Protein AF-0000000073276297 (afdb_homodimer)

Structure (mmCIF, N/CA/C/O backbone):
data_AF-0000000073276297-model_v1
#
loop_
_entity.id
_entity.type
_entity.pdbx_description
1 polymer 'DJ-1/PfpI-family protein'
#
loop_
_atom_site.group_PDB
_atom_site.id
_atom_site.type_symbol
_atom_site.label_atom_id
_atom_site.label_alt_id
_atom_site.label_comp_id
_atom_site.label_asym_id
_atom_site.label_entity_id
_atom_site.label_seq_id
_atom_site.pdbx_PDB_ins_code
_atom_site.Cartn_x
_atom_site.Cartn_y
_atom_site.Cartn_z
_atom_site.occupancy
_atom_site.B_iso_or_equiv
_atom_site.auth_seq_id
_atom_site.auth_comp_id
_atom_site.auth_asym_id
_atom_site.auth_atom_id
_atom_site.pdbx_PDB_model_num
ATOM 1 N N . MET A 1 1 ? -25.844 -15.508 1.403 1 91.19 1 MET A N 1
ATOM 2 C CA . MET A 1 1 ? -24.656 -14.656 1.511 1 91.19 1 MET A CA 1
ATOM 3 C C . MET A 1 1 ? -23.438 -15.359 0.937 1 91.19 1 MET A C 1
ATOM 5 O O . MET A 1 1 ? -23.188 -16.531 1.24 1 91.19 1 MET A O 1
ATOM 9 N N . LYS A 1 2 ? -22.75 -14.711 -0.073 1 98.44 2 LYS A N 1
ATOM 10 C CA . LYS A 1 2 ? -21.578 -15.297 -0.715 1 98.44 2 LYS A CA 1
ATOM 11 C C . LYS A 1 2 ? -20.406 -15.391 0.26 1 98.44 2 LYS A C 1
ATOM 13 O O . LYS A 1 2 ? -20.266 -14.562 1.163 1 98.44 2 LYS A O 1
ATOM 18 N N . GLN A 1 3 ? -19.656 -16.516 0.171 1 98.81 3 GLN A N 1
ATOM 19 C CA . GLN A 1 3 ? -18.516 -16.734 1.05 1 98.81 3 GLN A CA 1
ATOM 20 C C . GLN A 1 3 ? -17.234 -16.969 0.246 1 98.81 3 GLN A C 1
ATOM 22 O O . GLN A 1 3 ? -17.234 -17.719 -0.725 1 98.81 3 GLN A O 1
ATOM 27 N N . VAL A 1 4 ? -16.219 -16.297 0.746 1 98.94 4 VAL A N 1
ATOM 28 C CA . VAL A 1 4 ? -14.922 -16.391 0.088 1 98.94 4 VAL A CA 1
ATOM 29 C C . VAL A 1 4 ? -13.859 -16.844 1.092 1 98.94 4 VAL A C 1
ATOM 31 O O . VAL A 1 4 ? -13.844 -16.375 2.234 1 98.94 4 VAL A O 1
ATOM 34 N N . ALA A 1 5 ? -13.062 -17.781 0.685 1 99 5 ALA A N 1
ATOM 35 C CA . ALA A 1 5 ? -11.859 -18.125 1.434 1 99 5 ALA A CA 1
ATOM 36 C C . ALA A 1 5 ? -10.641 -17.406 0.861 1 99 5 ALA A C 1
ATOM 38 O O . ALA A 1 5 ? -10.398 -17.438 -0.347 1 99 5 ALA A O 1
ATOM 39 N N . VAL A 1 6 ? -9.922 -16.766 1.747 1 99 6 VAL A N 1
ATOM 40 C CA . VAL A 1 6 ? -8.641 -16.172 1.383 1 99 6 VAL A CA 1
ATOM 41 C C . VAL A 1 6 ? 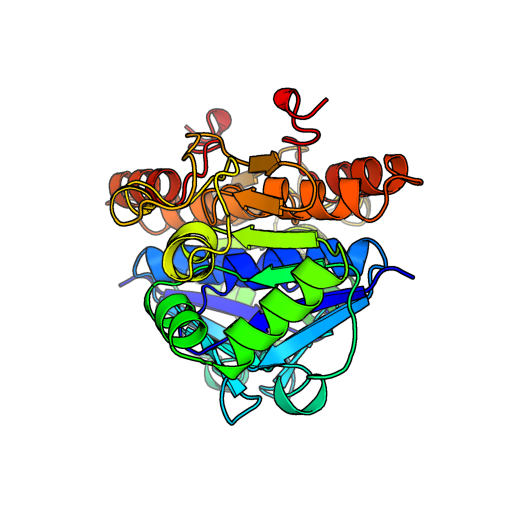-7.508 -16.984 2.004 1 99 6 VAL A C 1
ATOM 43 O O . VAL A 1 6 ? -7.414 -17.094 3.229 1 99 6 VAL A O 1
ATOM 46 N N . LEU A 1 7 ? -6.695 -17.562 1.124 1 98.94 7 LEU A N 1
ATOM 47 C CA . LEU A 1 7 ? -5.609 -18.438 1.578 1 98.94 7 LEU A CA 1
ATOM 48 C C . LEU A 1 7 ? -4.324 -17.641 1.758 1 98.94 7 LEU A C 1
ATOM 50 O O . LEU A 1 7 ? -3.793 -17.078 0.794 1 98.94 7 LEU A O 1
ATOM 54 N N . LEU A 1 8 ? -3.812 -17.672 3.033 1 98.94 8 LEU A N 1
ATOM 55 C CA . LEU A 1 8 ? -2.609 -16.906 3.334 1 98.94 8 LEU A CA 1
ATOM 56 C C . LEU A 1 8 ? -1.508 -17.812 3.873 1 98.94 8 LEU A C 1
ATOM 58 O O . LEU A 1 8 ? -1.775 -18.719 4.664 1 98.94 8 LEU A O 1
ATOM 62 N N . ALA A 1 9 ? -0.357 -17.578 3.393 1 98.88 9 ALA A N 1
ATOM 63 C CA . ALA A 1 9 ? 0.871 -18.156 3.936 1 98.88 9 ALA A CA 1
ATOM 64 C C . ALA A 1 9 ? 1.931 -17.094 4.16 1 98.88 9 ALA A C 1
ATOM 66 O O . ALA A 1 9 ? 1.867 -16.016 3.561 1 98.88 9 ALA A O 1
ATOM 67 N N . ASP A 1 10 ? 2.934 -17.375 5.07 1 98.75 10 ASP A N 1
ATOM 68 C CA . ASP A 1 10 ? 3.992 -16.406 5.352 1 98.75 10 ASP A CA 1
ATOM 69 C C . ASP A 1 10 ? 4.625 -15.898 4.062 1 98.75 10 ASP A C 1
ATOM 71 O O . ASP A 1 10 ? 4.977 -16.688 3.182 1 98.75 10 ASP A O 1
ATOM 75 N N . GLY A 1 11 ? 4.691 -14.609 4.055 1 98.69 11 GLY A N 1
ATOM 76 C CA . GLY A 1 11 ? 5.301 -13.977 2.896 1 98.69 11 GLY A CA 1
ATOM 77 C C . GLY A 1 11 ? 4.289 -13.484 1.88 1 98.69 11 GLY A C 1
ATOM 78 O O . GLY A 1 11 ? 4.66 -13 0.809 1 98.69 11 GLY A O 1
ATOM 79 N N . PHE A 1 12 ? 2.979 -13.625 2.236 1 98.88 12 PHE A N 1
ATOM 80 C CA . PHE A 1 12 ? 1.974 -13.109 1.312 1 98.88 12 PHE A CA 1
ATOM 81 C C . PHE A 1 12 ? 2.031 -11.586 1.24 1 98.88 12 PHE A C 1
ATOM 83 O O . PHE A 1 12 ? 2.488 -10.93 2.18 1 98.88 12 PHE A O 1
ATOM 90 N N . GLU A 1 13 ? 1.655 -11.086 0.125 1 98.69 13 GLU A N 1
ATOM 91 C CA . GLU A 1 13 ? 1.605 -9.633 -0.042 1 98.69 13 GLU A CA 1
ATOM 92 C C . GLU A 1 13 ? 0.388 -9.039 0.661 1 98.69 13 GLU A C 1
ATOM 94 O O . GLU A 1 13 ? -0.747 -9.234 0.22 1 98.69 13 GLU A O 1
ATOM 99 N N . GLU A 1 14 ? 0.586 -8.328 1.678 1 98.75 14 GLU A N 1
ATOM 100 C CA . GLU A 1 14 ? -0.474 -7.859 2.566 1 98.75 14 GLU A CA 1
ATOM 101 C C . GLU A 1 14 ? -1.425 -6.91 1.845 1 98.75 14 GLU A C 1
ATOM 103 O O . GLU A 1 14 ? -2.635 -6.938 2.082 1 98.75 14 GLU A O 1
ATOM 108 N N . GLY A 1 15 ? -0.887 -5.941 0.96 1 98.81 15 GLY A N 1
ATOM 109 C CA . GLY A 1 15 ? -1.763 -5.039 0.23 1 98.81 15 GLY A CA 1
ATOM 110 C C . GLY A 1 15 ? -2.762 -5.762 -0.655 1 98.81 15 GLY A C 1
ATOM 111 O O . GLY A 1 15 ? -3.932 -5.379 -0.721 1 98.81 15 GLY A O 1
ATOM 112 N N . GLU A 1 16 ? -2.277 -6.84 -1.239 1 98.94 16 GLU A N 1
ATOM 113 C CA . G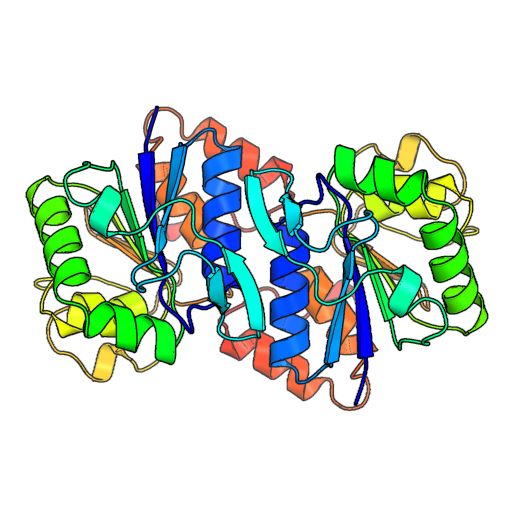LU A 1 16 ? -3.145 -7.602 -2.129 1 98.94 16 GLU A CA 1
ATOM 114 C C . GLU A 1 16 ? -4.25 -8.312 -1.349 1 98.94 16 GLU A C 1
ATOM 116 O O . GLU A 1 16 ? -5.422 -8.25 -1.728 1 98.94 16 GLU A O 1
ATOM 121 N N . ALA A 1 17 ? -3.902 -8.922 -0.271 1 98.94 17 ALA A N 1
ATOM 122 C CA . ALA A 1 17 ? -4.875 -9.656 0.531 1 98.94 17 ALA A CA 1
ATOM 123 C C . ALA A 1 17 ? -5.879 -8.711 1.185 1 98.94 17 ALA A C 1
ATOM 125 O O . ALA A 1 17 ? -7.09 -8.938 1.115 1 98.94 17 ALA A O 1
ATOM 126 N N . VAL A 1 18 ? -5.406 -7.629 1.769 1 98.88 18 VAL A N 1
ATOM 127 C CA . VAL A 1 18 ? -6.246 -6.781 2.607 1 98.88 18 VAL A CA 1
ATOM 128 C C . VAL A 1 18 ? -7.176 -5.945 1.73 1 98.88 18 VAL A C 1
ATOM 130 O O . VAL A 1 18 ? -8.328 -5.691 2.1 1 98.88 18 VAL A O 1
ATOM 133 N N . VAL A 1 19 ? -6.738 -5.473 0.52 1 98.94 19 VAL A N 1
ATOM 134 C CA . VAL A 1 19 ? -7.637 -4.773 -0.398 1 98.94 19 VAL A CA 1
ATOM 135 C C . VAL A 1 19 ? -8.789 -5.691 -0.791 1 98.94 19 VAL A C 1
ATOM 137 O O . VAL A 1 19 ? -9.953 -5.285 -0.761 1 98.94 19 VAL A O 1
ATOM 140 N N . PHE A 1 20 ? -8.438 -6.961 -1.079 1 98.94 20 PHE A N 1
ATOM 141 C CA . PHE A 1 20 ? -9.469 -7.906 -1.48 1 98.94 20 PHE A CA 1
ATOM 142 C C . PHE A 1 20 ? -10.445 -8.164 -0.335 1 98.94 20 PHE A C 1
ATOM 144 O O . PHE A 1 20 ? -11.656 -8.078 -0.518 1 98.94 20 PHE A O 1
ATOM 151 N N . ILE A 1 21 ? -9.945 -8.391 0.846 1 98.94 21 ILE A N 1
ATOM 152 C CA . ILE A 1 21 ? -10.781 -8.688 2.008 1 98.94 21 ILE A CA 1
ATOM 153 C C . ILE A 1 21 ? -11.68 -7.5 2.32 1 98.94 21 ILE A C 1
ATOM 155 O O . ILE A 1 21 ? -12.883 -7.664 2.545 1 98.94 21 ILE A O 1
ATOM 159 N N . ASP A 1 22 ? -11.164 -6.367 2.287 1 98.88 22 ASP A N 1
ATOM 160 C CA . ASP A 1 22 ? -11.914 -5.145 2.561 1 98.88 22 ASP A CA 1
ATOM 161 C C . ASP A 1 22 ? -13.078 -4.988 1.591 1 98.88 22 ASP A C 1
ATOM 163 O O . ASP A 1 22 ? -14.227 -4.816 2.014 1 98.88 22 ASP A O 1
ATOM 167 N N . ILE A 1 23 ? -12.797 -5.113 0.287 1 98.88 23 ILE A N 1
ATOM 168 C CA . ILE A 1 23 ? -13.82 -4.906 -0.734 1 98.88 23 ILE A CA 1
ATOM 169 C C . ILE A 1 23 ? -14.906 -5.977 -0.603 1 98.88 23 ILE A C 1
ATOM 171 O O . ILE A 1 23 ? -16.094 -5.672 -0.688 1 98.88 23 ILE A O 1
ATOM 175 N N . MET A 1 24 ? -14.5 -7.211 -0.324 1 98.94 24 MET A N 1
ATOM 176 C CA . MET A 1 24 ? -15.508 -8.258 -0.145 1 98.94 24 MET A CA 1
ATOM 177 C C . MET A 1 24 ? -16.406 -7.945 1.045 1 98.94 24 MET A C 1
ATOM 179 O O . MET A 1 24 ? -17.625 -7.977 0.926 1 98.94 24 MET A O 1
ATOM 183 N N . ARG A 1 25 ? -15.789 -7.609 2.09 1 98.62 25 ARG A N 1
ATOM 184 C CA . ARG A 1 25 ? -16.562 -7.438 3.312 1 98.62 25 ARG A CA 1
ATOM 185 C C . ARG A 1 25 ? -17.438 -6.195 3.232 1 98.62 25 ARG A C 1
ATOM 187 O O . ARG A 1 25 ? -18.562 -6.188 3.752 1 98.62 25 ARG A O 1
ATOM 194 N N . ARG A 1 26 ? -17.062 -5.086 2.535 1 97.56 26 ARG A N 1
ATOM 195 C CA . ARG A 1 26 ? -17.906 -3.904 2.342 1 97.56 26 ARG A CA 1
ATOM 196 C C . ARG A 1 26 ? -19.141 -4.234 1.507 1 97.56 26 ARG A C 1
ATOM 198 O O . ARG A 1 26 ? -20.156 -3.541 1.592 1 97.56 26 ARG A O 1
ATOM 205 N N . LEU A 1 27 ? -18.969 -5.281 0.769 1 98.69 27 LEU A N 1
ATOM 206 C CA . LEU A 1 27 ? -20.062 -5.699 -0.107 1 98.69 27 LEU A CA 1
ATOM 207 C C . LEU A 1 27 ? -20.875 -6.812 0.538 1 98.69 27 LEU A C 1
ATOM 209 O O . LEU A 1 27 ? -21.656 -7.496 -0.14 1 98.69 27 LEU A O 1
ATOM 213 N N . ASP A 1 28 ? -20.672 -6.996 1.771 1 98.31 28 ASP A N 1
ATOM 214 C CA . ASP A 1 28 ? -21.391 -7.977 2.582 1 98.31 28 ASP A CA 1
ATOM 215 C C . ASP A 1 28 ? -21.141 -9.391 2.08 1 98.31 28 ASP A C 1
ATOM 217 O O . ASP A 1 28 ? -22.031 -10.242 2.123 1 98.31 28 ASP A O 1
ATOM 221 N N . ILE A 1 29 ? -20.047 -9.617 1.523 1 98.88 29 ILE A N 1
ATOM 222 C CA . ILE A 1 29 ? -19.578 -10.969 1.235 1 98.88 29 ILE A CA 1
ATOM 223 C C . ILE A 1 29 ? -18.734 -11.484 2.404 1 98.88 29 ILE A C 1
ATOM 225 O O . ILE A 1 29 ? -17.844 -10.789 2.896 1 98.88 29 ILE A O 1
ATOM 229 N N . HIS A 1 30 ? -19.141 -12.656 2.85 1 98.81 30 HIS A N 1
ATOM 230 C CA . HIS A 1 30 ? -18.422 -13.25 3.971 1 98.81 30 HIS A CA 1
ATOM 231 C C . HIS A 1 30 ? -17.031 -13.703 3.553 1 98.81 30 HIS A C 1
ATOM 233 O O . HIS A 1 30 ? -16.875 -14.344 2.51 1 98.81 30 HIS A O 1
ATOM 239 N N . VAL A 1 31 ? -16.047 -13.406 4.363 1 98.94 31 VAL A N 1
ATOM 240 C CA . VAL A 1 31 ? -14.672 -13.797 4.078 1 98.94 31 VAL A CA 1
ATOM 241 C C . VAL A 1 31 ? -14.094 -14.555 5.273 1 98.94 31 VAL A C 1
ATOM 243 O O . VAL A 1 31 ? -14.102 -14.055 6.398 1 98.94 31 VAL A O 1
ATOM 246 N N . ASP A 1 32 ? -13.695 -15.664 5.031 1 98.94 32 ASP A N 1
ATOM 247 C CA . ASP A 1 32 ? -12.812 -16.359 5.957 1 98.94 32 ASP A CA 1
ATOM 248 C C . ASP A 1 32 ? -11.359 -16.266 5.492 1 98.94 32 ASP A C 1
ATOM 250 O O . ASP A 1 32 ? -11.016 -16.734 4.402 1 98.94 32 ASP A O 1
ATOM 254 N N . VAL A 1 33 ? -10.562 -15.711 6.34 1 98.94 33 VAL A N 1
ATOM 255 C CA . VAL A 1 33 ? -9.125 -15.672 6.098 1 98.94 33 VAL A CA 1
ATOM 256 C C . VAL A 1 33 ? -8.469 -16.922 6.703 1 98.94 33 VAL A C 1
ATOM 258 O O . VAL A 1 33 ? -8.508 -17.125 7.918 1 98.94 33 VAL A O 1
ATOM 261 N N . LEU A 1 34 ? -7.863 -17.703 5.832 1 98.94 34 LEU A N 1
ATOM 262 C CA . LEU A 1 34 ? -7.344 -19 6.254 1 98.94 34 LEU A CA 1
ATOM 263 C C . LEU A 1 34 ? -5.82 -19.016 6.219 1 98.94 34 LEU A C 1
ATOM 265 O O . LEU A 1 34 ? -5.219 -18.734 5.18 1 98.94 34 LEU A O 1
ATOM 269 N N . SER A 1 35 ? -5.281 -19.328 7.344 1 98.94 35 SER A N 1
ATOM 270 C CA . SER A 1 35 ? -3.836 -19.531 7.398 1 98.94 35 SER A CA 1
ATOM 271 C C . SER A 1 35 ? -3.443 -20.906 6.863 1 98.94 35 SER A C 1
ATOM 273 O O . SER A 1 35 ? -3.934 -21.922 7.348 1 98.94 35 SER A O 1
ATOM 275 N N . CYS A 1 36 ? -2.564 -20.812 5.953 1 98.88 36 CYS A N 1
ATOM 276 C CA . CYS A 1 36 ? -2.02 -22.062 5.418 1 98.88 36 CYS A CA 1
ATOM 277 C C . CYS A 1 36 ? -0.713 -22.422 6.109 1 98.88 36 CYS A C 1
ATOM 279 O O . CYS A 1 36 ? 0.095 -23.172 5.559 1 98.88 36 CYS A O 1
ATOM 281 N N . MET A 1 37 ? -0.42 -21.75 7.207 1 98.56 37 MET A N 1
ATOM 282 C CA . MET A 1 37 ? 0.655 -22.078 8.133 1 98.56 37 MET A CA 1
ATOM 283 C C . MET A 1 37 ? 0.112 -22.812 9.359 1 98.56 37 MET A C 1
ATOM 285 O O . MET A 1 37 ? -1.082 -23.109 9.43 1 98.56 37 MET A O 1
ATOM 289 N N . ASP A 1 38 ? 1.005 -23.203 10.305 1 98 38 ASP A N 1
ATOM 290 C CA . ASP A 1 38 ? 0.571 -23.875 11.523 1 98 38 ASP A CA 1
ATOM 291 C C . ASP A 1 38 ? 0.249 -22.875 12.633 1 98 38 ASP A C 1
ATOM 293 O O . ASP A 1 38 ? 0.187 -23.234 13.805 1 98 38 ASP A O 1
ATOM 297 N N . THR A 1 39 ? 0.095 -21.594 12.336 1 98.5 39 THR A N 1
ATOM 298 C CA . THR A 1 39 ? -0.236 -20.5 13.25 1 98.5 39 THR A CA 1
ATOM 299 C C . THR A 1 39 ? -1.189 -19.516 12.578 1 98.5 39 THR A C 1
ATOM 301 O O . THR A 1 39 ? -1.222 -19.406 11.352 1 98.5 39 THR A O 1
ATOM 304 N N . LEU A 1 40 ? -1.994 -18.859 13.375 1 98.5 40 LEU A N 1
ATOM 305 C CA . LEU A 1 40 ? -2.895 -17.844 12.852 1 98.5 40 LEU A CA 1
ATOM 306 C C . LEU A 1 40 ? -2.15 -16.531 12.609 1 98.5 40 LEU A C 1
ATOM 308 O O . LEU A 1 40 ? -2.611 -15.68 11.844 1 98.5 40 LEU A O 1
ATOM 312 N N . VAL A 1 41 ? -1.021 -16.266 13.406 1 97.75 41 VAL A N 1
ATOM 313 C CA . VAL A 1 41 ? -0.221 -15.062 13.258 1 97.75 41 VAL A CA 1
ATOM 314 C C . VAL A 1 41 ? 0.737 -15.219 12.078 1 97.75 41 VAL A C 1
ATOM 316 O O . VAL A 1 41 ? 1.562 -16.141 12.055 1 97.75 41 VAL A O 1
ATOM 319 N N . LEU A 1 42 ? 0.538 -14.328 11.109 1 97.94 42 LEU A N 1
ATOM 320 C CA . LEU A 1 42 ? 1.288 -14.484 9.867 1 97.94 42 LEU A CA 1
ATOM 321 C C . LEU A 1 42 ? 2.25 -13.32 9.664 1 97.94 42 LEU A C 1
ATOM 323 O O . LEU A 1 42 ? 1.994 -12.203 10.133 1 97.94 42 LEU A O 1
ATOM 327 N N . ASN A 1 43 ? 3.381 -13.68 8.969 1 95.81 43 ASN A N 1
ATOM 328 C CA . ASN A 1 43 ? 4.336 -12.68 8.5 1 95.81 43 ASN A CA 1
ATOM 329 C C . ASN A 1 43 ? 4.113 -12.336 7.027 1 95.81 43 ASN A C 1
ATOM 331 O O . ASN A 1 43 ? 4.188 -13.219 6.168 1 95.81 43 ASN A O 1
ATOM 335 N N . THR A 1 44 ? 3.838 -11.016 6.848 1 98.12 44 THR A N 1
ATOM 336 C CA . THR A 1 44 ? 3.531 -10.602 5.484 1 98.12 44 THR A CA 1
ATOM 337 C C . THR A 1 44 ? 4.805 -10.203 4.742 1 98.12 44 THR A C 1
ATOM 339 O O . THR A 1 44 ? 5.891 -10.18 5.324 1 98.12 44 THR A O 1
ATOM 342 N N . TYR A 1 45 ? 4.711 -10.016 3.441 1 98 45 TYR A N 1
ATOM 343 C CA . TYR A 1 45 ? 5.797 -9.68 2.533 1 98 45 TYR A CA 1
ATOM 344 C C . TYR A 1 45 ? 6.52 -8.422 2.996 1 98 45 TYR A C 1
ATOM 346 O O . TYR A 1 45 ? 7.754 -8.359 2.982 1 98 45 TYR A O 1
ATOM 354 N N . PHE A 1 46 ? 5.789 -7.422 3.59 1 97.5 46 PHE A N 1
ATOM 355 C CA . PHE A 1 46 ? 6.395 -6.176 4.043 1 97.5 46 PHE A CA 1
ATOM 356 C C . PHE A 1 46 ? 6.09 -5.93 5.516 1 97.5 46 PHE A C 1
ATOM 358 O O . PHE A 1 46 ? 5.883 -4.785 5.93 1 97.5 46 PHE A O 1
ATOM 365 N N . ASN A 1 47 ? 5.969 -7.012 6.211 1 97.19 47 ASN A N 1
ATOM 366 C CA . ASN A 1 47 ? 6.102 -7.098 7.66 1 97.19 47 ASN A CA 1
ATOM 367 C C . ASN A 1 47 ? 4.934 -6.422 8.367 1 97.19 47 ASN A C 1
ATOM 369 O O . ASN A 1 47 ? 5.066 -5.984 9.516 1 97.19 47 ASN A O 1
ATOM 373 N N . THR A 1 48 ? 3.877 -6.207 7.656 1 98.12 48 THR A N 1
ATOM 374 C CA . THR A 1 48 ? 2.648 -5.891 8.375 1 98.12 48 THR A CA 1
ATOM 375 C C . THR A 1 48 ? 2.15 -7.102 9.156 1 98.12 48 THR A C 1
ATOM 377 O O . THR A 1 48 ? 2.137 -8.219 8.641 1 98.12 48 THR A O 1
ATOM 380 N N . LYS A 1 49 ? 1.778 -6.941 10.359 1 97.81 49 LYS A N 1
ATOM 381 C CA . LYS A 1 49 ? 1.358 -8.031 11.234 1 97.81 49 LYS A CA 1
ATOM 382 C C . LYS A 1 49 ? -0.128 -8.328 11.062 1 97.81 49 LYS A C 1
ATOM 384 O O . LYS A 1 49 ? -0.977 -7.551 11.492 1 97.81 49 LYS A O 1
ATOM 389 N N . ILE A 1 50 ? -0.381 -9.438 10.461 1 98.38 50 ILE A N 1
ATOM 390 C CA . ILE A 1 50 ? -1.749 -9.836 10.148 1 98.38 50 ILE A CA 1
ATOM 391 C C . ILE A 1 50 ? -2.006 -11.25 10.656 1 98.38 50 ILE A C 1
ATOM 393 O O . ILE A 1 50 ? -1.128 -12.117 10.578 1 98.38 50 ILE A O 1
ATOM 397 N N . SER A 1 51 ? -3.227 -11.445 11.258 1 98.5 51 SER A N 1
ATOM 398 C CA . SER A 1 51 ? -3.629 -12.773 11.695 1 98.5 51 SER A CA 1
ATOM 399 C C . SER A 1 51 ? -4.812 -13.289 10.883 1 98.5 51 SER A C 1
ATOM 401 O O . SER A 1 51 ? -5.695 -12.516 10.508 1 98.5 51 SER A O 1
ATOM 403 N N . ALA A 1 52 ? -4.711 -14.602 10.633 1 98.69 52 ALA A N 1
ATOM 404 C CA . ALA A 1 52 ? -5.82 -15.25 9.938 1 98.69 52 ALA A CA 1
ATOM 405 C C . ALA A 1 52 ? -6.973 -15.539 10.898 1 98.69 52 ALA A C 1
ATOM 407 O O . ALA A 1 52 ? -6.805 -15.461 12.117 1 98.69 52 ALA A O 1
ATOM 408 N N . ASP A 1 53 ? -8.188 -15.805 10.336 1 98.62 53 ASP A N 1
ATOM 409 C CA . ASP A 1 53 ? -9.359 -16.188 11.117 1 98.62 53 ASP A CA 1
ATOM 410 C C . ASP A 1 53 ? -9.273 -17.641 11.586 1 98.62 53 ASP A C 1
ATOM 412 O O . ASP A 1 53 ? -9.625 -17.953 12.719 1 98.62 53 ASP A O 1
ATOM 416 N N . TYR A 1 54 ? -8.852 -18.516 10.664 1 98.81 54 TYR A N 1
ATOM 417 C CA . TYR A 1 54 ? -8.797 -19.953 10.883 1 98.81 54 TYR A CA 1
ATOM 418 C C . TYR A 1 54 ? -7.559 -20.562 10.242 1 98.81 54 TYR A C 1
ATOM 420 O O . TYR A 1 54 ? -6.953 -19.969 9.352 1 98.81 54 TYR A O 1
ATOM 428 N N . LEU A 1 55 ? -7.238 -21.578 10.844 1 98.81 55 LEU A N 1
ATOM 429 C CA . LEU A 1 55 ? -6.344 -22.438 10.078 1 98.81 55 LEU A CA 1
ATOM 430 C C . LEU A 1 55 ? -7.074 -23.062 8.898 1 98.81 55 LEU A C 1
ATOM 432 O O . LEU A 1 55 ? -8.258 -23.391 9 1 98.81 55 LEU A O 1
ATOM 436 N N . LEU A 1 56 ? -6.203 -23.281 7.758 1 98.88 56 LEU A N 1
ATOM 437 C CA . LEU A 1 56 ? -6.781 -23.984 6.613 1 98.88 56 LEU A CA 1
ATOM 438 C C . LEU A 1 56 ? -7.344 -25.344 7.035 1 98.88 56 LEU A C 1
ATOM 440 O O . LEU A 1 56 ? -8.43 -25.734 6.598 1 98.88 56 LEU A O 1
ATOM 444 N N . THR A 1 57 ? -6.734 -25.953 7.973 1 98.69 57 THR A N 1
ATOM 445 C CA . THR A 1 57 ? -7.125 -27.281 8.398 1 98.69 57 THR A CA 1
ATOM 446 C C . THR A 1 57 ? -8.484 -27.266 9.094 1 98.69 57 THR A C 1
ATOM 448 O O . THR A 1 57 ? -9.234 -28.234 9.047 1 98.69 57 THR A O 1
ATOM 451 N N . GLU A 1 58 ? -8.766 -26.203 9.641 1 98.75 58 GLU A N 1
ATOM 452 C CA . GLU A 1 58 ? -10.023 -26.078 10.367 1 98.75 58 GLU A CA 1
ATOM 453 C C . GLU A 1 58 ? -11.195 -25.875 9.414 1 98.75 58 GLU A C 1
ATOM 455 O O . GLU A 1 58 ? -12.352 -26.094 9.781 1 98.75 58 GLU A O 1
ATOM 460 N N . LYS A 1 59 ? -10.914 -25.453 8.203 1 98.81 59 LYS A N 1
ATOM 461 C CA . LYS A 1 59 ? -11.961 -25.125 7.242 1 98.81 59 LYS A CA 1
ATOM 462 C C . LYS A 1 59 ? -11.812 -25.953 5.965 1 98.81 59 LYS A C 1
ATOM 464 O O . LYS A 1 59 ? -12.406 -25.625 4.938 1 98.81 59 LYS A O 1
ATOM 469 N N . PHE A 1 60 ? -11.133 -26.984 6.156 1 98.56 60 PHE A N 1
ATOM 470 C CA . PHE A 1 60 ? -10.711 -27.703 4.969 1 98.56 60 PHE A CA 1
ATOM 471 C C . PHE A 1 60 ? -11.914 -28.281 4.227 1 98.56 60 PHE A C 1
ATOM 473 O O . PHE A 1 60 ? -11.922 -28.344 2.994 1 98.56 60 PHE A O 1
ATOM 480 N N . THR A 1 61 ? -12.898 -28.609 4.887 1 98.44 61 THR A N 1
ATOM 481 C CA . THR A 1 61 ? -14.023 -29.281 4.242 1 98.44 61 THR A CA 1
ATOM 482 C C . THR A 1 61 ? -15.125 -28.281 3.904 1 98.44 61 THR A C 1
ATOM 484 O O . THR A 1 61 ? -16.156 -28.656 3.332 1 98.44 61 THR A O 1
ATOM 487 N N . HIS A 1 62 ? -14.914 -27.094 4.383 1 98.56 62 HIS A N 1
ATOM 488 C CA . HIS A 1 62 ? -15.906 -26.062 4.082 1 98.56 62 HIS A CA 1
ATOM 489 C C . HIS A 1 62 ? -15.82 -25.625 2.627 1 98.56 62 HIS A C 1
ATOM 491 O O . HIS A 1 62 ? -14.727 -25.453 2.092 1 98.56 62 HIS A O 1
ATOM 497 N N . SER A 1 63 ? -17.031 -25.438 1.929 1 98.5 63 SER A N 1
ATOM 498 C CA . SER A 1 63 ? -17.078 -24.984 0.542 1 98.5 63 SER A CA 1
ATOM 499 C C . SER A 1 63 ? -17.406 -23.5 0.456 1 98.5 63 SER A C 1
ATOM 501 O O . SER A 1 63 ? -18.312 -23.016 1.135 1 98.5 63 SER A O 1
ATOM 503 N N . TYR A 1 64 ? -16.609 -22.891 -0.267 1 98.94 64 TYR A N 1
ATOM 504 C CA . TYR A 1 64 ? -16.75 -21.469 -0.489 1 98.94 64 TYR A CA 1
ATOM 505 C C . TYR A 1 64 ? -17.172 -21.172 -1.925 1 98.94 64 TYR A C 1
ATOM 507 O O . TYR A 1 64 ? -16.953 -21.984 -2.818 1 98.94 64 TYR A O 1
ATOM 515 N N . ASP A 1 65 ? -17.812 -19.844 -2.104 1 98.94 65 ASP A N 1
ATOM 516 C CA . ASP A 1 65 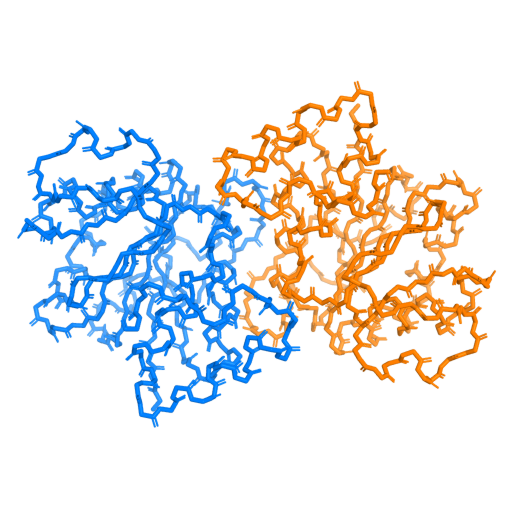? -18.188 -19.438 -3.449 1 98.94 65 ASP A CA 1
ATOM 517 C C . ASP A 1 65 ? -16.969 -19.031 -4.266 1 98.94 65 ASP A C 1
ATOM 519 O O . ASP A 1 65 ? -17 -19.031 -5.496 1 98.94 65 ASP A O 1
ATOM 523 N N . ALA A 1 66 ? -15.969 -18.781 -3.562 1 99 66 ALA A N 1
ATOM 524 C CA . ALA A 1 66 ? -14.711 -18.438 -4.203 1 99 66 ALA A CA 1
ATOM 525 C C . ALA A 1 66 ? -13.531 -18.688 -3.268 1 99 66 ALA A C 1
ATOM 527 O O . ALA A 1 66 ? -13.656 -18.562 -2.047 1 99 66 ALA A O 1
ATOM 528 N N . VAL A 1 67 ? -12.445 -18.984 -3.836 1 99 67 VAL A N 1
ATOM 529 C CA . VAL A 1 67 ? -11.148 -19.094 -3.176 1 99 67 VAL A CA 1
ATOM 530 C C . VAL A 1 67 ? -10.18 -18.078 -3.768 1 99 67 VAL A C 1
ATOM 532 O O . VAL A 1 67 ? -9.977 -18.031 -4.984 1 99 67 VAL A O 1
ATOM 535 N N . MET A 1 68 ? -9.656 -17.391 -2.875 1 99 68 MET A N 1
ATOM 536 C CA . MET A 1 68 ? -8.766 -16.312 -3.324 1 99 68 MET A CA 1
ATOM 537 C C . MET A 1 68 ? -7.363 -16.5 -2.75 1 99 68 MET A C 1
ATOM 539 O O . MET A 1 68 ? -7.207 -16.859 -1.578 1 99 68 MET A O 1
ATOM 543 N N . MET A 1 69 ? -6.336 -16.297 -3.623 1 98.94 69 MET A N 1
ATOM 544 C CA . MET A 1 69 ? -4.922 -16.328 -3.25 1 98.94 69 MET A CA 1
ATOM 545 C C . MET A 1 69 ? -4.219 -15.039 -3.648 1 98.94 69 MET A C 1
ATOM 547 O O . MET A 1 69 ? -4.215 -14.664 -4.824 1 98.94 69 MET A O 1
ATOM 551 N N . PRO A 1 70 ? -3.705 -14.375 -2.627 1 98.94 70 PRO A N 1
ATOM 552 C CA . PRO A 1 70 ? -2.855 -13.234 -2.984 1 98.94 70 PRO A CA 1
ATOM 553 C C . PRO A 1 70 ? -1.464 -13.656 -3.445 1 98.94 70 PRO A C 1
ATOM 555 O O . PRO A 1 70 ? -1.136 -14.844 -3.42 1 98.94 70 PRO A O 1
ATOM 558 N N . GLY A 1 71 ? -0.705 -12.648 -3.957 1 98.69 71 GLY A N 1
ATOM 559 C CA . GLY A 1 71 ? 0.675 -12.906 -4.34 1 98.69 71 GLY A CA 1
ATOM 560 C C . GLY A 1 71 ? 1.645 -12.797 -3.178 1 98.69 71 GLY A C 1
ATOM 561 O O . GLY A 1 71 ? 1.262 -12.992 -2.021 1 98.69 71 GLY A O 1
ATOM 562 N N . GLY A 1 72 ? 2.852 -12.586 -3.518 1 98.12 72 GLY A N 1
ATOM 563 C CA . GLY A 1 72 ? 4.02 -12.633 -2.652 1 98.12 72 GLY A CA 1
ATOM 564 C C . GLY A 1 72 ? 4.918 -13.82 -2.93 1 98.12 72 GLY A C 1
ATOM 565 O O . GLY A 1 72 ? 4.492 -14.969 -2.791 1 98.12 72 GLY A O 1
ATOM 566 N N . PRO A 1 73 ? 6.25 -13.352 -3.273 1 96.19 73 PRO A N 1
ATOM 567 C CA . PRO A 1 73 ? 7.102 -14.43 -3.773 1 96.19 73 PRO A CA 1
ATOM 568 C C . PRO A 1 73 ? 7.207 -15.602 -2.795 1 96.19 73 PRO A C 1
ATOM 570 O O . PRO A 1 73 ? 6.965 -16.75 -3.172 1 96.19 73 PRO A O 1
ATOM 573 N N . LYS A 1 74 ? 7.465 -15.336 -1.569 1 98.38 74 LYS A N 1
ATOM 574 C CA . LYS A 1 74 ? 7.617 -16.406 -0.593 1 98.38 74 LYS A CA 1
ATOM 575 C C . LYS A 1 74 ? 6.262 -16.984 -0.196 1 98.38 74 LYS A C 1
ATOM 577 O O . LYS A 1 74 ? 6.145 -18.188 0.068 1 98.38 74 LYS A O 1
ATOM 582 N N . GLY A 1 75 ? 5.184 -16.203 -0.133 1 98.75 75 GLY A N 1
ATOM 583 C CA . GLY A 1 75 ? 3.84 -16.672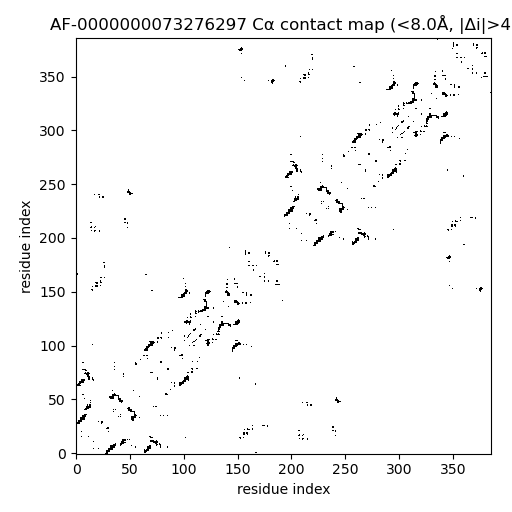 0.171 1 98.75 75 GLY A CA 1
ATOM 584 C C . GLY A 1 75 ? 3.312 -17.672 -0.84 1 98.75 75 GLY A C 1
ATOM 585 O O . GLY A 1 75 ? 2.777 -18.719 -0.465 1 98.75 75 GLY A O 1
ATOM 586 N N . THR A 1 76 ? 3.521 -17.312 -2.117 1 98.75 76 THR A N 1
ATOM 587 C CA . THR A 1 76 ? 3.004 -18.203 -3.152 1 98.75 76 THR A CA 1
ATOM 588 C C . THR A 1 76 ? 3.855 -19.469 -3.258 1 98.75 76 THR A C 1
ATOM 590 O O . THR A 1 76 ? 3.346 -20.547 -3.592 1 98.75 76 THR A O 1
ATOM 593 N N . ASP A 1 77 ? 5.141 -19.344 -2.957 1 98.81 77 ASP A N 1
ATOM 594 C CA . ASP A 1 77 ? 5.945 -20.562 -2.855 1 98.81 77 ASP A CA 1
ATOM 595 C C . ASP A 1 77 ? 5.379 -21.5 -1.8 1 98.81 77 ASP A C 1
ATOM 597 O O . ASP A 1 77 ? 5.301 -22.719 -2.021 1 98.81 77 ASP A O 1
ATOM 601 N N . ARG A 1 78 ? 5.07 -20.953 -0.632 1 98.81 78 ARG A N 1
ATOM 602 C CA . ARG A 1 78 ? 4.555 -21.75 0.471 1 98.81 78 ARG A CA 1
ATOM 603 C C . ARG A 1 78 ? 3.186 -22.328 0.135 1 98.81 78 ARG A C 1
ATOM 605 O O . ARG A 1 78 ? 2.893 -23.484 0.466 1 98.81 78 ARG A O 1
ATOM 612 N N . LEU A 1 79 ? 2.264 -21.5 -0.544 1 98.94 79 LEU A N 1
ATOM 613 C CA . LEU A 1 79 ? 0.982 -22.047 -0.987 1 98.94 79 LEU A CA 1
ATOM 614 C C . LEU A 1 79 ? 1.187 -23.203 -1.961 1 98.94 79 LEU A C 1
ATOM 616 O O . LEU A 1 79 ? 0.538 -24.234 -1.84 1 98.94 79 LEU A O 1
ATOM 620 N N . CYS A 1 80 ? 2.111 -23 -2.852 1 98.81 80 CYS A N 1
ATOM 621 C CA . CYS A 1 80 ? 2.402 -24 -3.879 1 98.81 80 CYS A CA 1
ATOM 622 C C . CYS A 1 80 ? 2.881 -25.297 -3.254 1 98.81 80 CYS A C 1
ATOM 624 O O . CYS A 1 80 ? 2.508 -26.391 -3.707 1 98.81 80 CYS A O 1
ATOM 626 N N . ALA A 1 81 ? 3.682 -25.125 -2.252 1 98.75 81 ALA A N 1
ATOM 627 C CA . ALA A 1 81 ? 4.328 -26.281 -1.656 1 98.75 81 ALA A CA 1
ATOM 628 C C . ALA A 1 81 ? 3.395 -26.984 -0.673 1 98.75 81 ALA A C 1
ATOM 630 O O . ALA A 1 81 ? 3.725 -28.047 -0.145 1 98.75 81 ALA A O 1
ATOM 631 N N . ASN A 1 82 ? 2.279 -26.469 -0.493 1 98.88 82 ASN A N 1
ATOM 632 C CA . ASN A 1 82 ? 1.353 -27 0.504 1 98.88 82 ASN A CA 1
ATOM 633 C C . ASN A 1 82 ? 0.263 -27.844 -0.137 1 98.88 82 ASN A C 1
ATOM 635 O O . ASN A 1 82 ? -0.654 -27.312 -0.769 1 98.88 82 ASN A O 1
ATOM 639 N N . SER A 1 83 ? 0.384 -29.141 0.192 1 98.69 83 SER A N 1
ATOM 640 C CA . SER A 1 83 ? -0.541 -30.062 -0.449 1 98.69 83 SER A CA 1
ATOM 641 C C . SER A 1 83 ? -1.979 -29.812 -0.016 1 98.69 83 SER A C 1
ATOM 643 O O . SER A 1 83 ? -2.916 -30.016 -0.79 1 98.69 83 SER A O 1
ATOM 645 N N . LEU A 1 84 ? -2.082 -29.344 1.203 1 98.75 84 LEU A N 1
ATOM 646 C CA . LEU A 1 84 ? -3.439 -29.062 1.658 1 98.75 84 LEU A CA 1
ATOM 647 C C . LEU A 1 84 ? -4.047 -27.906 0.878 1 98.75 84 LEU A C 1
ATOM 649 O O . LEU A 1 84 ? -5.242 -27.906 0.583 1 98.75 84 LEU A O 1
ATOM 653 N N . VAL A 1 85 ? -3.254 -26.969 0.569 1 98.94 85 VAL A N 1
ATOM 654 C CA . VAL A 1 85 ? -3.707 -25.844 -0.237 1 98.94 85 VAL A CA 1
ATOM 655 C C . VAL A 1 85 ? -4.141 -26.328 -1.616 1 98.94 85 VAL A C 1
ATOM 657 O O . VAL A 1 85 ? -5.23 -25.984 -2.088 1 98.94 85 VAL A O 1
ATOM 660 N N . ILE A 1 86 ? -3.334 -27.109 -2.248 1 98.94 86 ILE A N 1
ATOM 661 C CA . ILE A 1 86 ? -3.607 -27.594 -3.6 1 98.94 86 ILE A CA 1
ATOM 662 C C . ILE A 1 86 ? -4.879 -28.438 -3.602 1 98.94 86 ILE A C 1
ATOM 664 O O . ILE A 1 86 ? -5.734 -28.281 -4.477 1 98.94 86 ILE A O 1
ATOM 668 N N . ASP A 1 87 ? -4.953 -29.25 -2.635 1 98.94 87 ASP A N 1
ATOM 669 C CA . ASP A 1 87 ? -6.148 -30.078 -2.533 1 98.94 87 ASP A CA 1
ATOM 670 C C . ASP A 1 87 ? -7.395 -29.219 -2.326 1 98.94 87 ASP A C 1
ATOM 672 O O . ASP A 1 87 ? -8.453 -29.516 -2.881 1 98.94 87 ASP A O 1
ATOM 676 N N . PHE A 1 88 ? -7.273 -28.25 -1.525 1 98.94 88 PHE A N 1
ATOM 677 C CA . PHE A 1 88 ? -8.367 -27.328 -1.245 1 98.94 88 PHE A CA 1
ATOM 678 C C . PHE A 1 88 ? -8.82 -26.625 -2.518 1 98.94 88 PHE A C 1
ATOM 680 O O . PHE A 1 88 ? -10.016 -26.531 -2.793 1 98.94 88 PHE A O 1
ATOM 687 N N . ILE A 1 89 ? -7.945 -26.203 -3.357 1 98.94 89 ILE A N 1
ATOM 688 C CA . ILE A 1 89 ? -8.234 -25.516 -4.617 1 98.94 89 ILE A CA 1
ATOM 689 C C . ILE A 1 89 ? -8.883 -26.5 -5.59 1 98.94 89 ILE A C 1
ATOM 691 O O . ILE A 1 89 ? -9.898 -26.188 -6.211 1 98.94 89 ILE A O 1
ATOM 695 N N . LYS A 1 90 ? -8.391 -27.625 -5.613 1 98.94 90 LYS A N 1
ATOM 696 C CA . LYS A 1 90 ? -8.938 -28.625 -6.523 1 98.94 90 LYS A CA 1
ATOM 697 C C . LYS A 1 90 ? -10.383 -28.969 -6.168 1 98.94 90 LYS A C 1
ATOM 699 O O . LYS A 1 90 ? -11.227 -29.125 -7.051 1 98.94 90 LYS A O 1
ATOM 704 N N . ARG A 1 91 ? -10.477 -29.141 -4.965 1 98.88 91 ARG A N 1
ATOM 705 C CA . ARG A 1 91 ? -11.836 -29.438 -4.543 1 98.88 91 ARG A CA 1
ATOM 706 C C . ARG A 1 91 ? -12.797 -28.328 -4.961 1 98.88 91 ARG A C 1
ATOM 708 O O . ARG A 1 91 ? -13.906 -28.594 -5.426 1 98.88 91 ARG A O 1
ATOM 715 N N . HIS A 1 92 ? -12.438 -27.109 -4.789 1 98.94 92 HIS A N 1
ATOM 716 C CA . HIS A 1 92 ? -13.297 -25.984 -5.164 1 98.94 92 HIS A CA 1
ATOM 717 C C . HIS A 1 92 ? -13.438 -25.875 -6.676 1 98.94 92 HIS A C 1
ATOM 719 O O . HIS A 1 92 ? -14.484 -25.484 -7.184 1 98.94 92 HIS A O 1
ATOM 725 N N . ILE A 1 93 ? -12.422 -26.219 -7.465 1 98.88 93 ILE A N 1
ATOM 726 C CA . ILE A 1 93 ? -12.547 -26.312 -8.914 1 98.88 93 ILE A CA 1
ATOM 727 C C . ILE A 1 93 ? -13.602 -27.359 -9.281 1 98.88 93 ILE A C 1
ATOM 729 O O . ILE A 1 93 ? -14.477 -27.094 -10.109 1 98.88 93 ILE A O 1
ATOM 733 N N . ALA A 1 94 ? -13.523 -28.438 -8.586 1 98.75 94 ALA A N 1
ATOM 734 C CA . ALA A 1 94 ? -14.461 -29.516 -8.859 1 98.75 94 ALA A CA 1
ATOM 735 C C . ALA A 1 94 ? -15.891 -29.094 -8.547 1 98.75 94 ALA A C 1
ATOM 737 O O . ALA A 1 94 ? -16.844 -29.594 -9.164 1 98.75 94 ALA A O 1
ATOM 738 N N . GLN A 1 95 ? -15.984 -28.297 -7.613 1 98.75 95 GLN A N 1
ATOM 739 C CA . GLN A 1 95 ? -17.297 -27.812 -7.203 1 98.75 95 GLN A CA 1
ATOM 740 C C . GLN A 1 95 ? -17.719 -26.609 -8.031 1 98.75 95 GLN A C 1
ATOM 742 O O . GLN A 1 95 ? -18.719 -25.953 -7.719 1 98.75 95 GLN A O 1
ATOM 747 N N . ASP A 1 96 ? -17.016 -26.25 -9.047 1 98.75 96 ASP A N 1
ATOM 748 C CA . ASP A 1 96 ? -17.297 -25.156 -9.969 1 98.75 96 ASP A CA 1
ATOM 749 C C . ASP A 1 96 ? -17.375 -23.812 -9.234 1 98.75 96 ASP A C 1
ATOM 751 O O . ASP A 1 96 ? -18.281 -23.016 -9.492 1 98.75 96 ASP A O 1
ATOM 755 N N . LYS A 1 97 ? -16.516 -23.656 -8.258 1 98.88 97 LYS A N 1
ATOM 756 C CA . LYS A 1 97 ? -16.406 -22.391 -7.523 1 98.88 97 LYS A CA 1
ATOM 757 C C . LYS A 1 97 ? -15.359 -21.469 -8.148 1 98.88 97 LYS A C 1
ATOM 759 O O . LYS A 1 97 ? -14.539 -21.922 -8.953 1 98.88 97 LYS A O 1
ATOM 764 N N . TYR A 1 98 ? -15.469 -20.188 -7.809 1 98.94 98 TYR A N 1
ATOM 765 C CA . TYR A 1 98 ? -14.523 -19.219 -8.359 1 98.94 98 TYR A CA 1
ATOM 766 C C . TYR A 1 98 ? -13.141 -19.406 -7.746 1 98.94 98 TYR A C 1
ATOM 768 O O . TYR A 1 98 ? -13.016 -19.562 -6.527 1 98.94 98 TYR A O 1
ATOM 776 N N . ILE A 1 99 ? -12.18 -19.5 -8.617 1 99 99 ILE A N 1
ATOM 777 C CA . ILE A 1 99 ? -10.773 -19.516 -8.242 1 99 99 ILE A CA 1
ATOM 778 C C . ILE A 1 99 ? -10.117 -18.188 -8.633 1 99 99 ILE A C 1
ATOM 780 O O . ILE A 1 99 ? -10.023 -17.859 -9.82 1 99 99 ILE A O 1
ATOM 784 N N . CYS A 1 100 ? -9.711 -17.5 -7.594 1 99 100 CYS A N 1
ATOM 785 C CA . CYS A 1 100 ? -9.258 -16.125 -7.773 1 99 100 CYS A CA 1
ATOM 786 C C . CYS A 1 100 ? -7.785 -15.992 -7.391 1 99 100 CYS A C 1
ATOM 788 O O . CYS A 1 100 ? -7.422 -16.172 -6.227 1 99 100 CYS A O 1
ATOM 790 N N . ALA A 1 101 ? -6.945 -15.688 -8.359 1 98.94 101 ALA A N 1
ATOM 791 C CA . ALA A 1 101 ? -5.496 -15.641 -8.164 1 98.94 101 ALA A CA 1
ATOM 792 C C . ALA A 1 101 ? -4.938 -14.273 -8.539 1 98.94 101 ALA A C 1
ATOM 794 O O . ALA A 1 101 ? -5.121 -13.805 -9.664 1 98.94 101 ALA A O 1
ATOM 795 N N . LEU A 1 102 ? -4.363 -13.664 -7.641 1 98.94 102 LEU A N 1
ATOM 796 C CA . LEU A 1 102 ? -3.77 -12.344 -7.848 1 98.94 102 LEU A CA 1
ATOM 797 C C . LEU A 1 102 ? -2.248 -12.438 -7.891 1 98.94 102 LEU A C 1
ATOM 799 O O . LEU A 1 102 ? -1.638 -13.109 -7.062 1 98.94 102 LEU A O 1
ATOM 803 N N . CYS A 1 103 ? -1.675 -11.719 -8.852 1 98.69 103 CYS A N 1
ATOM 804 C CA . CYS A 1 103 ? -0.226 -11.602 -8.977 1 98.69 103 CYS A CA 1
ATOM 805 C C . CYS A 1 103 ? 0.417 -12.977 -9.148 1 98.69 103 CYS A C 1
ATOM 807 O O . CYS A 1 103 ? 0.096 -13.695 -10.094 1 98.69 103 CYS A O 1
ATOM 809 N N . SER A 1 104 ? 1.359 -13.297 -8.352 1 98.81 104 SER A N 1
ATOM 810 C CA . SER A 1 104 ? 2.174 -14.484 -8.594 1 98.81 104 SER A CA 1
ATOM 811 C C . SER A 1 104 ? 1.378 -15.758 -8.344 1 98.81 104 SER A C 1
ATOM 813 O O . SER A 1 104 ? 1.78 -16.844 -8.773 1 98.81 104 SER A O 1
ATOM 815 N N . SER A 1 105 ? 0.279 -15.719 -7.719 1 98.88 105 SER A N 1
ATOM 816 C CA . SER A 1 105 ? -0.467 -16.922 -7.391 1 98.88 105 SER A CA 1
ATOM 817 C C . SER A 1 105 ? -1.047 -17.578 -8.641 1 98.88 105 SER A C 1
ATOM 819 O O . SER A 1 105 ? -1.221 -18.797 -8.688 1 98.88 105 SER A O 1
ATOM 821 N N . GLY A 1 106 ? -1.371 -16.812 -9.656 1 98.88 106 GLY A N 1
ATOM 822 C CA . GLY A 1 106 ? -1.839 -17.406 -10.906 1 98.88 106 GLY A CA 1
ATOM 823 C C . GLY A 1 106 ? -0.833 -18.359 -11.531 1 98.88 106 GLY A C 1
ATOM 824 O O . GLY A 1 106 ? -1.191 -19.453 -11.953 1 98.88 106 GLY A O 1
ATOM 825 N N . ALA A 1 107 ? 0.398 -17.859 -11.492 1 98.69 107 ALA A N 1
ATOM 826 C CA . ALA A 1 107 ? 1.445 -18.672 -12.094 1 98.69 107 ALA A CA 1
ATOM 827 C C . ALA A 1 107 ? 2.016 -19.672 -11.094 1 98.69 107 ALA A C 1
ATOM 829 O O . ALA A 1 107 ? 1.968 -20.891 -11.312 1 98.69 107 ALA A O 1
ATOM 830 N N . LYS A 1 108 ? 2.34 -19.234 -9.961 1 98.81 108 LYS A N 1
ATOM 831 C CA . LYS A 1 108 ? 3.168 -20.031 -9.062 1 98.81 108 LYS A CA 1
ATOM 832 C C . LYS A 1 108 ? 2.324 -21.047 -8.297 1 98.81 108 LYS A C 1
ATOM 834 O O . LYS A 1 108 ? 2.861 -21.969 -7.684 1 98.81 108 LYS A O 1
ATOM 839 N N . VAL A 1 109 ? 1.012 -20.844 -8.305 1 98.94 109 VAL A N 1
ATOM 840 C CA . VAL A 1 109 ? 0.171 -21.828 -7.645 1 98.94 109 VAL A CA 1
ATOM 841 C C . VAL A 1 109 ? -0.686 -22.547 -8.68 1 98.94 109 VAL A C 1
ATOM 843 O O . VAL A 1 109 ? -0.575 -23.766 -8.844 1 98.94 109 VAL A O 1
ATOM 846 N N . LEU A 1 110 ? -1.49 -21.812 -9.445 1 98.94 110 LEU A N 1
ATOM 847 C CA . LEU A 1 110 ? -2.426 -22.469 -10.359 1 98.94 110 LEU A CA 1
ATOM 848 C C . LEU A 1 110 ? -1.688 -23.109 -11.523 1 98.94 110 LEU A C 1
ATOM 850 O O . LEU A 1 110 ? -1.806 -24.312 -11.75 1 98.94 110 LEU A O 1
ATOM 854 N N . ALA A 1 111 ? -0.912 -22.344 -12.234 1 98.81 111 ALA A N 1
ATOM 855 C CA . ALA A 1 111 ? -0.225 -22.906 -13.391 1 98.81 111 ALA A CA 1
ATOM 856 C C . ALA A 1 111 ? 0.772 -23.984 -12.961 1 98.81 111 ALA A C 1
ATOM 858 O O . ALA A 1 111 ? 0.899 -25.016 -13.617 1 98.81 111 ALA A O 1
ATOM 859 N N . ALA A 1 112 ? 1.431 -23.734 -11.883 1 98.69 112 ALA A N 1
ATOM 860 C CA . ALA A 1 112 ? 2.451 -24.656 -11.383 1 98.69 112 ALA A CA 1
ATOM 861 C C . ALA A 1 112 ? 1.863 -26.047 -11.117 1 98.69 112 ALA A C 1
ATOM 863 O O . ALA A 1 112 ? 2.562 -27.047 -11.234 1 98.69 112 ALA A O 1
ATOM 864 N N . HIS A 1 113 ? 0.656 -26.094 -10.742 1 98.88 113 HIS A N 1
ATOM 865 C CA . HIS A 1 113 ? 0.022 -27.359 -10.43 1 98.88 113 HIS A CA 1
ATOM 866 C C . HIS A 1 113 ? -0.936 -27.797 -11.539 1 98.88 113 HIS A C 1
ATOM 868 O O . HIS A 1 113 ? -1.778 -28.672 -11.336 1 98.88 113 HIS A O 1
ATOM 874 N N . HIS A 1 114 ? -0.765 -27.156 -12.703 1 98.69 114 HIS A N 1
ATOM 875 C CA . HIS A 1 114 ? -1.571 -27.484 -13.875 1 98.69 114 HIS A CA 1
ATOM 876 C C . HIS A 1 114 ? -3.061 -27.391 -13.555 1 98.69 114 HIS A C 1
ATOM 878 O O . HIS A 1 114 ? -3.844 -28.25 -13.984 1 98.69 114 HIS A O 1
ATOM 884 N N . LEU A 1 115 ? -3.314 -26.297 -12.82 1 98.88 115 LEU A N 1
ATOM 885 C CA . LEU A 1 115 ? -4.715 -26.141 -12.438 1 98.88 115 LEU A CA 1
ATOM 886 C C . LEU A 1 115 ? -5.441 -25.219 -13.398 1 98.88 115 LEU A C 1
ATOM 888 O O . LEU A 1 115 ? -6.672 -25.172 -13.414 1 98.88 115 LEU A O 1
ATOM 892 N N . LEU A 1 116 ? -4.84 -24.594 -14.141 1 98.81 116 LEU A N 1
ATOM 893 C CA . LEU A 1 116 ? -5.473 -23.719 -15.125 1 98.81 116 LEU A CA 1
ATOM 894 C C . LEU A 1 116 ? -6.062 -24.531 -16.266 1 98.81 116 LEU A C 1
ATOM 896 O O . LEU A 1 116 ? -7.113 -24.172 -16.812 1 98.81 116 LEU A O 1
ATOM 900 N N . GLU A 1 117 ? -5.406 -25.547 -16.641 1 98.38 117 GLU A N 1
ATOM 901 C CA . GLU A 1 117 ? -5.875 -26.469 -17.672 1 98.38 117 GLU A CA 1
ATOM 902 C C . GLU A 1 117 ? -6.23 -25.734 -18.953 1 98.38 117 GLU A C 1
ATOM 904 O O . GLU A 1 117 ? -7.301 -25.953 -19.531 1 98.38 117 GLU A O 1
ATOM 909 N N . GLY A 1 118 ? -5.273 -24.844 -19.375 1 98.25 118 GLY A N 1
ATOM 910 C CA . GLY A 1 118 ? -5.371 -24.188 -20.672 1 98.25 118 GLY A CA 1
ATOM 911 C C . GLY A 1 118 ? -6.188 -22.906 -20.625 1 98.25 118 GLY A C 1
ATOM 912 O O . GLY A 1 118 ? -6.328 -22.234 -21.641 1 98.25 118 GLY A O 1
ATOM 913 N N . ARG A 1 119 ? -6.586 -22.547 -19.594 1 98.56 119 ARG A N 1
ATOM 914 C CA . ARG A 1 119 ? -7.371 -21.328 -19.469 1 98.56 119 ARG A CA 1
ATOM 915 C C . ARG A 1 119 ? -6.484 -20.094 -19.578 1 98.56 119 ARG A C 1
ATOM 917 O O . ARG A 1 119 ? -5.289 -20.156 -19.297 1 98.56 119 ARG A O 1
ATOM 924 N N . TYR A 1 120 ? -7.254 -19.031 -19.984 1 98.62 120 TYR A N 1
ATOM 925 C CA . TYR A 1 120 ? -6.566 -17.75 -19.984 1 98.62 120 TYR A CA 1
ATOM 926 C C . TYR A 1 120 ? -6.441 -17.188 -18.578 1 98.62 120 TYR A C 1
ATOM 928 O O . TYR A 1 120 ? -7.367 -17.297 -17.781 1 98.62 120 TYR A O 1
ATOM 936 N N . TYR A 1 121 ? -5.23 -16.641 -18.312 1 98.75 121 TYR A N 1
ATOM 937 C CA . TYR A 1 121 ? -5.043 -16.047 -17 1 98.75 121 TYR A CA 1
ATOM 938 C C . TYR A 1 121 ? -4.02 -14.914 -17.047 1 98.75 121 TYR A C 1
ATOM 940 O O . TYR A 1 121 ? -3.266 -14.805 -18.016 1 98.75 121 TYR A O 1
ATOM 948 N N . SER A 1 122 ? -4.168 -14.031 -16.078 1 98.56 122 SER A N 1
ATOM 949 C CA . SER A 1 122 ? -3.143 -13.016 -15.867 1 98.56 122 SER A CA 1
ATOM 950 C C . SER A 1 122 ? -2.309 -13.32 -14.633 1 98.56 122 SER A C 1
ATOM 952 O O . SER A 1 122 ? -2.746 -14.062 -13.75 1 98.56 122 SER A O 1
ATOM 954 N N . THR A 1 123 ? -1.07 -12.867 -14.531 1 98.56 123 THR A N 1
ATOM 955 C CA . THR A 1 123 ? -0.116 -13 -13.438 1 98.56 123 THR A CA 1
ATOM 956 C C . THR A 1 123 ? 0.967 -11.93 -13.523 1 98.56 123 THR A C 1
ATOM 958 O O . THR A 1 123 ? 1.001 -11.148 -14.484 1 98.56 123 THR A O 1
ATOM 961 N N . GLY A 1 124 ? 1.744 -11.844 -12.539 1 96.81 124 GLY A N 1
ATOM 962 C CA . GLY A 1 124 ? 2.887 -10.945 -12.625 1 96.81 124 GLY A CA 1
ATOM 963 C C . GLY A 1 124 ? 3.758 -11.211 -13.836 1 96.81 124 GLY A C 1
ATOM 964 O O . GLY A 1 124 ? 3.852 -12.352 -14.305 1 96.81 124 GLY A O 1
ATOM 965 N N . ASP A 1 125 ? 4.457 -10.125 -14.219 1 90.31 125 ASP A N 1
ATOM 966 C CA . ASP A 1 125 ? 5.219 -10.18 -15.461 1 90.31 125 ASP A CA 1
ATOM 967 C C . ASP A 1 125 ? 6.266 -11.297 -15.414 1 90.31 125 ASP A C 1
ATOM 969 O O . ASP A 1 125 ? 6.922 -11.492 -14.391 1 90.31 125 ASP A O 1
ATOM 973 N N . LYS A 1 126 ? 6.242 -11.984 -16.5 1 94.94 126 LYS A N 1
ATOM 974 C CA . LYS A 1 126 ? 7.246 -12.984 -16.844 1 94.94 126 LYS A CA 1
ATOM 975 C C . LYS A 1 126 ? 7.059 -14.258 -16.031 1 94.94 126 LYS A C 1
ATOM 977 O O . LYS A 1 126 ? 7.758 -15.25 -16.234 1 94.94 126 LYS A O 1
ATOM 982 N N . LEU A 1 127 ? 6.238 -14.297 -15 1 98 127 LEU A N 1
ATOM 983 C CA . LEU A 1 127 ? 6.055 -15.5 -14.195 1 98 127 LEU A CA 1
ATOM 984 C C . LEU A 1 127 ? 5.434 -16.625 -15.016 1 98 127 LEU A C 1
ATOM 986 O O . LEU A 1 127 ? 5.734 -17.797 -14.797 1 98 127 LEU A O 1
ATOM 990 N N . ALA A 1 128 ? 4.559 -16.188 -15.953 1 97.06 128 ALA A N 1
ATOM 991 C CA . ALA A 1 128 ? 3.865 -17.172 -16.781 1 97.06 128 ALA A CA 1
ATOM 992 C C . ALA A 1 128 ? 4.852 -17.953 -17.641 1 97.06 128 ALA A C 1
ATOM 994 O O . ALA A 1 128 ? 4.574 -19.094 -18.031 1 97.06 128 ALA A O 1
ATOM 995 N N . ASP A 1 129 ? 5.988 -17.375 -17.891 1 97.06 129 ASP A N 1
ATOM 996 C CA . ASP A 1 129 ? 6.996 -17.984 -18.75 1 97.06 129 ASP A CA 1
ATOM 997 C C . ASP A 1 129 ? 7.516 -19.297 -18.156 1 97.06 129 ASP A C 1
ATOM 999 O O . ASP A 1 129 ? 8.078 -20.125 -18.875 1 97.06 129 ASP A O 1
ATOM 1003 N N . LYS A 1 130 ? 7.199 -19.469 -17.047 1 97.75 130 LYS A N 1
ATOM 1004 C CA . LYS A 1 130 ? 7.797 -20.609 -16.344 1 97.75 130 LYS A CA 1
ATOM 1005 C C . LYS A 1 130 ? 6.863 -21.812 -16.359 1 97.75 130 LYS A C 1
ATOM 1007 O O . LYS A 1 130 ? 7.234 -22.906 -15.906 1 97.75 130 LYS A O 1
ATOM 1012 N N . TYR A 1 131 ? 5.777 -21.594 -16.859 1 97.44 131 TYR A N 1
ATOM 1013 C CA . TYR A 1 131 ? 4.789 -22.672 -16.781 1 97.44 131 TYR A CA 1
ATOM 1014 C C . TYR A 1 131 ? 4.082 -22.859 -18.109 1 97.44 131 TYR A C 1
ATOM 1016 O O . TYR A 1 131 ? 3.932 -21.906 -18.891 1 97.44 131 TYR A O 1
ATOM 1024 N N . ASP A 1 132 ? 3.578 -24.125 -18.328 1 95.88 132 ASP A N 1
ATOM 1025 C CA . ASP A 1 132 ? 2.955 -24.453 -19.609 1 95.88 132 ASP A CA 1
ATOM 1026 C C . ASP A 1 132 ? 1.481 -24.812 -19.422 1 95.88 132 ASP A C 1
ATOM 1028 O O . ASP A 1 132 ? 0.828 -25.266 -20.359 1 95.88 132 ASP A O 1
ATOM 1032 N N . ASP A 1 133 ? 0.996 -24.5 -18.609 1 97.56 133 ASP A N 1
ATOM 1033 C CA . ASP A 1 133 ? -0.351 -24.984 -18.297 1 97.56 133 ASP A CA 1
ATOM 1034 C C . ASP A 1 133 ? -1.407 -24.016 -18.859 1 97.56 133 ASP A C 1
ATOM 1036 O O . ASP A 1 133 ? -2.377 -24.453 -19.484 1 97.56 133 ASP A O 1
ATOM 1040 N N . GLY A 1 134 ? -1.427 -22.781 -18.688 1 97.06 134 GLY A N 1
ATOM 1041 C CA . GLY A 1 134 ? -2.355 -21.734 -19.078 1 97.06 134 GLY A CA 1
ATOM 1042 C C . GLY A 1 134 ? -1.8 -20.797 -20.141 1 97.06 134 GLY A C 1
ATOM 1043 O O . GLY A 1 134 ? -0.647 -20.953 -20.562 1 97.06 134 GLY A O 1
ATOM 1044 N N . HIS A 1 135 ? -2.826 -19.953 -20.641 1 98 135 HIS A N 1
ATOM 1045 C CA . HIS A 1 135 ? -2.451 -18.953 -21.625 1 98 135 HIS A CA 1
ATOM 1046 C C . HIS A 1 135 ? -2.424 -17.562 -21 1 98 135 HIS A C 1
ATOM 1048 O O . HIS A 1 135 ? -3.475 -17 -20.672 1 98 135 HIS A O 1
ATOM 1054 N N . TYR A 1 136 ? -1.245 -17.141 -20.922 1 97.81 136 TYR A N 1
ATOM 1055 C CA . TYR A 1 136 ? -1.056 -15.82 -20.312 1 97.81 136 TYR A CA 1
ATOM 1056 C C . TYR A 1 136 ? -1.605 -14.719 -21.203 1 97.81 136 TYR A C 1
ATOM 1058 O O . TYR A 1 136 ? -1.319 -14.688 -22.406 1 97.81 136 TYR A O 1
ATOM 1066 N N . LEU A 1 137 ? -2.439 -13.898 -20.641 1 97.31 137 LEU A N 1
ATOM 1067 C CA . LEU A 1 137 ? -2.912 -12.672 -21.281 1 97.31 137 LEU A CA 1
ATOM 1068 C C . LEU A 1 137 ? -2.426 -11.445 -20.531 1 97.31 137 LEU A C 1
ATOM 1070 O O . LEU A 1 137 ? -2.65 -11.32 -19.312 1 97.31 137 LEU A O 1
ATOM 1074 N N . ASP A 1 138 ? -1.693 -10.609 -21.188 1 95.56 138 ASP A N 1
ATOM 1075 C CA . ASP A 1 138 ? -1.175 -9.383 -20.578 1 95.56 138 ASP A CA 1
ATOM 1076 C C . ASP A 1 138 ? -2.289 -8.359 -20.375 1 95.56 138 ASP A C 1
ATOM 1078 O O . ASP A 1 138 ? -2.365 -7.367 -21.109 1 95.56 138 ASP A O 1
ATOM 1082 N N . GLN A 1 139 ? -3.184 -8.688 -19.469 1 96.81 139 GLN A N 1
ATOM 1083 C CA . GLN A 1 139 ? -4.336 -7.887 -19.062 1 96.81 139 GLN A CA 1
ATOM 1084 C C . GLN A 1 139 ? -4.395 -7.73 -17.547 1 96.81 139 GLN A C 1
ATOM 1086 O O . GLN A 1 139 ? -3.939 -8.609 -16.812 1 96.81 139 GLN A O 1
ATOM 1091 N N . ASP A 1 140 ? -4.863 -6.559 -17.109 1 97.88 140 ASP A N 1
ATOM 1092 C CA . ASP A 1 140 ? -4.906 -6.297 -15.672 1 97.88 140 ASP A CA 1
ATOM 1093 C C . ASP A 1 140 ? -5.695 -7.379 -14.945 1 97.88 140 ASP A C 1
ATOM 1095 O O . ASP A 1 140 ? -5.223 -7.934 -13.953 1 97.88 140 ASP A O 1
ATOM 1099 N N . VAL A 1 141 ? -6.879 -7.711 -15.391 1 98.81 141 VAL A N 1
ATOM 1100 C CA . VAL A 1 141 ? -7.738 -8.758 -14.852 1 98.81 141 VAL A CA 1
ATOM 1101 C C . VAL A 1 141 ? -8.227 -9.656 -15.984 1 98.81 141 VAL A C 1
ATOM 1103 O O . VAL A 1 141 ? -8.617 -9.172 -17.047 1 98.81 141 VAL A O 1
ATOM 1106 N N . VAL A 1 142 ? -8.102 -10.898 -15.883 1 98.88 142 VAL A N 1
ATOM 1107 C CA . VAL A 1 142 ? -8.594 -11.875 -16.844 1 98.88 142 VAL A CA 1
ATOM 1108 C C . VAL A 1 142 ? -9.633 -12.781 -16.172 1 98.88 142 VAL A C 1
ATOM 1110 O O . VAL A 1 142 ? -9.406 -13.281 -15.078 1 98.88 142 VAL A O 1
ATOM 1113 N N . VAL A 1 143 ? -10.766 -12.852 -16.781 1 98.81 143 VAL A N 1
ATOM 1114 C CA . VAL A 1 143 ? -11.82 -13.773 -16.375 1 98.81 143 VAL A CA 1
ATOM 1115 C C . VAL A 1 143 ? -11.992 -14.867 -17.422 1 98.81 143 VAL A C 1
ATOM 1117 O O . VAL A 1 143 ? -12.266 -14.57 -18.594 1 98.81 143 VAL A O 1
ATOM 1120 N N . ASP A 1 144 ? -11.742 -16.062 -17.062 1 98.75 144 ASP A N 1
ATOM 1121 C CA . ASP A 1 144 ? -12.031 -17.234 -17.891 1 98.75 144 ASP A CA 1
ATOM 1122 C C . ASP A 1 144 ? -12.875 -18.25 -17.141 1 98.75 144 ASP A C 1
ATOM 1124 O O . ASP A 1 144 ? -12.344 -19.094 -16.422 1 98.75 144 ASP A O 1
ATOM 1128 N N . GLY A 1 145 ? -14.211 -18.109 -17.375 1 98.19 145 GLY A N 1
ATOM 1129 C CA . GLY A 1 145 ? -15.141 -18.906 -16.594 1 98.19 145 GLY A CA 1
ATOM 1130 C C . GLY A 1 145 ? -15.086 -18.594 -15.109 1 98.19 145 GLY A C 1
ATOM 1131 O O . GLY A 1 145 ? -15.273 -17.453 -14.703 1 98.19 145 GLY A O 1
ATOM 1132 N N . LYS A 1 146 ? -14.695 -19.688 -14.398 1 98.75 146 LYS A N 1
ATOM 1133 C CA . LYS A 1 146 ? -14.68 -19.547 -12.945 1 98.75 146 LYS A CA 1
ATOM 1134 C C . LYS A 1 146 ? -13.297 -19.156 -12.445 1 98.75 146 LYS A C 1
ATOM 1136 O O . LYS A 1 146 ? -13.07 -19.062 -11.234 1 98.75 146 LYS A O 1
ATOM 1141 N N . PHE A 1 147 ? -12.461 -18.844 -13.297 1 98.88 147 PHE A N 1
ATOM 1142 C CA . PHE A 1 147 ? -11.125 -18.406 -12.914 1 98.88 147 PHE A CA 1
ATOM 1143 C C . PHE A 1 147 ? -10.953 -16.906 -13.164 1 98.88 147 PHE A C 1
ATOM 1145 O O . PHE A 1 147 ? -11.156 -16.438 -14.281 1 98.88 147 PHE A O 1
ATOM 1152 N N . ILE A 1 148 ? -10.625 -16.266 -12.109 1 98.94 148 ILE A N 1
ATOM 1153 C CA . ILE A 1 148 ? -10.367 -14.836 -12.172 1 98.94 148 ILE A CA 1
ATOM 1154 C C . ILE A 1 148 ? -8.953 -14.547 -11.688 1 98.94 148 ILE A C 1
ATOM 1156 O O . ILE A 1 148 ? -8.594 -14.883 -10.555 1 98.94 148 ILE A O 1
ATOM 1160 N N . SER A 1 149 ? -8.07 -14.016 -12.523 1 98.88 149 SER A N 1
ATOM 1161 C CA . SER A 1 149 ? -6.676 -13.742 -12.195 1 98.88 149 SER A CA 1
ATOM 1162 C C . SER A 1 149 ? -6.297 -12.305 -12.539 1 98.88 149 SER A C 1
ATOM 1164 O O . SER A 1 149 ? -6.961 -11.656 -13.359 1 98.88 149 SER A O 1
ATOM 1166 N N . ALA A 1 150 ? -5.316 -11.766 -11.906 1 98.88 150 ALA A N 1
ATOM 1167 C CA . ALA A 1 150 ? -4.898 -10.383 -12.125 1 98.88 150 ALA A CA 1
ATOM 1168 C C . ALA A 1 150 ? -3.393 -10.227 -11.922 1 98.88 150 ALA A C 1
ATOM 1170 O O . ALA A 1 150 ? -2.742 -11.102 -11.344 1 98.88 150 ALA A O 1
ATOM 1171 N N . LYS A 1 151 ? -2.828 -9.18 -12.312 1 98.06 151 LYS A N 1
ATOM 1172 C CA . LYS A 1 151 ? -1.397 -8.992 -12.539 1 98.06 151 LYS A CA 1
ATOM 1173 C C . LYS A 1 151 ? -0.66 -8.758 -11.227 1 98.06 151 LYS A C 1
ATOM 1175 O O . LYS A 1 151 ? 0.468 -9.227 -11.047 1 98.06 151 LYS A O 1
ATOM 1180 N N . GLY A 1 152 ? -1.315 -7.906 -10.461 1 98.44 152 GLY A N 1
ATOM 1181 C CA . GLY A 1 152 ? -0.567 -7.578 -9.258 1 98.44 152 GLY A CA 1
ATOM 1182 C C . GLY A 1 152 ? -1.25 -6.531 -8.398 1 98.44 152 GLY A C 1
ATOM 1183 O O . GLY A 1 152 ? -2.432 -6.238 -8.586 1 98.44 152 GLY A O 1
ATOM 1184 N N . LEU A 1 153 ? -0.396 -6.012 -7.438 1 98.88 153 LEU A N 1
ATOM 1185 C CA . LEU A 1 153 ? -0.925 -5.164 -6.371 1 98.88 153 LEU A CA 1
ATOM 1186 C C . LEU A 1 153 ? -1.614 -3.934 -6.949 1 98.88 153 LEU A C 1
ATOM 1188 O O . LEU A 1 153 ? -2.66 -3.512 -6.453 1 98.88 153 LEU A O 1
ATOM 1192 N N . GLY A 1 154 ? -1.076 -3.381 -7.98 1 98.81 154 GLY A N 1
ATOM 1193 C CA . GLY A 1 154 ? -1.584 -2.129 -8.516 1 98.81 154 GLY A CA 1
ATOM 1194 C C . GLY A 1 154 ? -2.963 -2.258 -9.133 1 98.81 154 GLY A C 1
ATOM 1195 O O . GLY A 1 154 ? -3.639 -1.256 -9.375 1 98.81 154 GLY A O 1
ATOM 1196 N N . VAL A 1 155 ? -3.391 -3.477 -9.383 1 98.75 155 VAL A N 1
ATOM 1197 C CA . VAL A 1 155 ? -4.719 -3.676 -9.953 1 98.75 155 VAL A CA 1
ATOM 1198 C C . VAL A 1 155 ? -5.574 -4.504 -9 1 98.75 155 VAL A C 1
ATOM 1200 O O . VAL A 1 155 ? -6.504 -5.195 -9.43 1 98.75 155 VAL A O 1
ATOM 1203 N N . SER A 1 156 ? -5.227 -4.465 -7.691 1 98.88 156 SER A N 1
ATOM 1204 C CA . SER A 1 156 ? -5.91 -5.242 -6.664 1 98.88 156 SER A CA 1
ATOM 1205 C C . SER A 1 156 ? -7.359 -4.797 -6.504 1 98.88 156 SER A C 1
ATOM 1207 O O . SER A 1 156 ? -8.242 -5.609 -6.227 1 98.88 156 SER A O 1
ATOM 1209 N N . PHE A 1 157 ? -7.664 -3.428 -6.707 1 98.88 157 PHE A N 1
ATOM 1210 C CA . PHE A 1 157 ? -9.047 -2.967 -6.637 1 98.88 157 PHE A CA 1
ATOM 1211 C C . PHE A 1 157 ? -9.852 -3.492 -7.82 1 98.88 157 PHE A C 1
ATOM 1213 O O . PHE A 1 157 ? -10.953 -4.023 -7.641 1 98.88 157 PHE A O 1
ATOM 1220 N N . GLU A 1 158 ? -9.297 -3.387 -9.016 1 98.81 158 GLU A N 1
ATOM 1221 C CA . GLU A 1 158 ? -9.953 -3.928 -10.203 1 98.81 158 GLU A CA 1
ATOM 1222 C C . GLU A 1 158 ? -10.234 -5.418 -10.055 1 98.81 158 GLU A C 1
ATOM 1224 O O . GLU A 1 158 ? -11.32 -5.887 -10.398 1 98.81 158 GLU A O 1
ATOM 1229 N N . PHE A 1 159 ? -9.258 -6.094 -9.523 1 98.94 159 PHE A N 1
ATOM 1230 C CA . PHE A 1 159 ? -9.383 -7.527 -9.289 1 98.94 159 PHE A CA 1
ATOM 1231 C C . PHE A 1 159 ? -10.5 -7.816 -8.289 1 98.94 159 PHE A C 1
ATOM 1233 O O . PHE A 1 159 ? -11.398 -8.617 -8.57 1 98.94 159 PHE A O 1
ATOM 1240 N N . ALA A 1 160 ? -10.461 -7.156 -7.121 1 98.94 160 ALA A N 1
ATOM 1241 C CA . ALA A 1 160 ? -11.438 -7.391 -6.055 1 98.94 160 ALA A CA 1
ATOM 1242 C C . ALA A 1 160 ? -12.852 -7.074 -6.527 1 98.94 160 ALA A C 1
ATOM 1244 O O . ALA A 1 160 ? -13.781 -7.848 -6.281 1 98.94 160 ALA A O 1
ATOM 1245 N N . PHE A 1 161 ? -13.047 -5.953 -7.297 1 98.88 161 PHE A N 1
ATOM 1246 C CA . PHE A 1 161 ? -14.375 -5.578 -7.773 1 98.88 161 PHE A CA 1
ATOM 1247 C C . PHE A 1 161 ? -14.844 -6.523 -8.875 1 98.88 161 PHE A C 1
ATOM 1249 O O . PHE A 1 161 ? -16.047 -6.809 -8.984 1 98.88 161 PHE A O 1
ATOM 1256 N N . THR A 1 162 ? -13.859 -7.078 -9.633 1 98.94 162 THR A N 1
ATOM 1257 C CA . THR A 1 162 ? -14.25 -8.07 -10.633 1 98.94 162 THR A CA 1
ATOM 1258 C C . THR A 1 162 ? -14.773 -9.336 -9.961 1 98.94 162 THR A C 1
ATOM 1260 O O . THR A 1 162 ? -15.836 -9.844 -10.328 1 98.94 162 THR A O 1
ATOM 1263 N N . VAL A 1 163 ? -14.039 -9.797 -8.961 1 98.94 163 VAL A N 1
ATOM 1264 C CA . VAL A 1 163 ? -14.492 -10.984 -8.242 1 98.94 163 VAL A CA 1
ATOM 1265 C C . VAL A 1 163 ? -15.859 -10.719 -7.625 1 98.94 163 VAL A C 1
ATOM 1267 O O . VAL A 1 163 ? -16.766 -11.547 -7.742 1 98.94 163 VAL A O 1
ATOM 1270 N N . ALA A 1 164 ? -16.062 -9.555 -6.996 1 98.88 164 ALA A N 1
ATOM 1271 C CA . ALA A 1 164 ? -17.344 -9.195 -6.375 1 98.88 164 ALA A CA 1
ATOM 1272 C C . ALA A 1 164 ? -18.469 -9.18 -7.406 1 98.88 164 ALA A C 1
ATOM 1274 O O . ALA A 1 164 ? -19.578 -9.633 -7.133 1 98.88 164 ALA A O 1
ATOM 1275 N N . LYS A 1 165 ? -18.156 -8.562 -8.648 1 98.62 165 LYS A N 1
ATOM 1276 C CA . LYS A 1 165 ? -19.141 -8.484 -9.719 1 98.62 165 LYS A CA 1
ATOM 1277 C C . LYS A 1 165 ? -19.656 -9.867 -10.102 1 98.62 165 LYS A C 1
ATOM 1279 O O . LYS A 1 165 ? -20.859 -10.07 -10.273 1 98.62 165 LYS A O 1
ATOM 1284 N N . TYR A 1 166 ? -18.734 -10.867 -10.125 1 98.62 166 TYR A N 1
ATOM 1285 C CA . TYR A 1 166 ? -19.125 -12.219 -10.516 1 98.62 166 TYR A CA 1
ATOM 1286 C C . TYR A 1 166 ? -19.828 -12.945 -9.367 1 98.62 166 TYR A C 1
ATOM 1288 O O . TYR A 1 166 ? -20.75 -13.719 -9.586 1 98.62 166 TYR A O 1
ATOM 1296 N N . LEU A 1 167 ? -19.391 -12.664 -8.156 1 98.81 167 LEU A N 1
ATOM 1297 C CA . LEU A 1 167 ? -20.031 -13.297 -7.004 1 98.81 167 LEU A CA 1
ATOM 1298 C C . LEU A 1 167 ? -21.422 -12.734 -6.773 1 98.81 167 LEU A C 1
ATOM 1300 O O . LEU A 1 167 ? -22.312 -13.445 -6.312 1 98.81 167 LEU A O 1
ATOM 1304 N N . LEU A 1 168 ? -21.516 -11.469 -7.035 1 98.56 168 LEU A N 1
ATOM 1305 C CA . LEU A 1 168 ? -22.797 -10.789 -6.848 1 98.56 168 LEU A CA 1
ATOM 1306 C C . LEU A 1 168 ? -23.438 -10.461 -8.195 1 98.56 168 LEU A C 1
ATOM 1308 O O . LEU A 1 168 ? -23.875 -9.328 -8.414 1 98.56 168 LEU A O 1
ATOM 1312 N N . SER A 1 169 ? -23.516 -11.391 -9.109 1 97.19 169 SER A N 1
ATOM 1313 C CA . SER A 1 169 ? -23.984 -11.203 -10.477 1 97.19 169 SER A CA 1
ATOM 1314 C C . SER A 1 169 ? -25.422 -10.734 -10.516 1 97.19 169 SER A C 1
ATOM 1316 O O . SER A 1 169 ? -25.859 -10.117 -11.492 1 9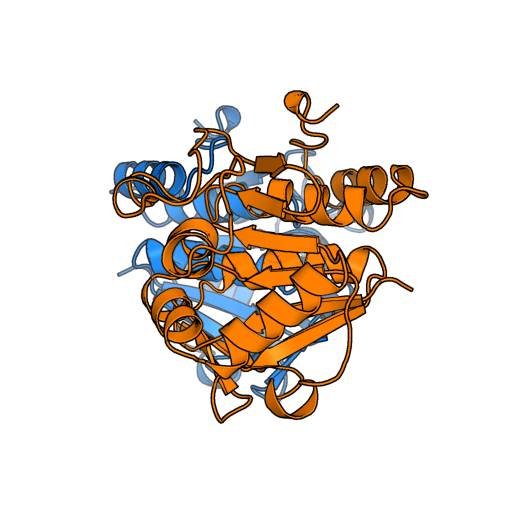7.19 169 SER A O 1
ATOM 1318 N N . ASP A 1 170 ? -26.109 -11.016 -9.445 1 97.62 170 ASP A N 1
ATOM 1319 C CA . ASP A 1 170 ? -27.516 -10.609 -9.391 1 97.62 170 ASP A CA 1
ATOM 1320 C C . ASP A 1 170 ? -27.641 -9.203 -8.805 1 97.62 170 ASP A C 1
ATOM 1322 O O . ASP A 1 170 ? -28.75 -8.672 -8.711 1 97.62 170 ASP A O 1
ATOM 1326 N N . ASN A 1 171 ? -26.547 -8.617 -8.469 1 97.75 171 ASN A N 1
ATOM 1327 C CA . ASN A 1 171 ? -26.578 -7.293 -7.855 1 97.75 171 ASN A CA 1
ATOM 1328 C C . ASN A 1 171 ? -25.328 -6.496 -8.172 1 97.75 171 ASN A C 1
ATOM 1330 O O . ASN A 1 171 ? -24.672 -5.965 -7.27 1 97.75 171 ASN A O 1
ATOM 1334 N N . VAL A 1 172 ? -25.109 -6.395 -9.453 1 97.25 172 VAL A N 1
ATOM 1335 C CA . VAL A 1 172 ? -23.891 -5.746 -9.93 1 97.25 172 VAL A CA 1
ATOM 1336 C C . VAL A 1 172 ? -23.922 -4.262 -9.578 1 97.25 172 VAL A C 1
ATOM 1338 O O . VAL A 1 172 ? -22.891 -3.646 -9.344 1 97.25 172 VAL A O 1
ATOM 1341 N N . GLU A 1 173 ? -25.125 -3.68 -9.43 1 98 173 GLU A N 1
ATOM 1342 C CA . GLU A 1 173 ? -25.266 -2.266 -9.086 1 98 173 GLU A CA 1
ATOM 1343 C C . GLU A 1 173 ? -24.672 -1.966 -7.719 1 98 173 GLU A C 1
ATOM 1345 O O . GLU A 1 173 ? -24.109 -0.887 -7.5 1 98 173 GLU A O 1
ATOM 1350 N N . LYS A 1 174 ? -24.797 -2.91 -6.848 1 98.5 174 LYS A N 1
ATOM 1351 C CA . LYS A 1 174 ? -24.219 -2.768 -5.516 1 98.5 174 LYS A CA 1
ATOM 1352 C C . LYS A 1 174 ? -22.688 -2.65 -5.598 1 98.5 174 LYS A C 1
ATOM 1354 O O . LYS A 1 174 ? -22.078 -1.873 -4.855 1 98.5 174 LYS A O 1
ATOM 1359 N N . VAL A 1 175 ? -22.109 -3.391 -6.465 1 98.69 175 VAL A N 1
ATOM 1360 C CA . VAL A 1 175 ? -20.656 -3.389 -6.672 1 98.69 175 VAL A CA 1
ATOM 1361 C C . VAL A 1 175 ? -20.219 -2.039 -7.238 1 98.69 175 VAL A C 1
ATOM 1363 O O . VAL A 1 175 ? -19.281 -1.429 -6.742 1 98.69 175 VAL A O 1
ATOM 1366 N N . ASP A 1 176 ? -20.953 -1.588 -8.297 1 98.31 176 ASP A N 1
ATOM 1367 C CA . ASP A 1 176 ? -20.641 -0.297 -8.906 1 98.31 176 ASP A CA 1
ATOM 1368 C C . ASP A 1 176 ? -20.797 0.836 -7.891 1 98.31 176 ASP A C 1
ATOM 1370 O O . ASP A 1 176 ? -19.969 1.753 -7.855 1 98.31 176 ASP A O 1
ATOM 1374 N N . TRP A 1 177 ? -21.812 0.714 -7.047 1 98.5 177 TRP A N 1
ATOM 1375 C CA . TRP A 1 177 ? -22.047 1.739 -6.031 1 98.5 177 TRP A CA 1
ATOM 1376 C C . TRP A 1 177 ? -20.891 1.789 -5.039 1 98.5 177 TRP A C 1
ATOM 1378 O O . TRP A 1 177 ? -20.438 2.871 -4.664 1 98.5 177 TRP A O 1
ATOM 1388 N N . GLN A 1 178 ? -20.469 0.66 -4.625 1 98.69 178 GLN A N 1
ATOM 1389 C CA . GLN A 1 178 ? -19.406 0.616 -3.625 1 98.69 178 GLN A CA 1
ATOM 1390 C C . GLN A 1 178 ? -18.109 1.188 -4.18 1 98.69 178 GLN A C 1
ATOM 1392 O O . GLN A 1 178 ? -17.375 1.889 -3.475 1 98.69 178 GLN A O 1
ATOM 1397 N N . ALA A 1 179 ? -17.766 0.834 -5.508 1 98.75 179 ALA A N 1
ATOM 1398 C CA . ALA A 1 179 ? -16.578 1.402 -6.141 1 98.75 179 ALA A CA 1
ATOM 1399 C C . ALA A 1 179 ? -16.641 2.928 -6.156 1 98.75 179 ALA A C 1
ATOM 1401 O O . ALA A 1 179 ? -15.648 3.6 -5.848 1 98.75 179 ALA A O 1
ATOM 1402 N N . ASN A 1 180 ? -17.797 3.486 -6.512 1 98.25 180 ASN A N 1
ATOM 1403 C CA . ASN A 1 180 ? -18 4.934 -6.512 1 98.25 180 ASN A CA 1
ATOM 1404 C C . ASN A 1 180 ? -17.922 5.508 -5.098 1 98.25 180 ASN A C 1
ATOM 1406 O O . ASN A 1 180 ? -17.344 6.574 -4.891 1 98.25 180 ASN A O 1
ATOM 1410 N N . HIS A 1 181 ? -18.469 4.723 -4.172 1 98.06 181 HIS A N 1
ATOM 1411 C CA . HIS A 1 181 ? -18.562 5.191 -2.791 1 98.06 181 HIS A CA 1
ATOM 1412 C C . HIS A 1 181 ? -17.172 5.398 -2.184 1 98.06 181 HIS A C 1
ATOM 1414 O O . HIS A 1 181 ? -16.984 6.305 -1.372 1 98.06 181 HIS A O 1
ATOM 1420 N N . ILE A 1 182 ? -16.25 4.641 -2.631 1 98.56 182 ILE A N 1
ATOM 1421 C CA . ILE A 1 182 ? -14.93 4.766 -2.043 1 98.56 182 ILE A CA 1
ATOM 1422 C C . ILE A 1 182 ? -14.016 5.547 -2.988 1 98.56 182 ILE A C 1
ATOM 1424 O O . ILE A 1 182 ? -12.797 5.551 -2.822 1 98.56 182 ILE A O 1
ATOM 1428 N N . TYR A 1 183 ? -14.57 6.133 -4.016 1 98.5 183 TYR A N 1
ATOM 1429 C CA . TYR A 1 183 ? -13.914 7.062 -4.93 1 98.5 183 TYR A CA 1
ATOM 1430 C C . TYR A 1 183 ? -12.945 6.332 -5.848 1 98.5 183 TYR A C 1
ATOM 1432 O O . TYR A 1 183 ? -11.898 6.871 -6.211 1 98.5 183 TYR A O 1
ATOM 1440 N N . PHE A 1 184 ? -13.258 5.023 -6.062 1 98.5 184 PHE A N 1
ATOM 1441 C CA . PHE A 1 184 ? -12.461 4.293 -7.047 1 98.5 184 PHE A CA 1
ATOM 1442 C C . PHE A 1 184 ? -12.984 4.551 -8.453 1 98.5 184 PHE A C 1
ATOM 1444 O O . PHE A 1 184 ? -14.008 3.996 -8.859 1 98.5 184 PHE A O 1
ATOM 1451 N N . LYS A 1 185 ? -12.188 5.312 -9.219 1 96 185 LYS A N 1
ATOM 1452 C CA . LYS A 1 185 ? -12.695 5.883 -10.461 1 96 185 LYS A CA 1
ATOM 1453 C C . LYS A 1 185 ? -12.359 4.984 -11.648 1 96 185 LYS A C 1
ATOM 1455 O O . LYS A 1 185 ? -12.758 5.277 -12.781 1 96 185 LYS A O 1
ATOM 1460 N N . HIS A 1 186 ? -11.695 3.916 -11.359 1 95.81 186 HIS A N 1
ATOM 1461 C CA . HIS A 1 186 ? -11.234 3.064 -12.453 1 95.81 186 HIS A CA 1
ATOM 1462 C C . HIS A 1 186 ? -12.094 1.811 -12.578 1 95.81 186 HIS A C 1
ATOM 1464 O O . HIS A 1 186 ? -11.609 0.757 -12.992 1 95.81 186 HIS A O 1
ATOM 1470 N N . TRP A 1 187 ? -13.336 1.913 -12.156 1 96.69 187 TRP A N 1
ATOM 1471 C CA . TRP A 1 187 ? -14.359 0.875 -12.242 1 96.69 187 TRP A CA 1
ATOM 1472 C C . TRP A 1 187 ? -15.625 1.409 -12.906 1 96.69 187 TRP A C 1
ATOM 1474 O O . TRP A 1 187 ? -16 2.562 -12.695 1 96.69 187 TRP A O 1
ATOM 1484 N N . PRO A 1 188 ? -16.359 0.604 -13.75 1 96.25 188 PRO A N 1
ATOM 1485 C CA . PRO A 1 188 ? -16.062 -0.789 -14.094 1 96.25 188 PRO A CA 1
ATOM 1486 C C . PRO A 1 188 ? -14.984 -0.916 -15.172 1 96.25 188 PRO A C 1
ATOM 1488 O O . PRO A 1 188 ? -14.586 0.084 -15.773 1 96.25 188 PRO A O 1
ATOM 1491 N N . LEU A 1 189 ? -14.406 -2.133 -15.273 1 95.5 189 LEU A N 1
ATOM 1492 C CA . LEU A 1 189 ? -13.461 -2.418 -16.344 1 95.5 189 LEU A CA 1
ATOM 1493 C C . LEU A 1 189 ? -14.188 -2.598 -17.672 1 95.5 189 LEU A C 1
ATOM 1495 O O . LEU A 1 189 ? -14.984 -3.525 -17.828 1 95.5 189 LEU A O 1
ATOM 1499 N N . SER A 1 190 ? -13.859 -1.708 -18.594 1 91.19 190 SER A N 1
ATOM 1500 C CA . SER A 1 190 ? -14.633 -1.613 -19.828 1 91.19 190 SER A CA 1
ATOM 1501 C C . SER A 1 190 ? -14.438 -2.855 -20.688 1 91.19 190 SER A C 1
ATOM 1503 O O . SER A 1 190 ? -15.312 -3.205 -21.484 1 91.19 190 SER A O 1
ATOM 1505 N N . TYR A 1 191 ? -13.328 -3.559 -20.5 1 90.25 191 TYR A N 1
ATOM 1506 C CA . TYR A 1 191 ? -13.055 -4.68 -21.391 1 90.25 191 TYR A CA 1
ATOM 1507 C C . TYR A 1 191 ? -13.609 -5.98 -20.828 1 90.25 191 TYR A C 1
ATOM 1509 O O . TYR A 1 191 ? -13.523 -7.031 -21.453 1 90.25 191 TYR A O 1
ATOM 1517 N N . LEU A 1 192 ? -14.141 -6.023 -19.641 1 84.38 192 LEU A N 1
ATOM 1518 C CA . LEU A 1 192 ? -14.781 -7.207 -19.078 1 84.38 192 LEU A CA 1
ATOM 1519 C C . LEU A 1 192 ? -16.281 -7.207 -19.375 1 84.38 192 LEU A C 1
ATOM 1521 O O . LEU A 1 192 ? -16.969 -8.18 -19.078 1 84.38 192 LEU A O 1
ATOM 1525 N N . ASP A 1 193 ? -16.938 -6.156 -20.016 1 70.94 193 ASP A N 1
ATOM 1526 C CA . ASP A 1 193 ? -18.359 -6.109 -20.375 1 70.94 193 ASP A CA 1
ATOM 1527 C C . ASP A 1 193 ? -18.609 -6.793 -21.719 1 70.94 193 ASP A C 1
ATOM 1529 O O . ASP A 1 193 ? -17.734 -6.777 -22.594 1 70.94 193 ASP A O 1
ATOM 1533 N N . MET B 1 1 ? 17.453 7.309 6.129 1 91.12 1 MET B N 1
ATOM 1534 C CA . MET B 1 1 ? 16.234 6.574 5.801 1 91.12 1 MET B CA 1
ATOM 1535 C C . MET B 1 1 ? 15 7.273 6.371 1 91.12 1 MET B C 1
ATOM 1537 O O . MET B 1 1 ? 14.992 7.668 7.539 1 91.12 1 MET B O 1
ATOM 1541 N N . LYS B 1 2 ? 14.023 7.598 5.516 1 98.44 2 LYS B N 1
ATOM 1542 C CA . LYS B 1 2 ? 12.812 8.297 5.949 1 98.44 2 LYS B CA 1
ATOM 1543 C C . LYS B 1 2 ? 11.945 7.395 6.82 1 98.44 2 LYS B C 1
ATOM 1545 O O . LYS B 1 2 ? 11.922 6.176 6.637 1 98.44 2 LYS B O 1
ATOM 1550 N N . GLN B 1 3 ? 11.359 7.977 7.785 1 98.81 3 GLN B N 1
ATOM 1551 C CA . GLN B 1 3 ? 10.523 7.242 8.734 1 98.81 3 GLN B CA 1
ATOM 1552 C C . GLN B 1 3 ? 9.125 7.848 8.82 1 98.81 3 GLN B C 1
ATOM 1554 O O . GLN B 1 3 ? 8.977 9.07 8.914 1 98.81 3 GLN B O 1
ATOM 1559 N N . VAL B 1 4 ? 8.203 6.938 8.789 1 98.94 4 VAL B N 1
ATOM 1560 C CA . VAL B 1 4 ? 6.797 7.34 8.852 1 98.94 4 VAL B CA 1
ATOM 1561 C C . VAL B 1 4 ? 6.109 6.637 10.016 1 98.94 4 VAL B C 1
ATOM 1563 O O . VAL B 1 4 ? 6.32 5.441 10.242 1 98.94 4 VAL B O 1
ATOM 1566 N N . ALA B 1 5 ? 5.324 7.371 10.812 1 99 5 ALA B N 1
ATOM 1567 C CA . ALA B 1 5 ? 4.402 6.805 11.797 1 99 5 ALA B CA 1
ATOM 1568 C C . ALA B 1 5 ? 2.994 6.688 11.227 1 99 5 ALA B C 1
ATOM 1570 O O . ALA B 1 5 ? 2.463 7.648 10.664 1 99 5 ALA B O 1
ATOM 1571 N N . VAL B 1 6 ? 2.482 5.551 11.312 1 99 6 VAL B N 1
ATOM 1572 C CA . VAL B 1 6 ? 1.078 5.332 10.977 1 99 6 VAL B CA 1
ATOM 1573 C C . VAL B 1 6 ? 0.267 5.141 12.258 1 99 6 VAL B C 1
ATOM 1575 O O . VAL B 1 6 ? 0.515 4.207 13.023 1 99 6 VAL B O 1
ATOM 1578 N N . LEU B 1 7 ? -0.688 6.035 12.484 1 99 7 LEU B N 1
ATOM 1579 C CA . LEU B 1 7 ? -1.498 6.02 13.695 1 99 7 LEU B CA 1
ATOM 1580 C C .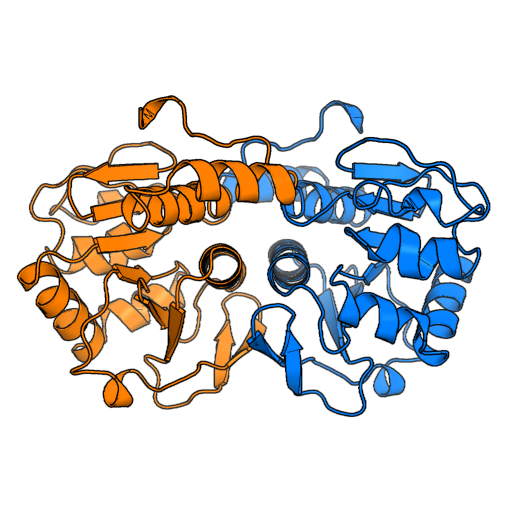 LEU B 1 7 ? -2.789 5.234 13.477 1 99 7 LEU B C 1
ATOM 1582 O O . LEU B 1 7 ? -3.611 5.609 12.641 1 99 7 LEU B O 1
ATOM 1586 N N . LEU B 1 8 ? -2.893 4.16 14.266 1 98.94 8 LEU B N 1
ATOM 1587 C CA . LEU B 1 8 ? -4.07 3.311 14.125 1 98.94 8 LEU B CA 1
ATOM 1588 C C . LEU B 1 8 ? -4.855 3.246 15.43 1 98.94 8 LEU B C 1
ATOM 1590 O O . LEU B 1 8 ? -4.266 3.168 16.516 1 98.94 8 LEU B O 1
ATOM 1594 N N . ALA B 1 9 ? -6.184 3.371 15.32 1 98.88 9 ALA B N 1
ATOM 1595 C CA . ALA B 1 9 ? -7.145 3.096 16.391 1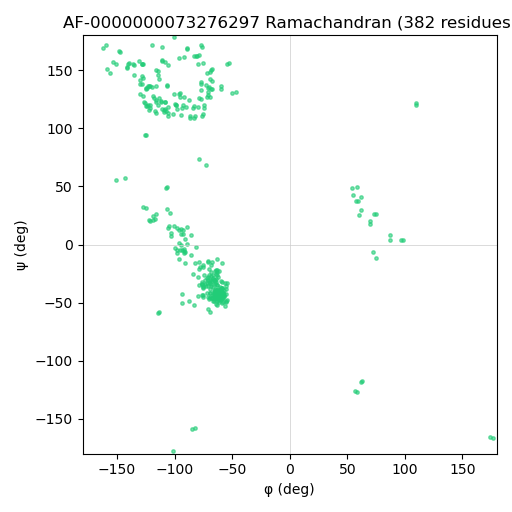 98.88 9 ALA B CA 1
ATOM 1596 C C . ALA B 1 9 ? -8.242 2.146 15.914 1 98.88 9 ALA B C 1
ATOM 1598 O O . ALA B 1 9 ? -8.477 2.014 14.703 1 98.88 9 ALA B O 1
ATOM 1599 N N . ASP B 1 10 ? -8.867 1.416 16.844 1 98.75 10 ASP B N 1
ATOM 1600 C CA . ASP B 1 10 ? -9.945 0.497 16.5 1 98.75 10 ASP B CA 1
ATOM 1601 C C . ASP B 1 10 ? -10.945 1.162 15.555 1 98.75 10 ASP B C 1
ATOM 1603 O O . ASP B 1 10 ? -11.391 2.285 15.805 1 98.75 10 ASP B O 1
ATOM 1607 N N . GLY B 1 11 ? -11.227 0.431 14.531 1 98.69 11 GLY B N 1
ATOM 1608 C CA . GLY B 1 11 ? -12.203 0.924 13.57 1 98.69 11 GLY B CA 1
ATOM 1609 C C . GLY B 1 11 ? -11.562 1.598 12.367 1 98.69 11 GLY B C 1
ATOM 1610 O O . GLY B 1 11 ? -12.258 2.119 11.5 1 98.69 11 GLY B O 1
ATOM 1611 N N . PHE B 1 12 ? -10.211 1.562 12.352 1 98.88 12 PHE B N 1
ATOM 1612 C CA . PHE B 1 12 ? -9.562 2.15 11.188 1 98.88 12 PHE B CA 1
ATOM 1613 C C . PHE B 1 12 ? -9.836 1.321 9.938 1 98.88 12 PHE B C 1
ATOM 1615 O O . PHE B 1 12 ? -10.109 0.122 10.031 1 98.88 12 PHE B O 1
ATOM 1622 N N . GLU B 1 13 ? -9.859 2.023 8.836 1 98.75 13 GLU B N 1
ATOM 1623 C CA . GLU B 1 13 ? -10.062 1.324 7.57 1 98.75 13 GLU B CA 1
ATOM 1624 C C . GLU B 1 13 ? -8.797 0.58 7.145 1 98.75 13 GLU B C 1
ATOM 1626 O O . GLU B 1 13 ? -7.801 1.2 6.77 1 98.75 13 GLU B O 1
ATOM 1631 N N . GLU B 1 14 ? -8.859 -0.758 7.164 1 98.75 14 GLU B N 1
ATOM 1632 C CA . GLU B 1 14 ? -7.672 -1.597 6.996 1 98.75 14 GLU B CA 1
ATOM 1633 C C . GLU B 1 14 ? -7.074 -1.434 5.602 1 98.75 14 GLU B C 1
ATOM 1635 O O . GLU B 1 14 ? -5.855 -1.444 5.438 1 98.75 14 GLU B O 1
ATOM 1640 N N . GLY B 1 15 ? -7.926 -1.356 4.52 1 98.81 15 GLY B N 1
ATOM 1641 C CA . GLY B 1 15 ? -7.395 -1.163 3.178 1 98.81 15 GLY B CA 1
ATOM 1642 C C . GLY B 1 15 ? -6.562 0.098 3.043 1 98.81 15 GLY B C 1
ATOM 1643 O O . GLY B 1 15 ? -5.508 0.087 2.406 1 98.81 15 GLY B O 1
ATOM 1644 N N . GLU B 1 16 ? -7.055 1.209 3.676 1 98.94 16 GLU B N 1
ATOM 1645 C CA . GLU B 1 16 ? -6.344 2.482 3.607 1 98.94 16 GLU B CA 1
ATOM 1646 C C . GLU B 1 16 ? -4.992 2.398 4.312 1 98.94 16 GLU B C 1
ATOM 1648 O O . GLU B 1 16 ? -3.973 2.822 3.762 1 98.94 16 GLU B O 1
ATOM 1653 N N . ALA B 1 17 ? -4.973 1.776 5.488 1 98.94 17 ALA B N 1
ATOM 1654 C CA . ALA B 1 17 ? -3.732 1.7 6.258 1 98.94 17 ALA B CA 1
ATOM 1655 C C . ALA B 1 17 ? -2.732 0.757 5.598 1 98.94 17 ALA B C 1
ATOM 1657 O O . ALA B 1 17 ? -1.563 1.107 5.418 1 98.94 17 ALA B O 1
ATOM 1658 N N . VAL B 1 18 ? -3.182 -0.382 5.168 1 98.94 18 VAL B N 1
ATOM 1659 C CA . VAL B 1 18 ? -2.273 -1.434 4.723 1 98.94 18 VAL B CA 1
ATOM 1660 C C . VAL B 1 18 ? -1.721 -1.089 3.34 1 98.94 18 VAL B C 1
ATOM 1662 O O . VAL B 1 18 ? -0.559 -1.372 3.041 1 98.94 18 VAL B O 1
ATOM 1665 N N . VAL B 1 19 ? -2.506 -0.474 2.418 1 98.94 19 VAL B N 1
ATOM 1666 C CA . VAL B 1 19 ? -1.974 -0.015 1.139 1 98.94 19 VAL B CA 1
ATOM 1667 C C . VAL B 1 19 ? -0.85 0.991 1.378 1 98.94 19 VAL B C 1
ATOM 1669 O O . VAL B 1 19 ? 0.22 0.891 0.771 1 98.94 19 VAL B O 1
ATOM 1672 N N . PHE B 1 20 ? -1.08 1.975 2.297 1 98.94 20 PHE B N 1
ATOM 1673 C CA . PHE B 1 20 ? -0.066 2.98 2.592 1 98.94 20 PHE B CA 1
ATOM 1674 C C . PHE B 1 20 ? 1.193 2.33 3.154 1 98.94 20 PHE B C 1
ATOM 1676 O O . PHE B 1 20 ? 2.299 2.594 2.68 1 98.94 20 PHE B O 1
ATOM 1683 N N . ILE B 1 21 ? 1.047 1.415 4.133 1 98.94 21 ILE B N 1
ATOM 1684 C CA . ILE B 1 21 ? 2.182 0.769 4.781 1 98.94 21 ILE B CA 1
ATOM 1685 C C . ILE B 1 21 ? 2.969 -0.046 3.76 1 98.94 21 ILE B C 1
ATOM 1687 O O . ILE B 1 21 ? 4.199 0.038 3.703 1 98.94 21 ILE B O 1
ATOM 1691 N N . ASP B 1 22 ? 2.305 -0.787 2.936 1 98.88 22 ASP B N 1
ATOM 1692 C CA . ASP B 1 22 ? 2.93 -1.609 1.904 1 98.88 22 ASP B CA 1
ATOM 1693 C C . ASP B 1 22 ? 3.785 -0.76 0.967 1 98.88 22 ASP B C 1
ATOM 1695 O O . ASP B 1 22 ? 4.969 -1.046 0.768 1 98.88 22 ASP B O 1
ATOM 1699 N N . ILE B 1 23 ? 3.182 0.371 0.457 1 98.88 23 ILE B N 1
ATOM 1700 C CA . ILE B 1 23 ? 3.871 1.216 -0.513 1 98.88 23 ILE B CA 1
ATOM 1701 C C . ILE B 1 23 ? 5.086 1.867 0.143 1 98.88 23 ILE B C 1
ATOM 1703 O O . ILE B 1 23 ? 6.168 1.921 -0.451 1 98.88 23 ILE B O 1
ATOM 1707 N N . MET B 1 24 ? 4.949 2.352 1.394 1 98.94 24 MET B N 1
ATOM 1708 C CA . MET B 1 24 ? 6.102 2.939 2.074 1 98.94 24 MET B CA 1
ATOM 1709 C C . MET B 1 24 ? 7.227 1.919 2.221 1 98.94 24 MET B C 1
ATOM 1711 O O . MET B 1 24 ? 8.375 2.195 1.866 1 98.94 24 MET B O 1
ATOM 1715 N N . ARG B 1 25 ? 6.852 0.762 2.686 1 98.69 25 ARG B N 1
ATOM 1716 C CA . ARG B 1 25 ? 7.895 -0.206 3.006 1 98.69 25 ARG B CA 1
ATOM 1717 C C . ARG B 1 25 ? 8.547 -0.752 1.739 1 98.69 25 ARG B C 1
ATOM 1719 O O . ARG B 1 25 ? 9.75 -1.014 1.715 1 98.69 25 ARG B O 1
ATOM 1726 N N . ARG B 1 26 ? 7.867 -0.878 0.531 1 97.69 26 ARG B N 1
ATOM 1727 C CA . ARG B 1 26 ? 8.445 -1.272 -0.749 1 97.69 26 ARG B CA 1
ATOM 1728 C C . ARG B 1 26 ? 9.461 -0.239 -1.23 1 97.69 26 ARG B C 1
ATOM 1730 O O . ARG B 1 26 ? 10.359 -0.561 -2.008 1 97.69 26 ARG B O 1
ATOM 1737 N N . LEU B 1 27 ? 9.273 0.955 -0.682 1 98.69 27 LEU B N 1
ATOM 1738 C CA . LEU B 1 27 ? 10.141 2.051 -1.094 1 98.69 27 LEU B CA 1
ATOM 1739 C C . LEU B 1 27 ? 11.234 2.293 -0.06 1 98.69 27 LEU B C 1
ATOM 1741 O O . LEU B 1 27 ? 11.883 3.346 -0.066 1 98.69 27 LEU B O 1
ATOM 1745 N N . ASP B 1 28 ? 11.406 1.31 0.802 1 98.31 28 ASP B N 1
ATOM 1746 C CA . ASP B 1 28 ? 12.438 1.315 1.837 1 98.31 28 ASP B CA 1
ATOM 1747 C C . ASP B 1 28 ? 12.258 2.5 2.785 1 98.31 28 ASP B C 1
ATOM 1749 O O . ASP B 1 28 ? 13.234 3.074 3.264 1 98.31 28 ASP B O 1
ATOM 1753 N N . ILE B 1 29 ? 11.109 2.994 2.926 1 98.88 29 ILE B N 1
ATOM 1754 C CA . ILE B 1 29 ? 10.766 3.941 3.982 1 98.88 29 ILE B CA 1
ATOM 1755 C C . ILE B 1 29 ? 10.336 3.182 5.234 1 98.88 29 ILE B C 1
ATOM 1757 O O . ILE B 1 29 ? 9.516 2.26 5.164 1 98.88 29 ILE B O 1
ATOM 1761 N N . HIS B 1 30 ? 11 3.49 6.246 1 98.81 30 HIS B N 1
ATOM 1762 C CA . HIS B 1 30 ? 10.688 2.832 7.508 1 98.81 30 HIS B CA 1
ATOM 1763 C C . HIS B 1 30 ? 9.305 3.244 8.016 1 98.81 30 HIS B C 1
ATOM 1765 O O . HIS B 1 30 ? 8.969 4.43 8.008 1 98.81 30 HIS B O 1
ATOM 1771 N N . VAL B 1 31 ? 8.57 2.25 8.422 1 98.94 31 VAL B N 1
ATOM 1772 C CA . VAL B 1 31 ? 7.234 2.521 8.945 1 98.94 31 VAL B CA 1
ATOM 1773 C C . VAL B 1 31 ? 7.09 1.909 10.336 1 98.94 31 VAL B C 1
ATOM 1775 O O . VAL B 1 31 ? 7.316 0.711 10.523 1 98.94 31 VAL B O 1
ATOM 1778 N N . ASP B 1 32 ? 6.793 2.711 11.297 1 98.94 32 ASP B N 1
ATOM 1779 C CA . ASP B 1 32 ? 6.266 2.246 12.57 1 98.94 32 ASP B CA 1
ATOM 1780 C C . ASP B 1 32 ? 4.746 2.377 12.625 1 98.94 32 ASP B C 1
ATOM 1782 O O . ASP B 1 32 ? 4.207 3.48 12.5 1 98.94 32 ASP B O 1
ATOM 1786 N N . VAL B 1 33 ? 4.148 1.26 12.727 1 98.94 33 VAL B N 1
ATOM 1787 C CA . VAL B 1 33 ? 2.707 1.232 12.953 1 98.94 33 VAL B CA 1
ATOM 1788 C C . VAL B 1 33 ? 2.41 1.375 14.445 1 98.94 33 VAL B C 1
ATOM 1790 O O . VAL B 1 33 ? 2.793 0.519 15.242 1 98.94 33 VAL B O 1
ATOM 1793 N N . LEU B 1 34 ? 1.724 2.445 14.766 1 98.94 34 LEU B N 1
ATOM 1794 C CA . LEU B 1 34 ? 1.507 2.777 16.172 1 98.94 34 LEU B CA 1
ATOM 1795 C C . LEU B 1 34 ? 0.04 2.609 16.547 1 98.94 34 LEU B C 1
ATOM 1797 O O . LEU B 1 34 ? -0.84 3.201 15.922 1 98.94 34 LEU B O 1
ATOM 1801 N N . SER B 1 35 ? -0.155 1.781 17.516 1 98.94 35 SER B N 1
ATOM 1802 C CA . SER B 1 35 ? -1.49 1.654 18.094 1 98.94 35 SER B CA 1
ATOM 1803 C C . SER B 1 35 ? -1.81 2.828 19.016 1 98.94 35 SER B C 1
ATOM 1805 O O . SER B 1 35 ? -1.062 3.107 19.953 1 98.94 35 SER B O 1
ATOM 1807 N N . CYS B 1 36 ? -2.898 3.447 18.703 1 98.88 36 CYS B N 1
ATOM 1808 C CA . CYS B 1 36 ? -3.389 4.523 19.562 1 98.88 36 CYS B CA 1
ATOM 1809 C C . CYS B 1 36 ? -4.414 4 20.562 1 98.88 36 CYS B C 1
ATOM 1811 O O . CYS B 1 36 ? -5.219 4.77 21.094 1 98.88 36 CYS B O 1
ATOM 1813 N N . MET B 1 37 ? -4.465 2.682 20.672 1 98.56 37 MET B N 1
ATOM 1814 C CA . MET B 1 37 ? -5.207 1.968 21.703 1 98.56 37 MET B CA 1
ATOM 1815 C C . MET B 1 37 ? -4.27 1.482 22.797 1 98.56 37 MET B C 1
ATOM 1817 O O . MET B 1 37 ? -3.076 1.787 22.781 1 98.56 37 MET B O 1
ATOM 1821 N N . ASP B 1 38 ? -4.781 0.767 23.797 1 98 38 ASP B N 1
ATOM 1822 C CA . ASP B 1 38 ? -3.967 0.229 24.891 1 98 38 ASP B CA 1
ATOM 1823 C C . ASP B 1 38 ? -3.512 -1.195 24.578 1 98 38 ASP B C 1
ATOM 1825 O O . ASP B 1 38 ? -3.076 -1.921 25.469 1 98 38 ASP B O 1
ATOM 1829 N N . THR B 1 39 ? -3.678 -1.584 23.391 1 98.44 39 THR B N 1
ATOM 1830 C CA . THR B 1 39 ? -3.262 -2.902 22.922 1 98.44 39 THR B CA 1
ATOM 1831 C C . THR B 1 39 ? -2.664 -2.816 21.531 1 98.44 39 THR B C 1
ATOM 1833 O O . THR B 1 39 ? -2.977 -1.896 20.766 1 98.44 39 THR B O 1
ATOM 1836 N N . LEU B 1 40 ? -1.759 -3.881 21.172 1 98.31 40 LEU B N 1
ATOM 1837 C CA . LEU B 1 40 ? -1.17 -3.918 19.844 1 98.31 40 LEU B CA 1
ATOM 1838 C C . LEU B 1 40 ? -2.121 -4.574 18.844 1 98.31 40 LEU B C 1
ATOM 1840 O O . LEU B 1 40 ? -1.993 -4.375 17.625 1 98.31 40 LEU B O 1
ATOM 1844 N N . VAL B 1 41 ? -3.039 -5.453 19.344 1 97.88 41 VAL B N 1
ATOM 1845 C CA . VAL B 1 41 ? -4.02 -6.133 18.5 1 97.88 41 VAL B CA 1
ATOM 1846 C C . VAL B 1 41 ? -5.215 -5.219 18.266 1 97.88 41 VAL B C 1
ATOM 1848 O O . VAL B 1 41 ? -5.875 -4.781 19.203 1 97.88 41 VAL B O 1
ATOM 1851 N N . LEU B 1 42 ? -5.426 -4.926 16.969 1 97.88 42 LEU B N 1
ATOM 1852 C CA . LEU B 1 42 ? -6.449 -3.938 16.641 1 97.88 42 LEU B CA 1
ATOM 1853 C C . LEU B 1 42 ? -7.578 -4.566 15.836 1 97.88 42 LEU B C 1
ATOM 1855 O O . LEU B 1 42 ? -7.363 -5.543 15.117 1 97.88 42 LEU B O 1
ATOM 1859 N N . ASN B 1 43 ? -8.82 -3.967 16.031 1 96.12 43 ASN B N 1
ATOM 1860 C CA . ASN B 1 43 ? -9.992 -4.293 15.234 1 96.12 43 ASN B CA 1
ATOM 1861 C C . ASN B 1 43 ? -10.211 -3.271 14.125 1 96.12 43 ASN B C 1
ATOM 1863 O O . ASN B 1 43 ? -10.367 -2.08 14.391 1 96.12 43 ASN B O 1
ATOM 1867 N N . THR B 1 44 ? -10.18 -3.822 12.906 1 98.06 44 THR B N 1
ATOM 1868 C CA . THR B 1 44 ? -10.305 -2.92 11.773 1 98.06 44 THR B CA 1
ATOM 1869 C C . THR B 1 44 ? -11.773 -2.715 11.398 1 98.06 44 THR B C 1
ATOM 1871 O O . THR B 1 44 ? -12.656 -3.35 11.977 1 98.06 44 THR B O 1
ATOM 1874 N N . TYR B 1 45 ? -12.07 -1.706 10.508 1 97.5 45 TYR B N 1
ATOM 1875 C CA . TYR B 1 45 ? -13.391 -1.319 10.031 1 97.5 45 TYR B CA 1
ATOM 1876 C C . TYR B 1 45 ? -14.133 -2.518 9.445 1 97.5 45 TYR B C 1
ATOM 1878 O O . TYR B 1 45 ? -15.32 -2.709 9.711 1 97.5 45 TYR B O 1
ATOM 1886 N N . PHE B 1 46 ? -13.383 -3.484 8.805 1 97.44 46 PHE B N 1
ATOM 1887 C CA . PHE B 1 46 ? -14.016 -4.648 8.195 1 97.44 46 PHE B CA 1
ATOM 1888 C C . PHE B 1 46 ? -13.375 -5.938 8.703 1 97.44 46 PHE B C 1
ATOM 1890 O O . PHE B 1 46 ? -13.234 -6.902 7.953 1 97.44 46 PHE B O 1
ATOM 1897 N N . ASN B 1 47 ? -12.945 -5.922 9.898 1 97.19 47 ASN B N 1
ATOM 1898 C CA . ASN B 1 47 ? -12.688 -7.059 10.773 1 97.19 47 ASN B CA 1
ATOM 1899 C C . ASN B 1 47 ? -11.477 -7.859 10.305 1 97.19 47 ASN B C 1
ATOM 1901 O O . ASN B 1 47 ? -11.375 -9.062 10.578 1 97.19 47 ASN B O 1
ATOM 1905 N N . THR B 1 48 ? -10.641 -7.254 9.531 1 98.06 48 THR B N 1
ATOM 1906 C CA . THR B 1 48 ? -9.32 -7.855 9.344 1 98.06 48 THR B CA 1
ATOM 1907 C C . THR B 1 48 ? -8.477 -7.727 10.609 1 98.06 48 THR B C 1
ATOM 1909 O O . THR B 1 48 ? -8.445 -6.664 11.234 1 98.06 48 THR B O 1
ATOM 1912 N N . LYS B 1 49 ? -7.855 -8.773 10.969 1 97.75 49 LYS B N 1
ATOM 1913 C CA . LYS B 1 49 ? -7.082 -8.781 12.211 1 97.75 49 LYS B CA 1
ATOM 1914 C C . LYS B 1 49 ? -5.66 -8.273 11.977 1 97.75 49 LYS B C 1
ATOM 1916 O O . LYS B 1 49 ? -4.844 -8.969 11.367 1 97.75 49 LYS B O 1
ATOM 1921 N N . ILE B 1 50 ? -5.367 -7.109 12.5 1 98.38 50 ILE B N 1
ATOM 1922 C CA . ILE B 1 50 ? -4.09 -6.438 12.297 1 98.38 50 ILE B CA 1
ATOM 1923 C C . ILE B 1 50 ? -3.514 -6.004 13.648 1 98.38 50 ILE B C 1
ATOM 1925 O O . ILE B 1 50 ? -4.254 -5.566 14.531 1 98.38 50 ILE B O 1
ATOM 1929 N N . SER B 1 51 ? -2.227 -6.211 13.766 1 98.5 51 SER B N 1
ATOM 1930 C CA . SER B 1 51 ? -1.555 -5.742 14.969 1 98.5 51 SER B CA 1
ATOM 1931 C C . SER B 1 51 ? -0.559 -4.629 14.656 1 98.5 51 SER B C 1
ATOM 1933 O O . SER B 1 51 ? 0.095 -4.656 13.609 1 98.5 51 SER B O 1
ATOM 1935 N N . ALA B 1 52 ? -0.434 -3.664 15.617 1 98.75 52 ALA B N 1
ATOM 1936 C CA . ALA B 1 52 ? 0.529 -2.574 15.484 1 98.75 52 ALA B CA 1
ATOM 1937 C C . ALA B 1 52 ? 1.918 -3.012 15.938 1 98.75 52 ALA B C 1
ATOM 1939 O O . ALA B 1 52 ? 2.068 -4.062 16.562 1 98.75 52 ALA B O 1
ATOM 1940 N N . ASP B 1 53 ? 2.93 -2.289 15.547 1 98.69 53 ASP B N 1
ATOM 1941 C CA . ASP B 1 53 ? 4.305 -2.543 15.969 1 98.69 53 ASP B CA 1
ATOM 1942 C C . ASP B 1 53 ? 4.535 -2.096 17.406 1 98.69 53 ASP B C 1
ATOM 1944 O O . ASP B 1 53 ? 5.215 -2.779 18.172 1 98.69 53 ASP B O 1
ATOM 1948 N N . TYR B 1 54 ? 4.047 -0.929 17.719 1 98.88 54 TYR B N 1
ATOM 1949 C CA . TYR B 1 54 ? 4.242 -0.285 19.016 1 98.88 54 TYR B CA 1
ATOM 1950 C C . TYR B 1 54 ? 2.969 0.419 19.469 1 98.88 54 TYR B C 1
ATOM 1952 O O . TYR B 1 54 ? 2.08 0.696 18.656 1 98.88 54 TYR B O 1
ATOM 1960 N N . LEU B 1 55 ? 2.93 0.536 20.703 1 98.88 55 LEU B N 1
ATOM 1961 C CA . LEU B 1 55 ? 1.987 1.522 21.219 1 98.88 55 LEU B CA 1
ATOM 1962 C C . LEU B 1 55 ? 2.471 2.939 20.938 1 98.88 55 LEU B C 1
ATOM 1964 O O . LEU B 1 55 ? 3.676 3.201 20.938 1 98.88 55 LEU B O 1
ATOM 1968 N N . LEU B 1 56 ? 1.495 3.877 20.719 1 98.88 56 LEU B N 1
ATOM 1969 C CA . LEU B 1 56 ? 1.86 5.277 20.531 1 98.88 56 LEU B CA 1
ATOM 1970 C C . LEU B 1 56 ? 2.688 5.789 21.703 1 98.88 56 LEU B C 1
ATOM 1972 O O . LEU B 1 56 ? 3.67 6.508 21.5 1 98.88 56 LEU B O 1
ATOM 1976 N N . THR B 1 57 ? 2.338 5.363 22.891 1 98.62 57 THR B N 1
ATOM 1977 C CA . THR B 1 57 ? 2.994 5.848 24.094 1 98.62 57 THR B CA 1
ATOM 1978 C C . THR B 1 57 ? 4.465 5.445 24.109 1 98.62 57 THR B C 1
ATOM 1980 O O . THR B 1 57 ? 5.301 6.145 24.688 1 98.62 57 THR B O 1
ATOM 1983 N N . GLU B 1 58 ? 4.766 4.402 23.438 1 98.75 58 GLU B N 1
ATOM 1984 C CA . GLU B 1 58 ? 6.141 3.914 23.391 1 98.75 58 GLU B CA 1
ATOM 1985 C C . GLU B 1 58 ? 6.992 4.727 22.422 1 98.75 58 GLU B C 1
ATOM 1987 O O . GLU B 1 58 ? 8.219 4.711 22.5 1 98.75 58 GLU B O 1
ATOM 1992 N N . LYS B 1 59 ? 6.352 5.375 21.547 1 98.81 59 LYS B N 1
ATOM 1993 C CA . LYS B 1 59 ? 7.059 6.117 20.516 1 98.81 59 LYS B CA 1
ATOM 1994 C C . LYS B 1 59 ? 6.699 7.598 20.547 1 98.81 59 LYS B C 1
ATOM 1996 O O . LYS B 1 59 ? 6.957 8.328 19.594 1 98.81 59 LYS B O 1
ATOM 2001 N N . PHE B 1 60 ? 6.207 8 21.672 1 98.69 60 PHE B N 1
ATOM 2002 C CA . PHE B 1 60 ? 5.594 9.32 21.75 1 98.69 60 PHE B CA 1
ATOM 2003 C C . PHE B 1 60 ? 6.625 10.414 21.516 1 98.69 60 PHE B C 1
ATOM 2005 O O . PHE B 1 60 ? 6.32 11.445 20.906 1 98.69 60 PHE B O 1
ATOM 2012 N N . THR B 1 61 ? 7.844 10.203 21.875 1 98.38 61 THR B N 1
ATOM 2013 C CA . THR B 1 61 ? 8.836 11.266 21.797 1 98.38 61 THR B CA 1
ATOM 2014 C C . THR B 1 61 ? 9.688 11.117 20.531 1 98.38 61 THR B C 1
ATOM 2016 O O . THR B 1 61 ? 10.562 11.938 20.266 1 98.38 61 THR B O 1
ATOM 2019 N N . HIS B 1 62 ? 9.43 10.055 19.781 1 98.5 62 HIS B N 1
ATOM 2020 C CA . HIS B 1 62 ? 10.156 9.852 18.531 1 98.5 62 HIS B CA 1
ATOM 2021 C C . HIS B 1 62 ? 9.633 10.758 17.422 1 98.5 62 HIS B C 1
ATOM 2023 O O . HIS B 1 62 ? 8.422 10.938 17.281 1 98.5 62 HIS B O 1
ATOM 2029 N N . SER B 1 63 ? 10.547 11.422 16.688 1 98.5 63 SER B N 1
ATOM 2030 C CA . SER B 1 63 ? 10.164 12.281 15.57 1 98.5 63 SER B CA 1
ATOM 2031 C C . SER B 1 63 ? 10.242 11.531 14.242 1 98.5 63 SER B C 1
ATOM 2033 O O . SER B 1 63 ? 11.219 10.828 13.977 1 98.5 63 SER B O 1
ATOM 2035 N N . TYR B 1 64 ? 9.258 11.602 13.508 1 98.94 64 TYR B N 1
ATOM 2036 C CA . TYR B 1 64 ? 9.133 10.977 12.195 1 98.94 64 TYR B CA 1
ATOM 2037 C C . TYR B 1 64 ? 9.117 12.023 11.086 1 98.94 64 TYR B C 1
ATOM 2039 O O . TYR B 1 64 ? 8.797 13.188 11.336 1 98.94 64 TYR B O 1
ATOM 2047 N N . ASP B 1 65 ? 9.477 11.539 9.836 1 98.94 65 ASP B N 1
ATOM 2048 C CA . ASP B 1 65 ? 9.43 12.438 8.688 1 98.94 65 ASP B CA 1
ATOM 2049 C C . ASP B 1 65 ? 7.988 12.68 8.242 1 98.94 65 ASP B C 1
ATOM 2051 O O . ASP B 1 65 ? 7.695 13.688 7.59 1 98.94 65 ASP B O 1
ATOM 2055 N N . ALA B 1 66 ? 7.113 11.836 8.617 1 99 66 ALA B N 1
ATOM 2056 C CA . ALA B 1 66 ? 5.691 11.977 8.312 1 99 66 ALA B CA 1
ATOM 2057 C C . ALA B 1 66 ? 4.84 11.203 9.32 1 99 66 ALA B C 1
ATOM 2059 O O . ALA B 1 66 ? 5.262 10.164 9.836 1 99 66 ALA B O 1
ATOM 2060 N N . VAL B 1 67 ? 3.707 11.703 9.578 1 99 67 VAL B N 1
ATOM 2061 C CA . VAL B 1 67 ? 2.656 11.055 10.352 1 99 67 VAL B CA 1
ATOM 2062 C C . VAL B 1 67 ? 1.436 10.82 9.469 1 99 67 VAL B C 1
ATOM 2064 O O . VAL B 1 67 ? 0.924 11.75 8.836 1 99 67 VAL B O 1
ATOM 2067 N N . MET B 1 68 ? 1.049 9.625 9.375 1 99 68 MET B N 1
ATOM 2068 C CA . MET B 1 68 ? -0.069 9.258 8.516 1 99 68 MET B CA 1
ATOM 2069 C C . MET B 1 68 ? -1.234 8.711 9.328 1 99 68 MET B C 1
ATOM 2071 O O . MET B 1 68 ? -1.031 7.941 10.273 1 99 68 MET B O 1
ATOM 2075 N N . MET B 1 69 ? -2.461 9.133 9.016 1 98.94 69 MET B N 1
ATOM 2076 C CA . MET B 1 69 ? -3.707 8.656 9.617 1 98.94 69 MET B CA 1
ATOM 2077 C C . MET B 1 69 ? -4.664 8.141 8.547 1 98.94 69 MET B C 1
ATOM 2079 O O . MET B 1 69 ? -5.023 8.875 7.621 1 98.94 69 MET B O 1
ATOM 2083 N N . PRO B 1 70 ? -4.996 6.867 8.648 1 98.94 70 PRO B N 1
ATOM 2084 C CA . PRO B 1 70 ? -6.062 6.383 7.766 1 98.94 70 PRO B CA 1
ATOM 2085 C C . PRO B 1 70 ? -7.453 6.812 8.234 1 98.94 70 PRO B C 1
ATOM 2087 O O . PRO B 1 70 ? -7.59 7.43 9.289 1 98.94 70 PRO B O 1
ATOM 2090 N N . GLY B 1 71 ? -8.445 6.559 7.305 1 98.62 71 GLY B N 1
ATOM 2091 C CA . GLY B 1 71 ? -9.828 6.816 7.656 1 98.62 71 GLY B CA 1
ATOM 2092 C C . GLY B 1 71 ? -10.469 5.688 8.445 1 98.62 71 GLY B C 1
ATOM 2093 O O . GLY B 1 71 ? -9.773 4.93 9.125 1 98.62 71 GLY B O 1
ATOM 2094 N N . GLY B 1 72 ? -11.758 5.676 8.383 1 98.12 72 GLY B N 1
ATOM 2095 C CA . GLY B 1 72 ? -12.633 4.848 9.188 1 98.12 72 GLY B CA 1
ATOM 2096 C C . GLY B 1 72 ? -13.414 5.641 10.227 1 98.12 72 GLY B C 1
ATOM 2097 O O . GLY B 1 72 ? -12.82 6.27 11.109 1 98.12 72 GLY B O 1
ATOM 2098 N N . PRO B 1 73 ? -14.789 5.516 10.031 1 96.94 73 PRO B N 1
ATOM 2099 C CA . PRO B 1 73 ? -15.586 6.418 10.867 1 96.94 73 PRO B CA 1
ATOM 2100 C C . PRO B 1 73 ? -15.266 6.281 12.359 1 96.94 73 PRO B C 1
ATOM 2102 O O . PRO B 1 73 ? -14.969 7.273 13.023 1 96.94 73 PRO B O 1
ATOM 2105 N N . LYS B 1 74 ? -15.227 5.047 12.844 1 98.38 74 LYS B N 1
ATOM 2106 C CA . LYS B 1 74 ? -14.961 4.852 14.266 1 98.38 74 LYS B CA 1
ATOM 2107 C C . LYS B 1 74 ? -13.484 5.059 14.586 1 98.38 74 LYS B C 1
ATOM 2109 O O . LYS B 1 74 ? -13.141 5.543 15.664 1 98.38 74 LYS B O 1
ATOM 2114 N N . GLY B 1 75 ? -12.555 4.715 13.703 1 98.69 75 GLY B N 1
ATOM 2115 C CA . GLY B 1 75 ? -11.125 4.926 13.891 1 98.69 75 GLY B CA 1
ATOM 2116 C C . GLY B 1 75 ? -10.758 6.391 14.039 1 98.69 75 GLY B C 1
ATOM 2117 O O . GLY B 1 75 ? -10.008 6.758 14.945 1 98.69 75 GLY B O 1
ATOM 2118 N N . THR B 1 76 ? -11.359 7.227 13.086 1 98.75 76 THR B N 1
ATOM 2119 C CA . THR B 1 76 ? -11.008 8.641 13.125 1 98.75 76 THR B CA 1
ATOM 2120 C C . THR B 1 76 ? -11.68 9.336 14.305 1 98.75 76 THR B C 1
ATOM 2122 O O . THR B 1 76 ? -11.133 10.289 14.867 1 98.75 76 THR B O 1
ATOM 2125 N N . ASP B 1 77 ? -12.828 8.812 14.789 1 98.81 77 ASP B N 1
ATOM 2126 C CA . ASP B 1 77 ? -13.398 9.305 16.047 1 98.81 77 ASP B CA 1
ATOM 2127 C C . ASP B 1 77 ? -12.445 9.062 17.203 1 98.81 77 ASP B C 1
ATOM 2129 O O . ASP B 1 77 ? -12.258 9.945 18.047 1 98.81 77 ASP B O 1
ATOM 2133 N N . ARG B 1 78 ? -11.906 7.914 17.234 1 98.88 78 ARG B N 1
ATOM 2134 C CA . ARG B 1 78 ? -11.023 7.559 18.328 1 98.88 78 ARG B CA 1
ATOM 2135 C C . ARG B 1 78 ? -9.711 8.344 18.266 1 98.88 78 ARG B C 1
ATOM 2137 O O . ARG B 1 78 ? -9.188 8.781 19.281 1 98.88 78 ARG B O 1
ATOM 2144 N N . LEU B 1 79 ? -9.156 8.484 17.031 1 98.94 79 LEU B N 1
ATOM 2145 C CA . LEU B 1 79 ? -7.98 9.328 16.891 1 98.94 79 LEU B CA 1
ATOM 2146 C C . LEU B 1 79 ? -8.273 10.75 17.359 1 98.94 79 LEU B C 1
ATOM 2148 O O . LEU B 1 79 ? -7.477 11.344 18.094 1 98.94 79 LEU B O 1
ATOM 2152 N N . CYS B 1 80 ? -9.375 11.305 16.953 1 98.88 80 CYS B N 1
ATOM 2153 C CA . CYS B 1 80 ? -9.781 12.664 17.297 1 98.88 80 CYS B CA 1
ATOM 2154 C C . CYS B 1 80 ? -9.898 12.836 18.797 1 98.88 80 CYS B C 1
ATOM 2156 O O . CYS B 1 80 ? -9.508 13.867 19.344 1 98.88 80 CYS B O 1
ATOM 2158 N N . ALA B 1 81 ? -10.344 11.883 19.469 1 98.88 81 ALA B N 1
ATOM 2159 C CA . ALA B 1 81 ? -10.641 11.977 20.891 1 98.88 81 ALA B CA 1
ATOM 2160 C C . ALA B 1 81 ? -9.391 11.703 21.734 1 98.88 81 ALA B C 1
ATOM 2162 O O . ALA B 1 81 ? -9.414 11.844 22.953 1 98.88 81 ALA B O 1
ATOM 2163 N N . ASN B 1 82 ? -8.414 11.297 21.141 1 98.81 82 ASN B N 1
ATOM 2164 C CA . ASN B 1 82 ? -7.203 10.906 21.859 1 98.81 82 ASN B CA 1
ATOM 2165 C C . ASN B 1 82 ? -6.207 12.062 21.938 1 98.81 82 ASN B C 1
ATOM 2167 O O . ASN B 1 82 ? -5.566 12.414 20.953 1 98.81 82 ASN B O 1
ATOM 2171 N N . SER B 1 83 ? -6.051 12.547 23.156 1 98.75 83 SER B N 1
ATOM 2172 C CA . SER B 1 83 ? -5.211 13.734 23.328 1 98.75 83 SER B CA 1
ATOM 2173 C C . SER B 1 83 ? -3.756 13.43 23 1 98.75 83 SER B C 1
ATOM 2175 O O . SER B 1 83 ? -3.031 14.305 22.516 1 98.75 83 SER B O 1
ATOM 2177 N N . LEU B 1 84 ? -3.311 12.227 23.172 1 98.81 84 LEU B N 1
ATOM 2178 C CA . LEU B 1 84 ? -1.935 11.883 22.844 1 98.81 84 LEU B CA 1
ATOM 2179 C C . LEU B 1 84 ? -1.72 11.922 21.328 1 98.81 84 LEU B C 1
ATOM 2181 O O . LEU B 1 84 ? -0.652 12.328 20.859 1 98.81 84 LEU B O 1
ATOM 2185 N N . VAL B 1 85 ? -2.713 11.477 20.641 1 98.94 85 VAL B N 1
ATOM 2186 C CA . VAL B 1 85 ? -2.641 11.547 19.188 1 98.94 85 VAL B CA 1
ATOM 2187 C C . VAL B 1 85 ? -2.52 13.008 18.734 1 98.94 85 VAL B C 1
ATOM 2189 O O . VAL B 1 85 ? -1.646 13.352 17.938 1 98.94 85 VAL B O 1
ATOM 2192 N N . ILE B 1 86 ? -3.42 13.906 19.266 1 98.94 86 ILE B N 1
ATOM 2193 C CA . ILE B 1 86 ? -3.441 15.305 18.859 1 98.94 86 ILE B CA 1
ATOM 2194 C C . ILE B 1 86 ? -2.115 15.969 19.219 1 98.94 86 ILE B C 1
ATOM 2196 O O . ILE B 1 86 ? -1.535 16.703 18.422 1 98.94 86 ILE B O 1
ATOM 2200 N N . ASP B 1 87 ? -1.589 15.633 20.406 1 98.94 87 ASP B N 1
ATOM 2201 C CA . ASP B 1 87 ? -0.302 16.188 20.812 1 98.94 87 ASP B CA 1
ATOM 2202 C C . ASP B 1 87 ? 0.824 15.688 19.906 1 98.94 87 ASP B C 1
ATOM 2204 O O . ASP B 1 87 ? 1.737 16.438 19.578 1 98.94 87 ASP B O 1
ATOM 2208 N N . PHE B 1 88 ? 0.747 14.492 19.578 1 98.94 88 PHE B N 1
ATOM 2209 C CA . PHE B 1 88 ? 1.742 13.891 18.688 1 98.94 88 PHE B CA 1
ATOM 2210 C C . PHE B 1 88 ? 1.747 14.562 17.328 1 98.94 88 PHE B C 1
ATOM 2212 O O . PHE B 1 88 ? 2.809 14.898 16.797 1 98.94 88 PHE B O 1
ATOM 2219 N N . ILE B 1 89 ? 0.595 14.82 16.781 1 98.94 89 ILE B N 1
ATOM 2220 C CA . ILE B 1 89 ? 0.459 15.492 15.484 1 98.94 89 ILE B CA 1
ATOM 2221 C C . ILE B 1 89 ? 0.965 16.922 15.602 1 98.94 89 ILE B C 1
ATOM 2223 O O . ILE B 1 89 ? 1.737 17.391 14.75 1 98.94 89 ILE B O 1
ATOM 2227 N N . LYS B 1 90 ? 0.576 17.672 16.641 1 98.94 90 LYS B N 1
ATOM 2228 C CA . LYS B 1 90 ? 0.999 19.062 16.828 1 98.94 90 LYS B CA 1
ATOM 2229 C C . LYS B 1 90 ? 2.518 19.172 16.922 1 98.94 90 LYS B C 1
ATOM 2231 O O . LYS B 1 90 ? 3.117 20.094 16.375 1 98.94 90 LYS B O 1
ATOM 2236 N N . ARG B 1 91 ? 3.053 18.234 17.609 1 98.88 91 ARG B N 1
ATOM 2237 C CA . ARG B 1 91 ? 4.508 18.234 17.734 1 98.88 91 ARG B CA 1
ATOM 2238 C C . ARG B 1 91 ? 5.164 18.062 16.359 1 98.88 91 ARG B C 1
ATOM 2240 O O . ARG B 1 91 ? 6.145 18.734 16.047 1 98.88 91 ARG B O 1
ATOM 2247 N N . HIS B 1 92 ? 4.629 17.25 15.602 1 98.94 92 HIS B N 1
ATOM 2248 C CA . HIS B 1 92 ? 5.215 17.031 14.281 1 98.94 92 HIS B CA 1
ATOM 2249 C C . HIS B 1 92 ? 4.938 18.203 13.352 1 98.94 92 HIS B C 1
ATOM 2251 O O . HIS B 1 92 ? 5.758 18.531 12.492 1 98.94 92 HIS B O 1
ATOM 2257 N N . ILE B 1 93 ? 3.768 18.844 13.5 1 98.94 93 ILE B N 1
ATOM 2258 C CA . ILE B 1 93 ? 3.525 20.078 12.766 1 98.94 93 ILE B CA 1
ATOM 2259 C C . ILE B 1 93 ? 4.574 21.125 13.148 1 98.94 93 ILE B C 1
ATOM 2261 O O . ILE B 1 93 ? 5.172 21.766 12.281 1 98.94 93 ILE B O 1
ATOM 2265 N N . ALA B 1 94 ? 4.828 21.234 14.43 1 98.75 94 ALA B N 1
ATOM 2266 C CA . ALA B 1 94 ? 5.805 22.203 14.922 1 98.75 94 ALA B CA 1
ATOM 2267 C C . ALA B 1 94 ? 7.203 21.891 14.398 1 98.75 94 ALA B C 1
ATOM 2269 O O . ALA B 1 94 ? 8.023 22.797 14.227 1 98.75 94 ALA B O 1
ATOM 2270 N N . GLN B 1 95 ? 7.438 20.703 14.109 1 98.75 95 GLN B N 1
ATOM 2271 C CA . GLN B 1 95 ? 8.734 20.266 13.602 1 98.75 95 GLN B CA 1
ATOM 2272 C C . GLN B 1 95 ? 8.766 20.312 12.078 1 98.75 95 GLN B C 1
ATOM 2274 O O . GLN B 1 95 ? 9.719 19.828 11.461 1 98.75 95 GLN B O 1
ATOM 2279 N N . ASP B 1 96 ? 7.777 20.781 11.492 1 98.75 96 ASP B N 1
ATOM 2280 C CA . ASP B 1 96 ? 7.676 20.938 10.047 1 98.75 96 ASP B CA 1
ATOM 2281 C C . ASP B 1 96 ? 7.754 19.594 9.336 1 98.75 96 ASP B C 1
ATOM 2283 O O . ASP B 1 96 ? 8.445 19.453 8.328 1 98.75 96 ASP B O 1
ATOM 2287 N N . LYS B 1 97 ? 7.07 18.594 9.938 1 98.94 97 LYS B N 1
ATOM 2288 C CA . LYS B 1 97 ? 6.996 17.25 9.344 1 98.94 97 LYS B CA 1
ATOM 2289 C C . LYS B 1 97 ? 5.707 17.078 8.539 1 98.94 97 LYS B C 1
ATOM 2291 O O . LYS B 1 97 ? 4.777 17.891 8.672 1 98.94 97 LYS B O 1
ATOM 2296 N N . TYR B 1 98 ? 5.742 16.078 7.645 1 98.94 98 TYR B N 1
ATOM 2297 C CA . TYR B 1 98 ? 4.562 15.844 6.82 1 98.94 98 TYR B CA 1
ATOM 2298 C C . TYR B 1 98 ? 3.428 15.258 7.645 1 98.94 98 TYR B C 1
ATOM 2300 O O . TYR B 1 98 ? 3.643 14.359 8.453 1 98.94 98 TYR B O 1
ATOM 2308 N N . ILE B 1 99 ? 2.264 15.898 7.461 1 99 99 ILE B N 1
ATOM 2309 C CA . ILE B 1 99 ? 1.018 15.406 8.039 1 99 99 ILE B CA 1
ATOM 2310 C C . ILE B 1 99 ? 0.115 14.867 6.934 1 99 99 ILE B C 1
ATOM 2312 O O . ILE B 1 99 ? -0.328 15.609 6.059 1 99 99 ILE B O 1
ATOM 2316 N N . CYS B 1 100 ? -0.106 13.547 6.988 1 99 100 CYS B N 1
ATOM 2317 C CA . CYS B 1 100 ? -0.775 12.844 5.898 1 99 100 CYS B CA 1
ATOM 2318 C C . CYS B 1 100 ? -2.1 12.25 6.367 1 99 100 CYS B C 1
ATOM 2320 O O . CYS B 1 100 ? -2.119 11.367 7.23 1 99 100 CYS B O 1
ATOM 2322 N N . ALA B 1 101 ? -3.209 12.789 5.828 1 98.94 101 ALA B N 1
ATOM 2323 C CA . ALA B 1 101 ? -4.547 12.406 6.27 1 98.94 101 ALA B CA 1
ATOM 2324 C C . ALA B 1 101 ? -5.367 11.844 5.113 1 98.94 101 ALA B C 1
ATOM 2326 O O . ALA B 1 101 ? -5.547 12.508 4.09 1 98.94 101 ALA B O 1
ATOM 2327 N N . LEU B 1 102 ? -5.777 10.648 5.27 1 98.94 102 LEU B N 1
ATOM 2328 C CA . LEU B 1 102 ? -6.586 9.977 4.254 1 98.94 102 LEU B CA 1
ATOM 2329 C C . LEU B 1 102 ? -8.039 9.859 4.707 1 98.94 102 LEU B C 1
ATOM 2331 O O . LEU B 1 102 ? -8.305 9.5 5.855 1 98.94 102 LEU B O 1
ATOM 2335 N N . CYS B 1 103 ? -8.945 10.133 3.73 1 98.69 103 CYS B N 1
ATOM 2336 C CA . CYS B 1 103 ? -10.383 9.984 3.951 1 98.69 103 CYS B CA 1
ATOM 2337 C C . CYS B 1 103 ? -10.844 10.82 5.137 1 98.69 103 CYS B C 1
ATOM 2339 O O . CYS B 1 103 ? -10.672 12.047 5.141 1 98.69 103 CYS B O 1
ATOM 2341 N N . SER B 1 104 ? -11.508 10.234 6.105 1 98.75 104 SER B N 1
ATOM 2342 C CA . SER B 1 104 ? -12.18 10.992 7.152 1 98.75 104 SER B CA 1
ATOM 2343 C C . SER B 1 104 ? -11.172 11.633 8.102 1 98.75 104 SER B C 1
ATOM 2345 O O . SER B 1 104 ? -11.516 12.555 8.852 1 98.75 104 SER B O 1
ATOM 2347 N N . SER B 1 105 ? -9.922 11.289 8.125 1 98.88 105 SER B N 1
ATOM 2348 C CA . SER B 1 105 ? -8.961 11.82 9.078 1 98.88 105 SER B CA 1
ATOM 2349 C C . SER B 1 105 ? -8.641 13.281 8.781 1 98.88 105 SER B C 1
ATOM 2351 O O . SER B 1 105 ? -8.32 14.047 9.695 1 98.88 105 SER B O 1
ATOM 2353 N N . GLY B 1 106 ? -8.758 13.695 7.516 1 98.88 106 GLY B N 1
ATOM 2354 C CA . GLY B 1 106 ? -8.555 15.102 7.211 1 98.88 106 GLY B CA 1
ATOM 2355 C C . GLY B 1 106 ? -9.547 16.016 7.906 1 98.88 106 GLY B C 1
ATOM 2356 O O . GLY B 1 106 ? -9.164 17.031 8.484 1 98.88 106 GLY B O 1
ATOM 2357 N N . ALA B 1 107 ? -10.68 15.648 7.828 1 98.81 107 ALA B N 1
ATOM 2358 C CA . ALA B 1 107 ? -11.734 16.453 8.445 1 98.81 107 ALA B CA 1
ATOM 2359 C C . ALA B 1 107 ? -11.867 16.141 9.93 1 98.81 107 ALA B C 1
ATOM 2361 O O . ALA B 1 107 ? -11.719 17.016 10.773 1 98.81 107 ALA B O 1
ATOM 2362 N N . LYS B 1 108 ? -12.016 14.836 10.281 1 98.75 108 LYS B N 1
ATOM 2363 C CA . LYS B 1 108 ? -12.453 14.445 11.625 1 98.75 108 LYS B CA 1
ATOM 2364 C C . LYS B 1 108 ? -11.305 14.531 12.625 1 98.75 108 LYS B C 1
ATOM 2366 O O . LYS B 1 108 ? -11.523 14.492 13.836 1 98.75 108 LYS B O 1
ATOM 2371 N N . VAL B 1 109 ? -10.109 14.625 12.117 1 98.94 109 VAL B N 1
ATOM 2372 C CA . VAL B 1 109 ? -8.992 14.789 13.047 1 98.94 109 VAL B CA 1
ATOM 2373 C C . VAL B 1 109 ? -8.344 16.156 12.852 1 98.94 109 VAL B C 1
ATOM 2375 O O . VAL B 1 109 ? -8.336 16.984 13.773 1 98.94 109 VAL B O 1
ATOM 2378 N N . LEU B 1 110 ? -7.852 16.453 11.633 1 98.94 110 LEU B N 1
ATOM 2379 C CA . LEU B 1 110 ? -7.109 17.688 11.43 1 98.94 110 LEU B CA 1
ATOM 2380 C C . LEU B 1 110 ? -8.031 18.891 11.539 1 98.94 110 LEU B C 1
ATOM 2382 O O . LEU B 1 110 ? -7.801 19.781 12.359 1 98.94 110 LEU B O 1
ATOM 2386 N N . ALA B 1 111 ? -9.039 18.969 10.75 1 98.88 111 ALA B N 1
ATOM 2387 C CA . ALA B 1 111 ? -9.922 20.125 10.773 1 98.88 111 ALA B CA 1
ATOM 2388 C C . ALA B 1 111 ? -10.625 20.25 12.125 1 98.88 111 ALA B C 1
ATOM 2390 O O . ALA B 1 111 ? -10.781 21.359 12.656 1 98.88 111 ALA B O 1
ATOM 2391 N N . ALA B 1 112 ? -11 19.188 12.672 1 98.75 112 ALA B N 1
ATOM 2392 C CA . ALA B 1 112 ? -11.719 19.172 13.938 1 98.75 112 ALA B CA 1
ATOM 2393 C C . ALA B 1 112 ? -10.891 19.828 15.039 1 98.75 112 ALA B C 1
ATOM 2395 O O . ALA B 1 112 ? -11.445 20.406 15.977 1 98.75 112 ALA B O 1
ATOM 2396 N N . HIS B 1 113 ? -9.703 19.734 14.961 1 98.88 113 HIS B N 1
ATOM 2397 C CA . HIS B 1 113 ? -8.836 20.297 15.984 1 98.88 113 HIS B CA 1
ATOM 2398 C C . HIS B 1 113 ? -8.148 21.578 15.492 1 98.88 113 HIS B C 1
ATOM 2400 O O . HIS B 1 113 ? -7.172 22.031 16.094 1 98.88 113 HIS B O 1
ATOM 2406 N N . HIS B 1 114 ? -8.57 22.141 14.445 1 98.75 114 HIS B N 1
ATOM 2407 C CA . HIS B 1 114 ? -8.055 23.375 13.875 1 98.75 114 HIS B CA 1
ATOM 2408 C C . HIS B 1 114 ? -6.566 23.266 13.578 1 98.75 114 HIS B C 1
ATOM 2410 O O . HIS B 1 114 ? -5.805 24.203 13.844 1 98.75 114 HIS B O 1
ATOM 2416 N N . LEU B 1 115 ? -6.195 22.094 13.125 1 98.94 115 LEU B N 1
ATOM 2417 C CA . LEU B 1 115 ? -4.785 21.875 12.836 1 98.94 115 LEU B CA 1
ATOM 2418 C C . LEU B 1 115 ? -4.465 22.219 11.383 1 98.94 115 LEU B C 1
ATOM 2420 O O . LEU B 1 115 ? -3.297 22.359 11.016 1 98.94 115 LEU B O 1
ATOM 2424 N N . LEU B 1 116 ? -5.496 22.344 10.469 1 98.81 116 LEU B N 1
ATOM 2425 C CA . LEU B 1 116 ? -5.262 22.734 9.086 1 98.81 116 LEU B CA 1
ATOM 2426 C C . LEU B 1 116 ? -4.891 24.203 8.984 1 98.81 116 LEU B C 1
ATOM 2428 O O . LEU B 1 116 ? -4.078 24.594 8.141 1 98.81 116 LEU B O 1
ATOM 2432 N N . GLU B 1 117 ? -5.574 25.016 9.734 1 98.31 117 GLU B N 1
ATOM 2433 C CA . GLU B 1 117 ? -5.266 26.453 9.805 1 98.31 117 GLU B CA 1
ATOM 2434 C C . GLU B 1 117 ? -5.359 27.109 8.43 1 98.31 117 GLU B C 1
ATOM 2436 O O . GLU B 1 117 ? -4.453 27.828 8.023 1 98.31 117 GLU B O 1
ATOM 2441 N N . GLY B 1 118 ? -6.352 26.891 7.789 1 98.38 118 GLY B N 1
ATOM 2442 C CA . GLY B 1 118 ? -6.676 27.562 6.543 1 98.38 118 GLY B CA 1
ATOM 2443 C C . GLY B 1 118 ? -6.066 26.891 5.324 1 98.38 118 GLY B C 1
ATOM 2444 O O . GLY B 1 118 ? -6.281 27.344 4.195 1 98.38 118 GLY B O 1
ATOM 2445 N N . ARG B 1 119 ? -5.512 25.797 5.5 1 98.62 119 ARG B N 1
ATOM 2446 C CA . ARG B 1 119 ? -4.898 25.094 4.379 1 98.62 119 ARG B CA 1
ATOM 2447 C C . ARG B 1 119 ? -5.945 24.359 3.551 1 98.62 119 ARG B C 1
ATOM 2449 O O . ARG B 1 119 ? -7.012 24.016 4.062 1 98.62 119 ARG B O 1
ATOM 2456 N N . TYR B 1 120 ? -5.484 24.203 2.352 1 98.75 120 TYR B N 1
ATOM 2457 C CA . TYR B 1 120 ? -6.316 23.375 1.479 1 98.75 120 TYR B CA 1
ATOM 2458 C C . TYR B 1 120 ? -6.145 21.891 1.801 1 98.75 120 TYR B C 1
ATOM 2460 O O . TYR B 1 120 ? -5.035 21.438 2.082 1 98.75 120 TYR B O 1
ATOM 2468 N N . TYR B 1 121 ? -7.324 21.172 1.767 1 98.75 121 TYR B N 1
ATOM 2469 C CA . TYR B 1 121 ? -7.25 19.75 2.035 1 98.75 121 TYR B CA 1
ATOM 2470 C C . TYR B 1 121 ? -8.391 19 1.358 1 98.75 121 TYR B C 1
ATOM 2472 O O . TYR B 1 121 ? -9.375 19.609 0.934 1 98.75 121 TYR B O 1
ATOM 2480 N N . SER B 1 122 ? -8.133 17.719 1.155 1 98.62 122 SER B N 1
ATOM 2481 C CA . SER B 1 122 ? -9.195 16.828 0.712 1 98.62 122 SER B CA 1
ATOM 2482 C C . SER B 1 122 ? -9.625 15.883 1.833 1 98.62 122 SER B C 1
ATOM 2484 O O . SER B 1 122 ? -8.867 15.648 2.781 1 98.62 122 SER B O 1
ATOM 2486 N N . THR B 1 123 ? -10.859 15.352 1.762 1 98.62 123 THR B N 1
ATOM 2487 C CA . THR B 1 123 ? -11.477 14.422 2.705 1 98.62 123 THR B CA 1
ATOM 2488 C C . THR B 1 123 ? -12.68 13.727 2.076 1 98.62 123 THR B C 1
ATOM 2490 O O . THR B 1 123 ? -13.055 14.031 0.943 1 98.62 123 THR B O 1
ATOM 2493 N N . GLY B 1 124 ? -13.148 12.758 2.742 1 96.94 124 GLY B N 1
ATOM 2494 C CA . GLY B 1 124 ? -14.391 12.172 2.268 1 96.94 124 GLY B CA 1
ATOM 2495 C C . GLY B 1 124 ? -15.5 13.188 2.062 1 96.94 124 GLY B C 1
ATOM 2496 O O . GLY B 1 124 ? -15.547 14.211 2.748 1 96.94 124 GLY B O 1
ATOM 2497 N N . ASP B 1 125 ? -16.453 12.781 1.167 1 91.56 125 ASP B N 1
ATOM 2498 C CA . ASP B 1 125 ? -17.5 13.711 0.75 1 91.56 125 ASP B CA 1
ATOM 2499 C C . ASP B 1 125 ? -18.328 14.18 1.943 1 91.56 125 ASP B C 1
ATOM 2501 O O . ASP B 1 125 ? -18.656 13.391 2.83 1 91.56 125 ASP B O 1
ATOM 2505 N N . LYS B 1 126 ? -18.578 15.43 1.951 1 94.94 126 LYS B N 1
ATOM 2506 C CA . LYS B 1 126 ? -19.484 16.141 2.85 1 94.94 126 LYS B CA 1
ATOM 2507 C C . LYS B 1 126 ? -18.906 16.234 4.258 1 94.94 126 LYS B C 1
ATOM 2509 O O . LYS B 1 126 ? -19.5 16.859 5.137 1 94.94 126 LYS B O 1
ATOM 2514 N N . LEU B 1 127 ? -17.781 15.586 4.539 1 97.75 127 LEU B N 1
ATOM 2515 C CA . LEU B 1 127 ? -17.219 15.648 5.887 1 97.75 127 LEU B CA 1
ATOM 2516 C C . LEU B 1 127 ? -16.703 17.047 6.188 1 97.75 127 LEU B C 1
ATOM 2518 O O . LEU B 1 127 ? -16.766 17.516 7.332 1 97.75 127 LEU B O 1
ATOM 2522 N N . ALA B 1 128 ? -16.172 17.672 5.164 1 97.69 128 ALA B N 1
ATOM 2523 C CA . ALA B 1 128 ? -15.594 19.016 5.336 1 97.69 128 ALA B CA 1
ATOM 2524 C C . ALA B 1 128 ? -16.656 20.016 5.773 1 97.69 128 ALA B C 1
ATOM 2526 O O . ALA B 1 128 ? -16.328 21.031 6.41 1 97.69 128 ALA B O 1
ATOM 2527 N N . ASP B 1 129 ? -17.828 19.797 5.422 1 97.88 129 ASP B N 1
ATOM 2528 C CA . ASP B 1 129 ? -18.922 20.703 5.723 1 97.88 129 ASP B CA 1
ATOM 2529 C C . ASP B 1 129 ? -19.078 20.906 7.227 1 97.88 129 ASP B C 1
ATOM 2531 O O . ASP B 1 129 ? -19.688 21.875 7.672 1 97.88 129 ASP B O 1
ATOM 2535 N N . LYS B 1 130 ? -18.531 20.109 7.988 1 97.69 130 LYS B N 1
ATOM 2536 C CA . LYS B 1 130 ? -18.75 20.109 9.43 1 97.69 130 LYS B CA 1
ATOM 2537 C C . LYS B 1 130 ? -17.688 20.953 10.148 1 97.69 130 LYS B C 1
ATOM 2539 O O . LYS B 1 130 ? -17.781 21.156 11.359 1 97.69 130 LYS B O 1
ATOM 2544 N N . TYR B 1 131 ? -16.812 21.391 9.414 1 97.69 131 TYR B N 1
ATOM 2545 C CA . TYR B 1 131 ? -15.703 22.078 10.07 1 97.69 131 TYR B CA 1
ATOM 2546 C C . TYR B 1 131 ? -15.352 23.359 9.336 1 97.69 131 TYR B C 1
ATOM 2548 O O . TYR B 1 131 ? -15.547 23.469 8.125 1 97.69 131 TYR B O 1
ATOM 2556 N N . ASP B 1 132 ? -14.727 24.375 10.062 1 96.06 132 ASP B N 1
ATOM 2557 C CA . ASP B 1 132 ? -14.422 25.688 9.5 1 96.06 132 ASP B CA 1
ATOM 2558 C C . ASP B 1 132 ? -12.914 25.938 9.516 1 96.06 132 ASP B C 1
ATOM 2560 O O . ASP B 1 132 ? -12.469 27.062 9.258 1 96.06 132 ASP B O 1
ATOM 2564 N N . ASP B 1 133 ? -12.133 25.109 9.578 1 97.5 133 ASP B N 1
ATOM 2565 C CA . ASP B 1 133 ? -10.703 25.312 9.773 1 97.5 133 ASP B CA 1
ATOM 2566 C C . ASP B 1 133 ? -9.961 25.359 8.438 1 97.5 133 ASP B C 1
ATOM 2568 O O . ASP B 1 133 ? -9.133 26.234 8.211 1 97.5 133 ASP B O 1
ATOM 2572 N N . GLY B 1 134 ? -10.203 24.578 7.512 1 97.75 134 GLY B N 1
ATOM 2573 C CA . GLY B 1 134 ? -9.555 24.438 6.219 1 97.75 134 GLY B CA 1
ATOM 2574 C C . GLY B 1 134 ? -10.492 24.672 5.051 1 97.75 134 GLY B C 1
ATOM 2575 O O . GLY B 1 134 ? -11.688 24.922 5.246 1 97.75 134 GLY B O 1
ATOM 2576 N N . HIS B 1 135 ? -9.789 24.703 3.881 1 98.25 135 HIS B N 1
ATOM 2577 C CA . HIS B 1 135 ? -10.531 24.844 2.637 1 98.25 135 HIS B CA 1
ATOM 2578 C C . HIS B 1 135 ? -10.578 23.531 1.858 1 98.25 135 HIS B C 1
ATOM 2580 O O . HIS B 1 135 ? -9.562 23.094 1.316 1 98.25 135 HIS B O 1
ATOM 2586 N N . TYR B 1 136 ? -11.773 23.016 1.785 1 98.06 136 TYR B N 1
ATOM 2587 C CA . TYR B 1 136 ? -11.977 21.75 1.104 1 98.06 136 TYR B CA 1
ATOM 2588 C C . TYR B 1 136 ? -11.828 21.906 -0.405 1 98.06 136 TYR B C 1
ATOM 2590 O O . TYR B 1 136 ? -12.414 22.812 -0.999 1 98.06 136 TYR B O 1
ATOM 2598 N N . LEU B 1 137 ? -11.023 21.125 -0.947 1 97.62 137 LEU B N 1
ATOM 2599 C CA . LEU B 1 137 ? -10.891 21 -2.395 1 97.62 137 LEU B CA 1
ATOM 2600 C C . LEU B 1 137 ? -11.336 19.625 -2.861 1 97.62 137 LEU B C 1
ATOM 2602 O O . LEU B 1 137 ? -10.828 18.609 -2.379 1 97.62 137 LEU B O 1
ATOM 2606 N N . ASP B 1 138 ? -12.25 19.562 -3.797 1 95.94 138 ASP B N 1
ATOM 2607 C CA . ASP B 1 138 ? -12.758 18.297 -4.324 1 95.94 138 ASP B CA 1
ATOM 2608 C C . ASP B 1 138 ? -11.773 17.688 -5.324 1 95.94 138 ASP B C 1
ATOM 2610 O O . ASP B 1 138 ? -12.016 17.719 -6.531 1 95.94 138 ASP B O 1
ATOM 2614 N N . GLN B 1 139 ? -10.719 17.188 -4.766 1 96.94 139 GLN B N 1
ATOM 2615 C CA . GLN B 1 139 ? -9.609 16.562 -5.484 1 96.94 139 GLN B CA 1
ATOM 2616 C C . GLN B 1 139 ? -9.18 15.273 -4.809 1 96.94 139 GLN B C 1
ATOM 2618 O O . GLN B 1 139 ? -9.297 15.133 -3.588 1 96.94 139 GLN B O 1
ATOM 2623 N N . ASP B 1 140 ? -8.758 14.305 -5.594 1 97.94 140 ASP B N 1
ATOM 2624 C CA . ASP B 1 140 ? -8.375 13.008 -5.055 1 97.94 140 ASP B CA 1
ATOM 2625 C C . ASP B 1 140 ? -7.285 13.148 -3.994 1 97.94 140 ASP B C 1
ATOM 2627 O O . ASP B 1 140 ? -7.41 12.602 -2.895 1 97.94 140 ASP B O 1
ATOM 2631 N N . VAL B 1 141 ? -6.18 13.836 -4.309 1 98.81 141 VAL B N 1
ATOM 2632 C CA . VAL B 1 141 ? -5.086 14.133 -3.393 1 98.81 141 VAL B CA 1
ATOM 2633 C C . VAL B 1 141 ? -4.793 15.625 -3.393 1 98.81 141 VAL B C 1
ATOM 2635 O O . VAL B 1 141 ? -4.754 16.266 -4.453 1 98.81 141 VAL B O 1
ATOM 2638 N N . VAL B 1 142 ? -4.746 16.281 -2.238 1 98.81 142 VAL B N 1
ATOM 2639 C CA . VAL B 1 142 ? -4.391 17.703 -2.088 1 98.81 142 VAL B CA 1
ATOM 2640 C C . VAL B 1 142 ? -3.105 17.828 -1.272 1 98.81 142 VAL B C 1
ATOM 2642 O O . VAL B 1 142 ? -2.967 17.188 -0.222 1 98.81 142 VAL B O 1
ATOM 2645 N N . VAL B 1 143 ? -2.111 18.516 -1.856 1 98.81 143 VAL B N 1
ATOM 2646 C CA . VAL B 1 143 ? -0.873 18.859 -1.166 1 98.81 143 VAL B CA 1
ATOM 2647 C C . VAL B 1 143 ? -0.836 20.359 -0.885 1 98.81 143 VAL B C 1
ATOM 2649 O O . VAL B 1 143 ? -0.922 21.172 -1.809 1 98.81 143 VAL B O 1
ATOM 2652 N N . ASP B 1 144 ? -0.836 20.719 0.316 1 98.75 144 ASP B N 1
ATOM 2653 C CA . ASP B 1 144 ? -0.625 22.094 0.75 1 98.75 144 ASP B CA 1
ATOM 2654 C C . ASP B 1 144 ? 0.523 22.188 1.753 1 98.75 144 ASP B C 1
ATOM 2656 O O . ASP B 1 144 ? 0.319 22.016 2.955 1 98.75 144 ASP B O 1
ATOM 2660 N N . GLY B 1 145 ? 1.762 22.484 1.21 1 98.12 145 GLY B N 1
ATOM 2661 C CA . GLY B 1 145 ? 2.959 22.438 2.033 1 98.12 145 GLY B CA 1
ATOM 2662 C C . GLY B 1 145 ? 3.246 21.062 2.592 1 98.12 145 GLY B C 1
ATOM 2663 O O . GLY B 1 145 ? 3.373 20.094 1.836 1 98.12 145 GLY B O 1
ATOM 2664 N N . LYS B 1 146 ? 3.225 21.031 3.969 1 98.75 146 LYS B N 1
ATOM 2665 C CA . LYS B 1 146 ? 3.564 19.781 4.645 1 98.75 146 LYS B CA 1
ATOM 2666 C C . LYS B 1 146 ? 2.312 18.953 4.93 1 98.75 146 LYS B C 1
ATOM 2668 O O . LYS B 1 146 ? 2.391 17.891 5.566 1 98.75 146 LYS B O 1
ATOM 2673 N N . PHE B 1 147 ? 1.209 19.375 4.383 1 98.94 147 PHE B N 1
ATOM 2674 C CA . PHE B 1 147 ? -0.029 18.641 4.574 1 98.94 147 PHE B CA 1
ATOM 2675 C C . PHE B 1 147 ? -0.449 17.938 3.283 1 98.94 147 PHE B C 1
ATOM 2677 O O . PHE B 1 147 ? -0.6 18.594 2.246 1 98.94 147 PHE B O 1
ATOM 2684 N N . ILE B 1 148 ? -0.596 16.625 3.381 1 98.94 148 ILE B N 1
ATOM 2685 C CA . ILE B 1 148 ? -1.054 15.812 2.26 1 98.94 148 ILE B CA 1
ATOM 2686 C C . ILE B 1 148 ? -2.322 15.055 2.652 1 98.94 148 ILE B C 1
ATOM 2688 O O . ILE B 1 148 ? -2.32 14.289 3.621 1 98.94 148 ILE B O 1
ATOM 2692 N N . SER B 1 149 ? -3.445 15.344 1.994 1 98.94 149 SER B N 1
ATOM 2693 C CA . SER B 1 149 ? -4.73 14.734 2.312 1 98.94 149 SER B CA 1
ATOM 2694 C C . SER B 1 149 ? -5.375 14.125 1.072 1 98.94 149 SER B C 1
ATOM 2696 O O . SER B 1 149 ? -5.039 14.492 -0.054 1 98.94 149 SER B O 1
ATOM 2698 N N . ALA B 1 150 ? -6.23 13.148 1.222 1 98.88 150 ALA B N 1
ATOM 2699 C CA . ALA B 1 150 ? -6.875 12.477 0.098 1 98.88 150 ALA B CA 1
ATOM 2700 C C . ALA B 1 150 ? -8.281 12.016 0.469 1 98.88 150 ALA B C 1
ATOM 2702 O O . ALA B 1 150 ? -8.633 11.945 1.65 1 98.88 150 ALA B O 1
ATOM 2703 N N . LYS B 1 151 ? -9.086 11.664 -0.536 1 98.19 151 LYS B N 1
ATOM 2704 C CA . LYS B 1 151 ? -10.539 11.539 -0.435 1 98.19 151 LYS B CA 1
ATOM 2705 C C . LYS B 1 151 ? -10.93 10.25 0.276 1 98.19 151 LYS B C 1
ATOM 2707 O O . LYS B 1 151 ? -11.891 10.227 1.05 1 98.19 151 LYS B O 1
ATOM 2712 N N . GLY B 1 152 ? -10.273 9.172 -0.074 1 98.44 152 GLY B N 1
ATOM 2713 C CA . GLY B 1 152 ? -10.719 7.914 0.501 1 98.44 152 GLY B CA 1
ATOM 2714 C C . GLY B 1 152 ? -10 6.707 -0.067 1 98.44 152 GLY B C 1
ATOM 2715 O O . GLY B 1 152 ? -8.969 6.852 -0.733 1 98.44 152 GLY B O 1
ATOM 2716 N N . LEU B 1 153 ? -10.602 5.484 0.224 1 98.88 153 LEU B N 1
ATOM 2717 C CA . LEU B 1 153 ? -9.945 4.207 -0.021 1 98.88 153 LEU B CA 1
ATOM 2718 C C . LEU B 1 153 ? -9.602 4.051 -1.499 1 98.88 153 LEU B C 1
ATOM 2720 O O . LEU B 1 153 ? -8.523 3.547 -1.841 1 98.88 153 LEU B O 1
ATOM 2724 N N . GLY B 1 154 ? -10.453 4.512 -2.334 1 98.81 154 GLY B N 1
ATOM 2725 C CA . GLY B 1 154 ? -10.273 4.289 -3.76 1 98.81 154 GLY B CA 1
ATOM 2726 C C . GLY B 1 154 ? -9.086 5.039 -4.332 1 98.81 154 GLY B C 1
ATOM 2727 O O . GLY B 1 154 ? -8.633 4.742 -5.441 1 98.81 154 GLY B O 1
ATOM 2728 N N . VAL B 1 155 ? -8.586 6.043 -3.613 1 98.75 155 VAL B N 1
ATOM 2729 C CA . VAL B 1 155 ? -7.43 6.801 -4.086 1 98.75 155 VAL B CA 1
ATOM 2730 C C . VAL B 1 155 ? -6.258 6.613 -3.129 1 98.75 155 VAL B C 1
ATOM 2732 O O . VAL B 1 155 ? -5.383 7.477 -3.029 1 98.75 155 VAL B O 1
ATOM 2735 N N . SER B 1 156 ? -6.238 5.422 -2.385 1 98.88 156 SER B N 1
ATOM 2736 C CA . SER B 1 156 ? -5.211 5.145 -1.387 1 98.88 156 SER B CA 1
ATOM 2737 C C . SER B 1 156 ? -3.844 4.953 -2.037 1 98.88 156 SER B C 1
ATOM 2739 O O . SER B 1 156 ? -2.818 5.328 -1.462 1 98.88 156 SER B O 1
ATOM 2741 N N . PHE B 1 157 ? -3.797 4.406 -3.312 1 98.88 157 PHE B N 1
ATOM 2742 C CA . PHE B 1 157 ? -2.52 4.277 -4 1 98.88 157 PHE B CA 1
ATOM 2743 C C . PHE B 1 157 ? -1.979 5.645 -4.406 1 98.88 157 PHE B C 1
ATOM 2745 O O . PHE B 1 157 ? -0.812 5.953 -4.16 1 98.88 157 PHE B O 1
ATOM 2752 N N . GLU B 1 158 ? -2.807 6.5 -4.996 1 98.81 158 GLU B N 1
ATOM 2753 C CA . GLU B 1 158 ? -2.422 7.863 -5.348 1 98.81 158 GLU B CA 1
ATOM 2754 C C . GLU B 1 158 ? -1.907 8.625 -4.129 1 98.81 158 GLU B C 1
ATOM 2756 O O . GLU B 1 158 ? -0.894 9.32 -4.211 1 98.81 158 GLU B O 1
ATOM 2761 N N . PHE B 1 159 ? -2.637 8.414 -3.057 1 98.88 159 PHE B N 1
ATOM 2762 C CA . PHE B 1 159 ? -2.262 9.062 -1.805 1 98.88 159 PHE B CA 1
ATOM 2763 C C . PHE B 1 159 ? -0.898 8.57 -1.33 1 98.88 159 PHE B C 1
ATOM 2765 O O . PHE B 1 159 ? -0.004 9.375 -1.063 1 98.88 159 PHE B O 1
ATOM 2772 N N . ALA B 1 160 ? -0.694 7.273 -1.255 1 98.94 160 ALA B N 1
ATOM 2773 C CA . ALA B 1 160 ? 0.54 6.688 -0.74 1 98.94 160 ALA B CA 1
ATOM 2774 C C . ALA B 1 160 ? 1.734 7.07 -1.61 1 98.94 160 ALA B C 1
ATOM 2776 O O . ALA B 1 160 ? 2.789 7.449 -1.096 1 98.94 160 ALA B O 1
ATOM 2777 N N . PHE B 1 161 ? 1.586 7.09 -2.928 1 98.88 161 PHE B N 1
ATOM 2778 C CA . PHE B 1 161 ? 2.678 7.449 -3.824 1 98.88 161 PHE B CA 1
ATOM 2779 C C . PHE B 1 161 ? 2.971 8.945 -3.748 1 98.88 161 PHE B C 1
ATOM 2781 O O . PHE B 1 161 ? 4.121 9.359 -3.889 1 98.88 161 PHE B O 1
ATOM 2788 N N . THR B 1 162 ? 1.914 9.75 -3.523 1 98.94 162 THR B N 1
ATOM 2789 C CA . THR B 1 162 ? 2.158 11.18 -3.344 1 98.94 162 THR B CA 1
ATOM 2790 C C . THR B 1 162 ? 2.998 11.43 -2.096 1 98.94 162 THR B C 1
ATOM 2792 O O . THR B 1 162 ? 3.988 12.164 -2.146 1 98.94 162 THR B O 1
ATOM 2795 N N . VAL B 1 163 ? 2.645 10.766 -0.975 1 98.94 163 VAL B N 1
ATOM 2796 C CA . VAL B 1 163 ? 3.422 10.93 0.248 1 98.94 163 VAL B CA 1
ATOM 2797 C C . VAL B 1 163 ? 4.859 10.469 0.013 1 98.94 163 VAL B C 1
ATOM 2799 O O . VAL B 1 163 ? 5.809 11.164 0.384 1 98.94 163 VAL B O 1
ATOM 2802 N N . ALA B 1 164 ? 5.051 9.328 -0.658 1 98.88 164 ALA B N 1
ATOM 2803 C CA . ALA B 1 164 ? 6.383 8.805 -0.938 1 98.88 164 ALA B CA 1
ATOM 2804 C C . ALA B 1 164 ? 7.191 9.773 -1.792 1 98.88 164 ALA B C 1
ATOM 2806 O O . ALA B 1 164 ? 8.391 9.969 -1.56 1 98.88 164 ALA B O 1
ATOM 2807 N N . LYS B 1 165 ? 6.531 10.383 -2.834 1 98.62 165 LYS B N 1
ATOM 2808 C CA . LYS B 1 165 ? 7.195 11.336 -3.715 1 98.62 165 LYS B CA 1
ATOM 2809 C C . LYS B 1 165 ? 7.762 12.516 -2.924 1 98.62 165 LYS B C 1
ATOM 2811 O O . LYS B 1 165 ? 8.898 12.93 -3.152 1 98.62 165 LYS B O 1
ATOM 2816 N N . TYR B 1 166 ? 7 13.023 -1.951 1 98.62 166 TYR B N 1
ATOM 2817 C CA . TYR B 1 166 ? 7.457 14.172 -1.174 1 98.62 166 TYR B CA 1
ATOM 2818 C C . TYR B 1 166 ? 8.508 13.75 -0.148 1 98.62 166 TYR B C 1
ATOM 2820 O O . TYR B 1 166 ? 9.445 14.5 0.124 1 98.62 166 TYR B O 1
ATOM 2828 N N . LEU B 1 167 ? 8.406 12.523 0.383 1 98.81 167 LEU B N 1
ATOM 2829 C CA . LEU B 1 167 ? 9.391 12.039 1.348 1 98.81 167 LEU B CA 1
ATOM 2830 C C . LEU B 1 167 ? 10.711 11.719 0.66 1 98.81 167 LEU B C 1
ATOM 2832 O O . LEU B 1 167 ? 11.781 11.867 1.255 1 98.81 167 LEU B O 1
ATOM 2836 N N . LEU B 1 168 ? 10.562 11.234 -0.506 1 98.56 168 LEU B N 1
ATOM 2837 C CA . LEU B 1 168 ? 11.734 10.867 -1.289 1 98.56 168 LEU B CA 1
ATOM 2838 C C . LEU B 1 168 ? 11.961 11.867 -2.422 1 98.56 168 LEU B C 1
ATOM 2840 O O . LEU B 1 168 ? 12.164 11.469 -3.572 1 98.56 168 LEU B O 1
ATOM 2844 N N . SER B 1 169 ? 11.961 13.109 -2.139 1 97.31 169 SER B N 1
ATOM 2845 C CA . SER B 1 169 ? 12.031 14.172 -3.131 1 97.31 169 SER B CA 1
ATOM 2846 C C . SER B 1 169 ? 13.344 14.133 -3.904 1 97.31 169 SER B C 1
ATOM 2848 O O . SER B 1 169 ? 13.422 14.625 -5.031 1 97.31 169 SER B O 1
ATOM 2850 N N . ASP B 1 170 ? 14.266 13.57 -3.379 1 97.5 170 ASP B N 1
ATOM 2851 C CA . ASP B 1 170 ? 15.57 13.477 -4.039 1 97.5 170 ASP B CA 1
ATOM 2852 C C . ASP B 1 170 ? 15.664 12.211 -4.883 1 97.5 170 ASP B C 1
ATOM 2854 O O . ASP B 1 170 ? 16.672 11.984 -5.555 1 97.5 170 ASP B O 1
ATOM 2858 N N . ASN B 1 171 ? 14.648 11.406 -4.75 1 97.81 171 ASN B N 1
ATOM 2859 C CA . ASN B 1 171 ? 14.656 10.156 -5.504 1 97.81 171 ASN B CA 1
ATOM 2860 C C . ASN B 1 171 ? 13.266 9.789 -6 1 97.81 171 ASN B C 1
ATOM 2862 O O . ASN B 1 171 ? 12.805 8.664 -5.793 1 97.81 171 ASN B O 1
ATOM 2866 N N . VAL B 1 172 ? 12.664 10.719 -6.785 1 97.31 172 VAL B N 1
ATOM 2867 C CA . VAL B 1 172 ? 11.289 10.57 -7.25 1 97.31 172 VAL B CA 1
ATOM 2868 C C . VAL B 1 172 ? 11.211 9.438 -8.281 1 97.31 172 VAL B C 1
ATOM 2870 O O . VAL B 1 172 ? 10.188 8.758 -8.383 1 97.31 172 VAL B O 1
ATOM 2873 N N . GLU B 1 173 ? 12.289 9.188 -8.938 1 98.19 173 GLU B N 1
ATOM 2874 C CA . GLU B 1 173 ? 12.328 8.117 -9.93 1 98.19 173 GLU B CA 1
ATOM 2875 C C . GLU B 1 173 ? 12.078 6.754 -9.289 1 98.19 173 GLU B C 1
ATOM 2877 O O . GLU B 1 173 ? 11.461 5.879 -9.906 1 98.19 173 GLU B O 1
ATOM 2882 N N . LYS B 1 174 ? 12.539 6.566 -8.094 1 98.5 174 LYS B N 1
ATOM 2883 C CA . LYS B 1 174 ? 12.305 5.332 -7.352 1 98.5 174 LYS B CA 1
ATOM 2884 C C . LYS B 1 174 ? 10.82 5.121 -7.098 1 98.5 174 LYS B C 1
ATOM 2886 O O . LYS B 1 174 ? 10.32 3.992 -7.176 1 98.5 174 LYS B O 1
ATOM 2891 N N . VAL B 1 175 ? 10.141 6.172 -6.816 1 98.75 175 VAL B N 1
ATOM 2892 C CA . VAL B 1 175 ? 8.703 6.137 -6.562 1 98.75 175 VAL B CA 1
ATOM 2893 C C . VAL B 1 175 ? 7.961 5.746 -7.84 1 98.75 175 VAL B C 1
ATOM 2895 O O . VAL B 1 175 ? 7.102 4.859 -7.82 1 98.75 175 VAL B O 1
ATOM 2898 N N . ASP B 1 176 ? 8.352 6.449 -8.938 1 98.38 176 ASP B N 1
ATOM 2899 C CA . ASP B 1 176 ? 7.727 6.156 -10.227 1 98.38 176 ASP B CA 1
ATOM 2900 C C . ASP B 1 176 ? 7.98 4.711 -10.641 1 98.38 176 ASP B C 1
ATOM 2902 O O . ASP B 1 176 ? 7.078 4.039 -11.148 1 98.38 176 ASP B O 1
ATOM 2906 N N . TRP B 1 177 ? 9.109 4.211 -10.359 1 98.62 177 TRP B N 1
ATOM 2907 C CA . TRP B 1 177 ? 9.453 2.838 -10.711 1 98.62 177 TRP B CA 1
ATOM 2908 C C . TRP B 1 177 ? 8.609 1.846 -9.922 1 98.62 177 TRP B C 1
ATOM 2910 O O . TRP B 1 177 ? 8.125 0.858 -10.477 1 98.62 177 TRP B O 1
ATOM 2920 N N . GLN B 1 178 ? 8.469 2.121 -8.688 1 98.75 178 GLN B N 1
ATOM 2921 C CA . GLN B 1 178 ? 7.719 1.199 -7.84 1 98.75 178 GLN B CA 1
ATOM 2922 C C . GLN B 1 178 ? 6.254 1.13 -8.266 1 98.75 178 GLN B C 1
ATOM 2924 O O . GLN B 1 178 ? 5.648 0.055 -8.258 1 98.75 178 GLN B O 1
ATOM 2929 N N . ALA B 1 179 ? 5.609 2.324 -8.609 1 98.75 179 ALA B N 1
ATOM 2930 C CA . ALA B 1 179 ? 4.23 2.34 -9.102 1 98.75 179 ALA B CA 1
ATOM 2931 C C . ALA B 1 179 ? 4.082 1.482 -10.352 1 98.75 179 ALA B C 1
ATOM 2933 O O . ALA B 1 179 ? 3.129 0.708 -10.477 1 98.75 179 ALA B O 1
ATOM 2934 N N . ASN B 1 180 ? 5.105 1.64 -11.234 1 98.25 180 ASN B N 1
ATOM 2935 C CA . ASN B 1 180 ? 5.09 0.841 -12.453 1 98.25 180 ASN B CA 1
ATOM 2936 C C . ASN B 1 180 ? 5.309 -0.64 -12.156 1 98.25 180 ASN B C 1
ATOM 2938 O O . ASN B 1 180 ? 4.652 -1.498 -12.758 1 98.25 180 ASN B O 1
ATOM 2942 N N . HIS B 1 181 ? 6.102 -0.906 -11.164 1 98 181 HIS B N 1
ATOM 2943 C CA . HIS B 1 181 ? 6.492 -2.27 -10.828 1 98 181 HIS B CA 1
ATOM 2944 C C . HIS B 1 181 ? 5.301 -3.074 -10.32 1 98 181 HIS B C 1
ATOM 2946 O O . HIS B 1 181 ? 5.211 -4.277 -10.562 1 98 181 HIS B O 1
ATOM 2952 N N . ILE B 1 182 ? 4.398 -2.422 -9.734 1 98.56 182 ILE B N 1
ATOM 2953 C CA . ILE B 1 182 ? 3.26 -3.145 -9.172 1 98.56 182 ILE B CA 1
ATOM 2954 C C . ILE B 1 182 ? 2.043 -2.969 -10.078 1 98.56 182 ILE B C 1
ATOM 2956 O O . ILE B 1 182 ? 0.916 -3.268 -9.68 1 98.56 182 ILE B O 1
ATOM 2960 N N . TYR B 1 183 ? 2.236 -2.361 -11.242 1 98.5 183 TYR B N 1
ATOM 2961 C CA . TYR B 1 183 ? 1.246 -2.248 -12.305 1 98.5 183 TYR B CA 1
ATOM 2962 C C . TYR B 1 183 ? 0.179 -1.219 -11.953 1 98.5 183 TYR B C 1
ATOM 2964 O O . TYR B 1 183 ? -0.991 -1.382 -12.305 1 98.5 183 TYR B O 1
ATOM 2972 N N . PHE B 1 184 ? 0.581 -0.271 -11.109 1 98.56 184 PHE B N 1
ATOM 2973 C CA . PHE B 1 184 ? -0.338 0.83 -10.844 1 98.56 184 PHE B CA 1
ATOM 2974 C C . PHE B 1 184 ? -0.244 1.888 -11.938 1 98.56 184 PHE B C 1
ATOM 2976 O O . PHE B 1 184 ? 0.72 2.656 -11.984 1 98.56 184 PHE B O 1
ATOM 2983 N N . LYS B 1 185 ? -1.32 1.998 -12.75 1 96.06 185 LYS B N 1
ATOM 2984 C CA . LYS B 1 185 ? -1.235 2.744 -14 1 96.06 185 LYS B CA 1
ATOM 2985 C C . LYS B 1 185 ? -1.742 4.172 -13.82 1 96.06 185 LYS B C 1
ATOM 2987 O O . LYS B 1 185 ? -1.696 4.973 -14.758 1 96.06 185 LYS B O 1
ATOM 2992 N N . HIS B 1 186 ? -2.137 4.504 -12.633 1 95.88 186 HIS B N 1
ATOM 2993 C CA . HIS B 1 186 ? -2.738 5.816 -12.422 1 95.88 186 HIS B CA 1
ATOM 2994 C C . HIS B 1 186 ? -1.782 6.75 -11.688 1 95.88 186 HIS B C 1
ATOM 2996 O O . HIS B 1 186 ? -2.217 7.617 -10.93 1 95.88 186 HIS B O 1
ATOM 3002 N N . TRP B 1 187 ? -0.481 6.562 -11.891 1 96.75 187 TRP B N 1
ATOM 3003 C CA . TRP B 1 187 ? 0.617 7.363 -11.359 1 96.75 187 TRP B CA 1
ATOM 3004 C C . TRP B 1 187 ? 1.581 7.77 -12.469 1 96.75 187 TRP B C 1
ATOM 3006 O O . TRP B 1 187 ? 1.85 6.984 -13.383 1 96.75 187 TRP B O 1
ATOM 3016 N N . PRO B 1 188 ? 2.148 8.992 -12.469 1 96.31 188 PRO B N 1
ATOM 3017 C CA . PRO B 1 188 ? 1.966 10.039 -11.461 1 96.31 188 PRO B CA 1
ATOM 3018 C C . PRO B 1 188 ? 0.675 10.836 -11.656 1 96.31 188 PRO B C 1
ATOM 3020 O O . PRO B 1 188 ? 0.008 10.688 -12.688 1 96.31 188 PRO B O 1
ATOM 3023 N N . LEU B 1 189 ? 0.282 11.523 -10.586 1 95.5 189 LEU B N 1
ATOM 3024 C CA . LEU B 1 189 ? -0.86 12.422 -10.695 1 95.5 189 LEU B CA 1
ATOM 3025 C C . LEU B 1 189 ? -0.477 13.695 -11.445 1 95.5 189 LEU B C 1
ATOM 3027 O O . LEU B 1 189 ? 0.369 14.461 -10.977 1 95.5 189 LEU B O 1
ATOM 3031 N N . SER B 1 190 ? -1.169 13.945 -12.594 1 91.19 190 SER B N 1
ATOM 3032 C CA . SER B 1 190 ? -0.766 15 -13.516 1 91.19 190 SER B CA 1
ATOM 3033 C C . SER B 1 190 ? -1.012 16.391 -12.914 1 91.19 190 SER B C 1
ATOM 3035 O O . SER B 1 190 ? -0.334 17.344 -13.266 1 91.19 190 SER B O 1
ATOM 3037 N N . TYR B 1 191 ? -1.871 16.469 -11.945 1 90.12 191 TYR B N 1
ATOM 3038 C CA . TYR B 1 191 ? -2.223 17.797 -11.445 1 90.12 191 TYR B CA 1
ATOM 3039 C C . TYR B 1 191 ? -1.375 18.156 -10.234 1 90.12 191 TYR B C 1
ATOM 3041 O O . TYR B 1 191 ? -1.497 19.266 -9.695 1 90.12 191 TYR B O 1
ATOM 3049 N N . LEU B 1 192 ? -0.557 17.297 -9.719 1 84.12 192 LEU B N 1
ATOM 3050 C CA . LEU B 1 192 ? 0.356 17.625 -8.625 1 84.12 192 LEU B CA 1
ATOM 3051 C C . LEU B 1 192 ? 1.71 18.078 -9.164 1 84.12 192 LEU B C 1
ATOM 3053 O O . LEU B 1 192 ? 2.578 18.484 -8.391 1 84.12 192 LEU B O 1
ATOM 3057 N N . ASP B 1 193 ? 2.078 18.031 -10.531 1 72.12 193 ASP B N 1
ATOM 3058 C CA . ASP B 1 193 ? 3.33 18.5 -11.125 1 72.12 193 ASP B CA 1
ATOM 3059 C C . ASP B 1 193 ? 3.314 20 -11.328 1 72.12 193 ASP B C 1
ATOM 3061 O O . ASP B 1 193 ? 2.256 20.594 -11.539 1 72.12 193 ASP B O 1
#

Foldseek 3Di:
DAEEEEEWEAQFAPLLRVLLVVLCVVLVYHYFYEYQDPAQFHAYNVGDTGGGPYHCVVCLPPAGLEYEYGDGPVTLLSCQVRPSNLVSVVVNVVVQHAYEYEALNVQSHCQVVLNCQAEEEEHAPPSNVVGDRYDYDPDQWDDDRRYIYGYHSVCSNQRSLVVVCVSPVVCNVSSVVVCVVVPNPCPDDPVVD/DAEEEEEWEAQFACLLRVLLVVLCVLLVYHYFYEYCDPAQWHAYNVGDTGGGPYHCVVCLPPAGLEYEYGDGPVTLLSCQPRPSNLVSVVVNVVVQHAYEYEALNVQSHCQVVLNCQAEEEEHAPPSNVVGDRYDYDPDQWDDDRRYIYGYHSVCSNQRSLVVVCVSPVVCNVSSVVVCVVVPNPCPDDPVVD

Organism: Proteus mirabilis (strain HI4320) (NCBI:txid529507)

Solvent-accessible surface area (backbone atoms only — not comparable to full-atom values): 19039 Å² total; per-residue (Å²): 126,54,34,32,36,36,54,38,30,55,21,21,28,52,42,36,43,39,40,31,49,38,54,37,40,79,67,63,27,45,69,47,36,22,11,68,48,101,49,41,74,39,48,27,57,71,66,52,42,38,40,38,78,35,42,38,80,79,46,58,84,62,87,48,56,24,40,33,30,37,16,27,78,56,7,17,50,50,44,49,71,26,65,68,52,51,50,49,51,49,51,37,53,73,67,71,22,33,42,33,19,29,8,43,16,28,28,51,32,34,21,64,66,51,62,42,71,58,35,52,30,9,34,28,86,76,49,50,75,76,43,83,28,44,39,75,44,103,39,62,60,28,76,43,87,49,33,36,18,11,26,27,59,43,36,27,64,59,36,34,53,50,53,47,34,63,73,32,62,91,42,42,64,60,50,56,47,51,37,54,72,32,54,25,81,76,61,79,60,76,82,79,108,127,55,33,31,36,37,56,39,32,54,22,20,29,52,39,36,43,40,40,31,50,40,54,39,42,78,66,65,27,45,71,48,36,22,11,70,50,99,48,43,73,40,49,26,58,65,69,52,43,38,39,38,78,36,42,37,82,79,46,59,86,61,86,51,56,25,40,34,31,38,15,27,80,54,8,17,51,48,46,48,70,28,65,66,52,52,50,46,51,50,52,34,52,75,65,72,23,33,42,35,20,29,8,44,17,25,30,52,33,34,23,65,67,52,66,43,68,58,34,54,31,11,35,29,87,74,50,49,75,77,44,83,26,44,38,77,44,102,41,61,63,28,76,43,88,51,34,38,19,12,27,30,60,44,38,29,66,58,38,37,52,49,53,48,33,68,74,32,62,92,46,43,65,59,48,57,47,52,38,56,71,31,54,27,83,76,62,79,61,78,84,79,110

Nearest PDB structures (foldseek):
  4k2h-assembly1_A  TM=9.905E-01  e=1.718E-26  Salmonella enterica subsp. enterica serovar Typhimurium str. LT2
  4xll-assembly1_B  TM=9.697E-01  e=3.332E-21  Toxoplasma gondii
  5sy4-assembly1_B  TM=9.260E-01  e=8.859E-20  Escherichia coli
  4e08-assembly1_B  TM=9.597E-01  e=2.509E-18  Drosophila melanogaster
  3ot1-assembly1_B  TM=9.301E-01  e=3.031E-18  Vibrio cholerae O1 biovar El Tor str. N16961

Sequence (386 aa):
MKQVA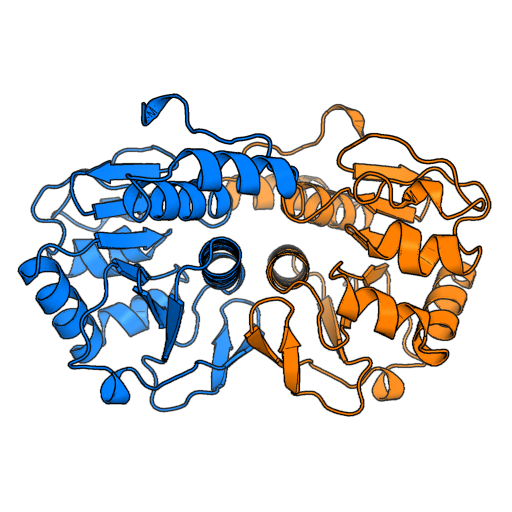VLLADGFEEGEAVVFIDIMRRLDIHVDVLSCMDTLVLNTYFNTKISADYLLTEKFTHSYDAVMMPGGPKGTDRLCANSLVIDFIKRHIAQDKYICALCSSGAKVLAAHHLLEGRYYSTGDKLADKYDDGHYLDQDVVVDGKFISAKGLGVSFEFAFTVAKYLLSDNVEKVDWQANHIYFKHWPLSYLDMKQVAVLLADGFEEGEAVVFIDIMRRLDIHVDVLSCMDTLVLNTYFNTKISADYLLTEKFTHSYDAVMMPGGPKGTDRLCANSLVIDFIKRHIAQDKYICALCSSGAKVLAAHHLLEGRYYSTGDKLADKYDDGHYLDQDVVVDGKFISAKGLGVSFEFAFTVAKYLLSDNVEKVDWQANHIYFKHWPLSYLD

InterPro domains:
  IPR002818 DJ-1/PfpI [PF01965] (2-165)
  IPR029062 Class I glutamine amidotransferase-like [G3DSA:3.40.50.880] (1-183)
  IPR029062 Class I glutamine amidotransferase-like [SSF52317] (1-172)
  IPR050325 Protein/nucleic acid deglycase [PTHR48094] (1-172)

Radius of gyration: 20.13 Å; Cα contacts (8 Å, |Δi|>4): 943; chains: 2; bounding box: 44×58×46 Å

Secondary structure (DSSP, 8-state):
--EEEEEE-TT--HHHHHHHHHHHHHTT-EEEEEESSSSSEEE-TT--EEE-SEEGGGGTT---SEEEE---HHHHHHHHH-HHHHHHHHHHHHTT-EEEEETHHIIIIIGGGT-STT-EE--STTGGGG-SSSEE--SSEEEETTEEEE--GGGHHHHHHHHHHHHTGGGHHHHHHHHHHTT-TT-S-GGG-/--EEEEEE-TT--HHHHHHHHHHHHHTT-EEEEEESSSSSEEE-TT--EEE-SEEGGGGTT---SEEEE---HHHHHHHHH-HHHHHHHHHHHHTT-EEEEETHHIIIIIGGGT-STT-EE--STTTGGG-SSSEE--SSEEEETTEEEE--GGGHHHHHHHHHHHHTGGGHHHHHHHHHHTT-TT-S-GGG-

pLDDT: mean 98.08, std 2.53, range [70.94, 99.0]